Protein AF-A0A939KWR3-F1 (afdb_monomer_lite)

Secondary structure (DSSP, 8-state):
-HHHHHHHHHHHHHHHHTHHHHGGGSEEEEEEEETTTTEEEEEEEEE-HHHHHHHHS--EEBTTS-EE-GGG-B---HHHHHHHGGGSPBB-S----HHHHHHHT-B--TTSHHHHHHHHHHHHH-----HHHHHHHHHHHHHHHHTHHHHTTSTTHHHHHTSS-EEETTTEEE-GGGEEE---HHHHHHHTTTSEEB---TT-GGGGHHHHHHHTPEEHHHH-EEEE-S-GGGEEE-HHHHHHHHHHHHHHHHHHHHHSHHHHHHHHHTTHHHHTTT-EEEEESS-EEEEEETTEEEEEE-SEEEETTEEEEETT--HHHHHHHHHGGGT--TTHHHHHHHHHHH-SHHHHHHHHHHTT--PPPHHHHHHHHHHHHHTSSS--PPPP------------------------------------------------------------------------PPPPP--------------------------------------HHHHHHHHHHHHHHHHHHHHHHHH-TTSEEEEETTEEEEEETTEEEEEEEETTSSS----S-SEEEEETTEEEEEEEEE--TT---S-----HHHHHHHHHHGGGEEEEEEESTTSTT-EEEEEE-HHHHHHTTSS---------

pLDDT: mean 75.14, std 25.2, range [21.55, 96.81]

Structure (mmCIF, N/CA/C/O backbone):
data_AF-A0A939KWR3-F1
#
_entry.id   AF-A0A939KWR3-F1
#
loop_
_atom_site.group_PDB
_atom_site.id
_atom_site.type_symbol
_atom_site.label_atom_id
_atom_site.label_alt_id
_atom_site.label_comp_id
_atom_site.label_asym_id
_atom_site.label_entity_id
_atom_site.label_seq_id
_atom_site.pdbx_PDB_ins_code
_atom_site.Cartn_x
_atom_site.Cartn_y
_atom_site.Cartn_z
_atom_site.occupancy
_atom_site.B_iso_or_equiv
_atom_site.auth_seq_id
_atom_site.auth_comp_id
_atom_site.auth_asym_id
_atom_site.auth_atom_id
_atom_site.pdbx_PDB_model_num
ATOM 1 N N . MET A 1 1 ? 9.422 -8.982 -47.105 1.00 51.09 1 MET A N 1
ATOM 2 C CA . MET A 1 1 ? 9.717 -8.766 -45.666 1.00 51.09 1 MET A CA 1
ATOM 3 C C . MET A 1 1 ? 11.025 -9.426 -45.210 1.00 51.09 1 MET A C 1
ATOM 5 O O . MET A 1 1 ? 11.822 -8.742 -44.585 1.00 51.09 1 MET A O 1
ATOM 9 N N . LEU A 1 2 ? 11.298 -10.701 -45.541 1.00 51.88 2 LEU A N 1
ATOM 10 C CA . LEU A 1 2 ? 12.555 -11.382 -45.161 1.00 51.88 2 LEU A CA 1
ATOM 11 C C . LEU A 1 2 ? 13.831 -10.717 -45.720 1.00 51.88 2 LEU A C 1
ATOM 13 O O . LEU A 1 2 ? 14.792 -10.536 -44.983 1.00 51.88 2 LEU A O 1
ATOM 17 N N . ILE A 1 3 ? 13.824 -10.306 -46.994 1.00 51.91 3 ILE A N 1
ATOM 18 C CA . ILE A 1 3 ? 14.990 -9.684 -47.657 1.00 51.91 3 ILE A CA 1
ATOM 19 C C . ILE A 1 3 ? 15.360 -8.342 -47.002 1.00 51.91 3 ILE A C 1
ATOM 21 O O . ILE A 1 3 ? 16.529 -8.091 -46.724 1.00 51.91 3 ILE A O 1
ATOM 25 N N . ALA A 1 4 ? 14.361 -7.517 -46.669 1.00 62.03 4 ALA A N 1
ATOM 26 C CA . ALA A 1 4 ? 14.572 -6.258 -45.951 1.00 62.03 4 ALA A CA 1
ATOM 27 C C . ALA A 1 4 ? 15.144 -6.489 -44.537 1.00 62.03 4 ALA A C 1
ATOM 29 O O . ALA A 1 4 ? 16.062 -5.785 -44.127 1.00 62.03 4 ALA A O 1
ATOM 30 N N . LYS A 1 5 ? 14.676 -7.525 -43.819 1.00 64.62 5 LYS A N 1
ATOM 31 C CA . LYS A 1 5 ? 15.218 -7.905 -42.500 1.00 64.62 5 LYS A CA 1
ATOM 32 C C . LYS A 1 5 ? 16.685 -8.331 -42.563 1.00 64.62 5 LYS A C 1
ATOM 34 O O . LYS A 1 5 ? 17.480 -7.904 -41.723 1.00 64.62 5 LYS A O 1
ATOM 39 N N . LEU A 1 6 ? 17.044 -9.129 -43.571 1.00 72.25 6 LEU A N 1
ATOM 40 C CA . LEU A 1 6 ? 18.428 -9.542 -43.810 1.00 72.25 6 LEU A CA 1
ATOM 41 C C . LEU A 1 6 ? 19.329 -8.334 -44.109 1.00 72.25 6 LEU A C 1
ATOM 43 O O . LEU A 1 6 ? 20.401 -8.208 -43.521 1.00 72.25 6 LEU A O 1
ATOM 47 N N . GLY A 1 7 ? 18.861 -7.421 -44.969 1.00 82.50 7 GLY A N 1
ATOM 48 C CA . GLY A 1 7 ? 19.585 -6.201 -45.330 1.00 82.50 7 GLY A CA 1
ATOM 49 C C . GLY A 1 7 ? 19.852 -5.291 -44.130 1.00 82.50 7 GLY A C 1
ATOM 50 O O . GLY A 1 7 ? 20.989 -4.881 -43.913 1.00 82.50 7 GLY A O 1
ATOM 51 N N . CYS A 1 8 ? 18.841 -5.037 -43.296 1.00 86.25 8 CYS A N 1
ATOM 52 C CA . CYS A 1 8 ? 18.996 -4.200 -42.104 1.00 86.25 8 CYS A CA 1
ATOM 53 C C . CYS A 1 8 ? 19.915 -4.826 -41.045 1.00 86.25 8 CYS A C 1
ATOM 55 O O . CYS A 1 8 ? 20.719 -4.125 -40.434 1.00 86.25 8 CYS A O 1
ATOM 57 N N . THR A 1 9 ? 19.853 -6.149 -40.858 1.00 88.06 9 THR A N 1
ATOM 58 C CA . THR A 1 9 ? 20.778 -6.861 -39.958 1.00 88.06 9 THR A CA 1
ATOM 59 C C . THR A 1 9 ? 22.220 -6.738 -40.438 1.00 88.06 9 THR A C 1
ATOM 61 O O . THR A 1 9 ? 23.124 -6.494 -39.639 1.00 88.06 9 THR A O 1
ATOM 64 N N . GLN A 1 10 ? 22.444 -6.889 -41.745 1.00 90.44 10 GLN A N 1
ATOM 65 C CA . GLN A 1 10 ? 23.773 -6.753 -42.324 1.00 90.44 10 GLN A CA 1
ATOM 66 C C . GLN A 1 10 ? 24.292 -5.316 -42.199 1.00 90.44 10 GLN A C 1
ATOM 68 O O . GLN A 1 10 ? 25.440 -5.122 -41.807 1.00 90.44 10 GLN A O 1
ATOM 73 N N . LEU A 1 11 ? 23.438 -4.319 -42.455 1.00 91.31 11 LEU A N 1
ATOM 74 C CA . LEU A 1 11 ? 23.765 -2.907 -42.263 1.00 91.31 11 LEU A CA 1
ATOM 75 C C . LEU A 1 11 ? 24.190 -2.620 -40.816 1.00 91.31 11 LEU A C 1
ATOM 77 O O . LEU A 1 11 ? 25.241 -2.021 -40.605 1.00 91.31 11 LEU A O 1
ATOM 81 N N . ALA A 1 12 ? 23.426 -3.099 -39.829 1.00 92.94 12 ALA A N 1
ATOM 82 C CA . ALA A 1 12 ? 23.730 -2.884 -38.414 1.00 92.94 12 ALA A CA 1
ATOM 83 C C . ALA A 1 12 ? 25.101 -3.457 -38.034 1.00 92.94 12 ALA A C 1
ATOM 85 O O . ALA A 1 12 ? 25.895 -2.777 -37.392 1.00 92.94 12 ALA A O 1
ATOM 86 N N . LYS A 1 13 ? 25.414 -4.675 -38.495 1.00 93.44 13 LYS A N 1
ATOM 87 C CA . LYS A 1 13 ? 26.713 -5.321 -38.256 1.00 93.44 13 LYS A CA 1
ATOM 88 C C . LYS A 1 13 ? 27.874 -4.592 -38.936 1.00 93.44 13 LYS A C 1
ATOM 90 O O . LYS A 1 13 ? 28.968 -4.544 -38.380 1.00 93.44 13 LYS A O 1
ATOM 95 N N . ILE A 1 14 ? 27.663 -4.043 -40.135 1.00 94.12 14 ILE A N 1
ATOM 96 C CA . ILE A 1 14 ? 28.687 -3.266 -40.849 1.00 94.12 14 ILE A CA 1
ATOM 97 C C . ILE A 1 14 ? 28.969 -1.956 -40.113 1.00 94.12 14 ILE A C 1
ATOM 99 O O . ILE A 1 14 ? 30.138 -1.620 -39.920 1.00 9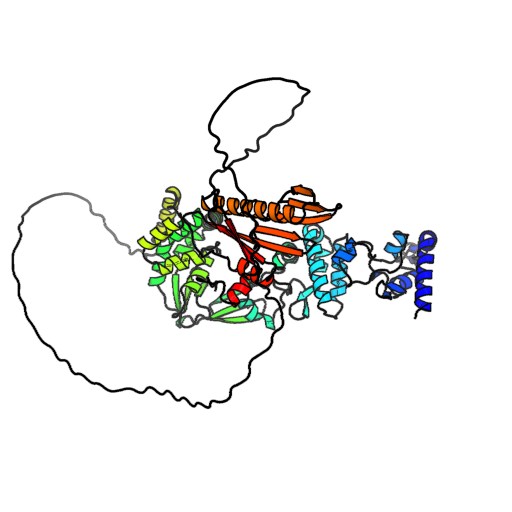4.12 14 ILE A O 1
ATOM 103 N N . LEU A 1 15 ? 27.923 -1.238 -39.699 1.00 94.44 15 LEU A N 1
ATOM 104 C CA . LEU A 1 15 ? 28.062 0.013 -38.955 1.00 94.44 15 LEU A CA 1
ATOM 105 C C . LEU A 1 15 ? 28.739 -0.220 -37.603 1.00 94.44 15 LEU A C 1
ATOM 107 O O . LEU A 1 15 ? 29.708 0.465 -37.305 1.00 94.44 15 LEU A O 1
ATOM 111 N N . ASP A 1 16 ? 28.309 -1.235 -36.852 1.00 95.56 16 ASP A N 1
ATOM 112 C CA . ASP A 1 16 ? 28.906 -1.629 -35.572 1.00 95.56 16 ASP A CA 1
ATOM 113 C C . ASP A 1 16 ? 30.394 -1.963 -35.718 1.00 95.56 16 ASP A C 1
ATOM 115 O O . ASP A 1 16 ? 31.246 -1.363 -35.065 1.00 95.56 16 ASP A O 1
ATOM 119 N N . LYS A 1 17 ? 30.743 -2.847 -36.661 1.00 96.19 17 LYS A N 1
ATOM 120 C CA . LYS A 1 17 ? 32.138 -3.249 -36.896 1.00 96.19 17 LYS A CA 1
ATOM 121 C C . LYS A 1 17 ? 33.051 -2.060 -37.214 1.00 96.19 17 LYS A C 1
ATOM 123 O O . LYS A 1 17 ? 34.221 -2.074 -36.832 1.00 96.19 17 LYS A O 1
ATOM 128 N N . ASN A 1 18 ? 32.532 -1.053 -37.913 1.00 95.56 18 ASN A N 1
ATOM 129 C CA . ASN A 1 18 ? 33.303 0.087 -38.409 1.00 95.56 18 ASN A CA 1
ATOM 130 C C . ASN A 1 18 ? 32.970 1.400 -37.679 1.00 95.56 18 ASN A C 1
ATOM 132 O O . ASN A 1 18 ? 33.317 2.473 -38.177 1.00 95.56 18 ASN A O 1
ATOM 136 N N . TRP A 1 19 ? 32.320 1.345 -36.508 1.00 95.75 19 TRP A N 1
ATOM 137 C CA . TRP A 1 19 ? 31.783 2.546 -35.859 1.00 95.75 19 TRP A CA 1
ATOM 138 C C . TRP A 1 19 ? 32.855 3.590 -35.554 1.00 95.75 19 TRP A C 1
ATOM 140 O O . TRP A 1 19 ? 32.629 4.777 -35.760 1.00 95.75 19 TRP A O 1
ATOM 150 N N . ASN A 1 20 ? 34.065 3.152 -35.195 1.00 94.12 20 ASN A N 1
ATOM 151 C CA . ASN A 1 20 ? 35.203 4.039 -34.955 1.00 94.12 20 ASN A CA 1
ATOM 152 C C . ASN A 1 20 ? 35.497 4.984 -36.133 1.00 94.12 20 ASN A C 1
ATOM 154 O O . ASN A 1 20 ? 35.910 6.117 -35.912 1.00 94.12 20 ASN A O 1
ATOM 158 N N . TYR A 1 21 ? 35.277 4.531 -37.370 1.00 94.56 21 TYR A N 1
ATOM 159 C CA . TYR A 1 21 ? 35.441 5.363 -38.558 1.00 94.56 21 TYR A CA 1
ATOM 160 C C . TYR A 1 21 ? 34.241 6.291 -38.778 1.00 94.56 21 TYR A C 1
ATOM 162 O O . TYR A 1 21 ? 34.431 7.453 -39.125 1.00 94.56 21 TYR A O 1
ATOM 170 N N . TYR A 1 22 ? 33.013 5.808 -38.574 1.00 93.31 22 TYR A N 1
ATOM 171 C CA . TYR A 1 22 ? 31.798 6.574 -38.870 1.00 93.31 22 TYR A CA 1
ATOM 172 C C . TYR A 1 22 ? 31.423 7.597 -37.793 1.00 93.31 22 TYR A C 1
ATOM 174 O O . TYR A 1 22 ? 30.836 8.628 -38.122 1.00 93.31 22 TYR A O 1
ATOM 182 N N . GLN A 1 23 ? 31.778 7.357 -36.527 1.00 93.19 23 GLN A N 1
ATOM 183 C CA . GLN A 1 23 ? 31.342 8.186 -35.401 1.00 93.19 23 GLN A CA 1
ATOM 184 C C . GLN A 1 23 ? 31.793 9.647 -35.505 1.00 93.19 23 GLN A C 1
ATOM 186 O O . GLN A 1 23 ? 31.093 10.540 -35.038 1.00 93.19 23 GLN A O 1
ATOM 191 N N . GLN A 1 24 ? 32.914 9.918 -36.176 1.00 93.75 24 GLN A N 1
ATOM 192 C CA . GLN A 1 24 ? 33.402 11.283 -36.404 1.00 93.75 24 GLN A CA 1
ATOM 193 C C . GLN A 1 24 ? 32.520 12.093 -37.375 1.00 93.75 24 GLN A C 1
ATOM 195 O O . GLN A 1 24 ? 32.592 13.316 -37.389 1.00 93.75 24 GLN A O 1
ATOM 200 N N . TYR A 1 25 ? 31.673 11.428 -38.169 1.00 93.94 25 TYR A N 1
ATOM 201 C CA . TYR A 1 25 ? 30.785 12.048 -39.160 1.00 93.94 25 TYR A CA 1
ATOM 202 C C . TYR A 1 25 ? 29.315 12.073 -38.712 1.00 93.94 25 TYR A C 1
ATOM 204 O O . TYR A 1 25 ? 28.421 12.337 -39.521 1.00 93.94 25 TYR A O 1
ATOM 212 N N . LYS A 1 26 ? 29.035 11.753 -37.439 1.00 93.56 26 LYS A N 1
ATOM 213 C CA . LYS A 1 26 ? 27.663 11.650 -36.910 1.00 93.56 26 LYS A CA 1
ATOM 214 C C . LYS A 1 26 ? 27.002 13.006 -36.648 1.00 93.56 26 LYS A C 1
ATOM 216 O O . LYS A 1 26 ? 25.788 13.068 -36.481 1.00 93.56 26 LYS A O 1
ATOM 221 N N . GLN A 1 27 ? 27.783 14.085 -36.633 1.00 94.69 27 GLN A N 1
ATOM 222 C CA . GLN A 1 27 ? 27.339 15.446 -36.342 1.00 94.69 27 GLN A CA 1
ATOM 223 C C . GLN A 1 27 ? 27.954 16.451 -37.316 1.00 94.69 27 GLN A C 1
ATOM 225 O O . GLN A 1 27 ? 29.024 16.220 -37.875 1.00 94.69 27 GLN A O 1
ATOM 230 N N . TRP A 1 28 ? 27.283 17.585 -37.483 1.00 92.88 28 TRP A N 1
ATOM 231 C CA . TRP A 1 28 ? 27.804 18.755 -38.181 1.00 92.88 28 TRP A CA 1
ATOM 232 C C . TRP A 1 28 ? 27.462 20.026 -37.403 1.00 92.88 28 TRP A C 1
ATOM 234 O O . TRP A 1 28 ? 26.500 20.083 -36.633 1.00 92.88 28 TRP A O 1
ATOM 244 N N . THR A 1 29 ? 28.256 21.064 -37.632 1.00 92.12 29 THR A N 1
ATOM 245 C CA . THR A 1 29 ? 28.059 22.397 -37.063 1.00 92.12 29 THR A CA 1
ATOM 246 C C . THR A 1 29 ? 28.059 23.381 -38.223 1.00 92.12 29 THR A C 1
ATOM 248 O O . THR A 1 29 ? 29.043 23.446 -38.961 1.00 92.12 29 THR A O 1
ATOM 251 N N . TYR A 1 30 ? 26.967 24.127 -38.430 1.00 89.75 30 TYR A N 1
ATOM 252 C CA . TYR A 1 30 ? 27.042 25.255 -39.364 1.00 89.75 30 TYR A CA 1
ATOM 253 C C . TYR A 1 30 ? 27.838 26.383 -38.731 1.00 89.75 30 TYR A C 1
ATOM 255 O O . TYR A 1 30 ? 27.818 26.575 -37.517 1.00 89.75 30 TYR A O 1
ATOM 263 N N . TYR A 1 31 ? 28.462 27.177 -39.586 1.00 92.38 31 TYR A N 1
ATOM 264 C CA . TYR A 1 31 ? 29.080 28.431 -39.205 1.00 92.38 31 TYR A CA 1
ATOM 265 C C . TYR A 1 31 ? 28.216 29.575 -39.714 1.00 92.38 31 TYR A C 1
ATOM 267 O O . TYR A 1 31 ? 27.692 29.526 -40.829 1.00 92.38 31 TYR A O 1
ATOM 275 N N . TYR A 1 32 ? 28.059 30.603 -38.891 1.00 91.81 32 TYR A N 1
ATOM 276 C CA . TYR A 1 32 ? 27.438 31.855 -39.297 1.00 91.81 32 TYR A CA 1
ATOM 277 C C . TYR A 1 32 ? 28.437 32.992 -39.108 1.00 91.81 32 TYR A C 1
ATOM 279 O O . TYR A 1 32 ? 29.303 32.944 -38.237 1.00 91.81 32 TYR A O 1
ATOM 287 N N . PHE A 1 33 ? 28.345 34.010 -39.955 1.00 94.62 33 PHE A N 1
ATOM 288 C CA . PHE A 1 33 ? 29.228 35.163 -39.857 1.00 94.62 33 PHE A CA 1
ATOM 289 C C . PHE A 1 33 ? 28.672 36.156 -38.832 1.00 94.62 33 PHE A C 1
ATOM 291 O O . PHE A 1 33 ? 27.613 36.752 -39.054 1.00 94.62 33 PHE A O 1
ATOM 298 N N . ASP A 1 34 ? 29.372 36.329 -37.709 1.00 92.38 34 ASP A N 1
ATOM 299 C CA . ASP A 1 34 ? 29.015 37.302 -36.680 1.00 92.38 34 ASP A CA 1
ATOM 300 C C . ASP A 1 34 ? 29.607 38.668 -37.044 1.00 92.38 34 ASP A C 1
ATOM 302 O O . ASP A 1 34 ? 30.816 38.904 -36.962 1.00 92.38 34 ASP A O 1
ATOM 306 N N . ARG A 1 35 ? 28.735 39.599 -37.443 1.00 92.75 35 ARG A N 1
ATOM 307 C CA . ARG A 1 35 ? 29.145 40.949 -37.852 1.00 92.75 35 ARG A CA 1
ATOM 308 C C . ARG A 1 35 ? 29.748 41.771 -36.712 1.00 92.75 35 ARG A C 1
ATOM 310 O O . ARG A 1 35 ? 30.517 42.679 -37.002 1.00 92.75 35 ARG A O 1
ATOM 317 N N . ALA A 1 36 ? 29.411 41.486 -35.454 1.00 91.62 36 ALA A N 1
ATOM 318 C CA . ALA A 1 36 ? 29.954 42.221 -34.313 1.00 91.62 36 ALA A CA 1
ATOM 319 C C . ALA A 1 36 ? 31.399 41.805 -34.005 1.00 91.62 36 ALA A C 1
ATOM 321 O O . ALA A 1 36 ? 32.202 42.632 -33.580 1.00 91.62 36 ALA A O 1
ATOM 322 N N . LYS A 1 37 ? 31.735 40.534 -34.249 1.00 91.44 37 LYS A N 1
ATOM 323 C CA . LYS A 1 37 ? 33.078 39.976 -34.030 1.00 91.44 37 LYS A CA 1
ATOM 324 C C . LYS A 1 37 ? 33.947 39.945 -35.291 1.00 91.44 37 LYS A C 1
ATOM 326 O O . LYS A 1 37 ? 35.152 39.741 -35.190 1.00 91.44 37 LYS A O 1
ATOM 331 N N . ASN A 1 38 ? 33.348 40.170 -36.463 1.00 94.19 38 ASN A N 1
ATOM 332 C CA . ASN A 1 38 ? 33.993 40.068 -37.774 1.00 94.19 38 ASN A CA 1
ATOM 333 C C . ASN A 1 38 ? 34.664 38.694 -38.001 1.00 94.19 38 ASN A C 1
ATOM 335 O O . ASN A 1 38 ? 35.738 38.597 -38.596 1.00 94.19 38 ASN A O 1
ATOM 339 N N . SER A 1 39 ? 34.026 37.632 -37.506 1.00 94.31 39 SER A N 1
ATOM 340 C CA . SER A 1 39 ? 34.515 36.252 -37.540 1.00 94.31 39 SER A CA 1
ATOM 341 C C . SER A 1 39 ? 33.382 35.273 -37.852 1.00 94.31 39 SER A C 1
ATOM 343 O O . SER A 1 39 ? 32.198 35.557 -37.653 1.00 94.31 39 SER A O 1
ATOM 345 N N . TRP A 1 40 ? 33.750 34.099 -38.369 1.00 94.06 40 TRP A N 1
ATOM 346 C CA . TRP A 1 40 ? 32.832 32.970 -38.487 1.00 94.06 40 TRP A CA 1
ATOM 347 C C . TRP A 1 40 ? 32.718 32.278 -37.133 1.00 94.06 40 TRP A C 1
ATOM 349 O O . TRP A 1 40 ? 33.692 31.710 -36.643 1.00 94.06 40 TRP A O 1
ATOM 359 N N . GLU A 1 41 ? 31.525 32.303 -36.552 1.00 93.31 41 GLU A N 1
ATOM 360 C CA . GLU A 1 41 ? 31.243 31.667 -35.273 1.00 93.31 41 GLU A CA 1
ATOM 361 C C . GLU A 1 41 ? 30.515 30.335 -35.506 1.00 93.31 41 GLU A C 1
ATOM 363 O O . GLU A 1 41 ? 29.657 30.235 -36.397 1.00 93.31 41 GLU A O 1
ATOM 368 N N . PRO A 1 42 ? 30.837 29.290 -34.728 1.00 92.69 42 PRO A N 1
ATOM 369 C CA . PRO A 1 42 ? 30.103 28.039 -34.788 1.00 92.69 42 PRO A CA 1
ATOM 370 C C . PRO A 1 42 ? 28.684 28.238 -34.241 1.00 92.69 42 PRO A C 1
ATOM 372 O O . PRO A 1 42 ? 28.474 28.804 -33.168 1.00 92.69 42 PRO A O 1
ATOM 375 N N . GLY A 1 43 ? 27.701 27.750 -34.989 1.00 89.75 43 GLY A N 1
ATOM 376 C CA . GLY A 1 43 ? 26.318 27.642 -34.552 1.00 89.75 43 GLY A CA 1
ATOM 377 C C . GLY A 1 43 ? 26.075 26.407 -33.685 1.00 89.75 43 GLY A C 1
ATOM 378 O O . GLY A 1 43 ? 26.975 25.842 -33.063 1.00 89.75 43 GLY A O 1
ATOM 379 N N . ARG A 1 44 ? 24.819 25.955 -33.654 1.00 88.81 44 ARG A N 1
ATOM 380 C CA . ARG A 1 44 ? 24.432 24.746 -32.920 1.00 88.81 44 ARG A CA 1
ATOM 381 C C . ARG A 1 44 ? 24.914 23.491 -33.651 1.00 88.81 44 ARG A C 1
ATOM 383 O O . ARG A 1 44 ? 24.585 23.296 -34.820 1.00 88.81 44 ARG A O 1
ATOM 390 N N . THR A 1 45 ? 25.612 22.607 -32.945 1.00 91.69 45 THR A N 1
ATOM 391 C CA . THR A 1 45 ? 25.907 21.255 -33.437 1.00 91.69 45 THR A CA 1
ATOM 392 C C . THR A 1 45 ? 24.622 20.434 -33.521 1.00 91.69 45 THR A C 1
ATOM 394 O O . THR A 1 45 ? 23.836 20.406 -32.573 1.00 91.69 45 THR A O 1
ATOM 397 N N . SER A 1 46 ? 24.412 19.779 -34.659 1.00 91.94 46 SER A N 1
ATOM 398 C CA . SER A 1 46 ? 23.252 18.928 -34.936 1.00 91.94 46 SER A CA 1
ATOM 399 C C . SER A 1 46 ? 23.710 17.565 -35.447 1.00 91.94 46 SER A C 1
ATOM 401 O O . SER A 1 46 ? 24.827 17.427 -35.947 1.00 91.94 46 SER A O 1
ATOM 403 N N . ASP A 1 47 ? 22.858 16.548 -35.327 1.00 93.31 47 ASP A N 1
ATOM 404 C CA . ASP A 1 47 ? 23.129 15.255 -35.957 1.00 93.31 47 ASP A CA 1
ATOM 405 C C . ASP A 1 47 ? 23.170 15.400 -37.484 1.00 93.31 47 ASP A C 1
ATOM 407 O O . ASP A 1 47 ? 22.404 16.165 -38.074 1.00 93.31 47 ASP A O 1
ATOM 411 N N . ALA A 1 48 ? 24.049 14.637 -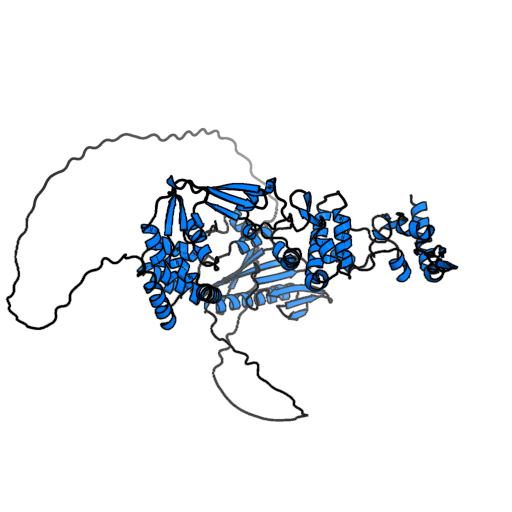38.130 1.00 94.19 48 ALA A N 1
ATOM 412 C CA . ALA A 1 48 ? 24.028 14.471 -39.577 1.00 94.19 48 ALA A CA 1
ATOM 413 C C . ALA A 1 48 ? 22.756 13.737 -40.012 1.00 94.19 48 ALA A C 1
ATOM 415 O O . ALA A 1 48 ? 22.298 12.831 -39.316 1.00 94.19 48 ALA A O 1
ATOM 416 N N . ASP A 1 49 ? 22.213 14.087 -41.181 1.00 92.00 49 ASP A N 1
ATOM 417 C CA . ASP A 1 49 ? 20.921 13.570 -41.658 1.00 92.00 49 ASP A CA 1
ATOM 418 C C . ASP A 1 49 ? 20.863 12.039 -41.661 1.00 92.00 49 ASP A C 1
ATOM 420 O O . ASP A 1 49 ? 19.883 11.443 -41.214 1.00 92.00 49 ASP A O 1
ATOM 424 N N . TRP A 1 50 ? 21.944 11.389 -42.102 1.00 92.56 50 TRP A N 1
ATOM 425 C CA . TRP A 1 50 ? 22.048 9.929 -42.107 1.00 92.56 50 TRP A CA 1
ATOM 426 C C . TRP A 1 50 ? 21.945 9.347 -40.691 1.00 92.56 50 TRP A C 1
ATOM 428 O O . TRP A 1 50 ? 21.274 8.340 -40.477 1.00 92.56 50 TRP A O 1
ATOM 438 N N . PHE A 1 51 ? 22.571 9.995 -39.707 1.00 94.75 51 PHE A N 1
ATOM 439 C CA . PHE A 1 51 ? 22.591 9.532 -38.326 1.00 94.75 51 PHE A CA 1
ATOM 440 C C . PHE A 1 51 ? 21.262 9.821 -37.619 1.00 94.75 51 PHE A C 1
ATOM 442 O O . PHE A 1 51 ? 20.736 8.967 -36.904 1.00 94.75 51 PHE A O 1
ATOM 449 N N . ALA A 1 52 ? 20.652 10.977 -37.891 1.00 92.00 52 ALA A N 1
ATOM 450 C CA . ALA A 1 52 ? 19.299 11.294 -37.448 1.00 92.00 52 ALA A CA 1
ATOM 451 C C . ALA A 1 52 ? 18.278 10.267 -37.975 1.00 92.00 52 ALA A C 1
ATOM 453 O O . ALA A 1 52 ? 17.426 9.797 -37.215 1.00 92.00 52 ALA A O 1
ATOM 454 N N . GLN A 1 53 ? 18.396 9.850 -39.242 1.00 92.88 53 GLN A N 1
ATOM 455 C CA . GLN A 1 53 ? 17.570 8.779 -39.809 1.00 92.88 53 GLN A CA 1
ATOM 456 C C . GLN A 1 53 ? 17.797 7.442 -39.099 1.00 92.88 53 GLN A C 1
ATOM 458 O O . GLN A 1 53 ? 16.822 6.782 -38.735 1.00 92.88 53 GLN A O 1
ATOM 463 N N . LEU A 1 54 ? 19.051 7.059 -38.826 1.00 93.25 54 LEU A N 1
ATOM 464 C CA . LEU A 1 54 ? 19.330 5.825 -38.086 1.00 93.25 54 LEU A CA 1
ATOM 465 C C . LEU A 1 54 ? 18.666 5.811 -36.707 1.00 93.25 54 LEU A C 1
ATOM 467 O O . LEU A 1 54 ? 18.180 4.761 -36.300 1.00 93.25 54 LEU A O 1
ATOM 471 N N . LYS A 1 55 ? 18.596 6.946 -36.005 1.00 90.50 55 LYS A N 1
ATOM 472 C CA . LYS A 1 55 ? 17.972 7.026 -34.672 1.00 90.50 55 LYS A CA 1
ATOM 473 C C . LYS A 1 55 ? 16.441 7.030 -34.692 1.00 90.50 55 LYS A C 1
ATOM 475 O O . LYS A 1 55 ? 15.820 6.650 -33.702 1.00 90.50 55 LYS A O 1
ATOM 480 N N . THR A 1 56 ? 15.823 7.467 -35.787 1.00 87.00 56 THR A N 1
ATOM 481 C CA . THR A 1 56 ? 14.374 7.749 -35.839 1.00 87.00 56 THR A CA 1
ATOM 482 C C . THR A 1 56 ? 13.568 6.747 -36.661 1.00 87.00 56 THR A C 1
ATOM 484 O O . THR A 1 56 ? 12.356 6.627 -36.464 1.00 87.00 56 THR A O 1
ATOM 487 N N . VAL A 1 57 ? 14.211 5.997 -37.555 1.00 90.50 57 VAL A N 1
ATOM 488 C CA . VAL A 1 57 ? 13.557 4.981 -38.388 1.00 90.50 57 VAL A CA 1
ATOM 489 C C . VAL A 1 57 ? 13.530 3.632 -37.664 1.00 90.50 57 VAL A C 1
ATOM 491 O O . VAL A 1 57 ? 14.455 3.277 -36.938 1.00 90.50 57 VAL A O 1
ATOM 494 N N . ALA A 1 58 ? 12.469 2.847 -37.864 1.00 91.81 58 ALA A N 1
ATOM 495 C CA . ALA A 1 58 ? 12.392 1.480 -37.358 1.00 91.81 58 ALA A CA 1
ATOM 496 C C . ALA A 1 58 ? 13.112 0.512 -38.311 1.00 91.81 58 ALA A C 1
ATOM 498 O O . ALA A 1 58 ? 12.539 0.075 -39.310 1.00 91.81 58 ALA A O 1
ATOM 499 N N . TRP A 1 59 ? 14.374 0.189 -38.023 1.00 93.19 59 TRP A N 1
ATOM 500 C CA . TRP A 1 59 ? 15.211 -0.654 -38.893 1.00 93.19 59 TRP A CA 1
ATOM 501 C C . TRP A 1 59 ? 15.939 -1.779 -38.153 1.00 93.19 59 TRP A C 1
ATOM 503 O O . TRP A 1 59 ? 16.467 -2.683 -38.798 1.00 93.19 59 TRP A O 1
ATOM 513 N N . LEU A 1 60 ? 15.961 -1.763 -36.820 1.00 93.12 60 LEU A N 1
ATOM 514 C CA . LEU A 1 60 ? 16.641 -2.791 -36.041 1.00 93.12 60 LEU A CA 1
ATOM 515 C C . LEU A 1 60 ? 15.692 -3.958 -35.733 1.00 93.12 60 LEU A C 1
ATOM 517 O O . LEU A 1 60 ? 14.563 -3.728 -35.290 1.00 93.12 60 LEU A O 1
ATOM 521 N N . PRO A 1 61 ? 16.128 -5.211 -35.959 1.00 91.25 61 PRO A N 1
ATOM 522 C CA . PRO A 1 61 ? 15.299 -6.383 -35.730 1.00 91.25 61 PRO A CA 1
ATOM 523 C C . PRO A 1 61 ? 15.137 -6.664 -34.238 1.00 91.25 61 PRO A C 1
ATOM 525 O O . PRO A 1 61 ? 16.084 -6.571 -33.453 1.00 91.25 61 PRO A O 1
ATOM 528 N N . THR A 1 62 ? 13.933 -7.078 -33.870 1.00 90.75 62 THR A N 1
ATOM 529 C CA . THR A 1 62 ? 13.550 -7.394 -32.494 1.00 90.75 62 THR A CA 1
ATOM 530 C C . THR A 1 62 ? 13.397 -8.902 -32.291 1.00 90.75 62 THR A C 1
ATOM 532 O O . THR A 1 62 ? 13.155 -9.636 -33.254 1.00 90.75 62 THR A O 1
ATOM 535 N N . THR A 1 63 ? 13.524 -9.393 -31.056 1.00 86.81 63 THR A N 1
ATOM 536 C CA . THR A 1 63 ? 13.409 -10.831 -30.731 1.00 86.81 63 THR A CA 1
ATOM 537 C C . THR A 1 63 ? 12.034 -11.418 -31.059 1.00 86.81 63 THR A C 1
ATOM 539 O O . THR A 1 63 ? 11.934 -12.605 -31.355 1.00 86.81 63 THR A O 1
ATOM 542 N N . ASN A 1 64 ? 10.984 -10.590 -31.097 1.00 82.69 64 ASN A N 1
ATOM 543 C CA . ASN A 1 64 ? 9.636 -10.987 -31.523 1.00 82.69 64 ASN A CA 1
ATOM 544 C C . ASN A 1 64 ? 9.431 -10.947 -33.054 1.00 82.69 64 ASN A C 1
ATOM 546 O O . ASN A 1 64 ? 8.335 -11.201 -33.549 1.00 82.69 64 ASN A O 1
ATOM 550 N N . GLY A 1 65 ? 10.481 -10.628 -33.814 1.00 82.12 65 GLY A N 1
ATOM 551 C CA . GLY A 1 65 ? 10.480 -10.642 -35.270 1.00 82.12 65 GLY A CA 1
ATOM 552 C C . GLY A 1 65 ? 10.044 -9.336 -35.938 1.00 82.12 65 GLY A C 1
ATOM 553 O O . GLY A 1 65 ? 10.075 -9.284 -37.167 1.00 82.12 65 GLY A O 1
ATOM 554 N N . ASN A 1 66 ? 9.679 -8.282 -35.205 1.00 86.81 66 ASN A N 1
ATOM 555 C CA . ASN A 1 66 ? 9.367 -6.961 -35.774 1.00 86.81 66 ASN A CA 1
ATOM 556 C C . ASN A 1 66 ? 10.619 -6.085 -35.954 1.00 86.81 66 ASN A C 1
ATOM 558 O O . ASN A 1 66 ? 11.708 -6.474 -35.530 1.00 86.81 66 ASN A O 1
ATOM 562 N N . MET A 1 67 ? 10.463 -4.910 -36.578 1.00 88.75 67 MET A N 1
ATOM 563 C CA . MET A 1 67 ? 11.483 -3.851 -36.597 1.00 88.75 67 MET A CA 1
ATOM 564 C C . MET A 1 67 ? 11.103 -2.748 -35.613 1.00 88.75 67 MET A C 1
ATOM 566 O O . MET A 1 67 ? 9.928 -2.392 -35.536 1.00 88.75 67 MET A O 1
ATOM 570 N N . ALA A 1 68 ? 12.082 -2.188 -34.910 1.00 88.94 68 ALA A N 1
ATOM 571 C CA . ALA A 1 68 ? 11.881 -1.082 -33.978 1.00 88.94 68 ALA A CA 1
ATOM 572 C C . ALA A 1 68 ? 12.920 0.021 -34.188 1.00 88.94 68 ALA A C 1
ATOM 574 O O . ALA A 1 68 ? 13.961 -0.190 -34.829 1.00 88.94 68 ALA A O 1
ATOM 575 N N . LYS A 1 69 ? 12.615 1.216 -33.673 1.00 90.88 69 LYS A N 1
ATOM 576 C CA . LYS A 1 69 ? 13.587 2.312 -33.630 1.00 90.88 69 LYS A CA 1
ATOM 577 C C . LYS A 1 69 ? 14.651 1.996 -32.580 1.00 90.88 69 LYS A C 1
ATOM 579 O O . LYS A 1 69 ? 14.315 1.386 -31.565 1.00 90.88 69 LYS A O 1
ATOM 584 N N . PRO A 1 70 ? 15.906 2.439 -32.750 1.00 90.38 70 PRO A N 1
ATOM 585 C CA . PRO A 1 70 ? 16.937 2.150 -31.759 1.00 90.38 70 PRO A CA 1
ATOM 586 C C . PRO A 1 70 ? 16.606 2.615 -30.335 1.00 90.38 70 PRO A C 1
ATOM 588 O O . PRO A 1 70 ? 16.791 1.842 -29.403 1.00 90.38 70 PRO A O 1
ATOM 591 N N . GLY A 1 71 ? 16.028 3.811 -30.167 1.00 82.44 71 GLY A N 1
ATOM 592 C CA . GLY A 1 71 ? 15.640 4.332 -28.846 1.00 82.44 71 GLY A CA 1
ATOM 593 C C . GLY A 1 71 ? 14.519 3.556 -28.138 1.00 82.44 71 GLY A C 1
ATOM 594 O O . GLY A 1 71 ? 14.344 3.687 -26.930 1.00 82.44 71 GLY A O 1
ATOM 595 N N . GLU A 1 72 ? 13.769 2.728 -28.870 1.00 82.56 72 GLU A N 1
ATOM 596 C CA . GLU A 1 72 ? 12.709 1.874 -28.317 1.00 82.56 72 GLU A CA 1
ATOM 597 C C . GLU A 1 72 ? 13.262 0.514 -27.849 1.00 82.56 72 GLU A C 1
ATOM 599 O O . GLU A 1 72 ? 12.548 -0.241 -27.191 1.00 82.56 72 GLU A O 1
ATOM 604 N N . LEU A 1 73 ? 14.517 0.184 -28.189 1.00 87.44 73 LEU A N 1
ATOM 605 C CA . LEU A 1 73 ? 15.096 -1.145 -28.010 1.00 87.44 73 LEU A CA 1
ATOM 606 C C . LEU A 1 73 ? 15.917 -1.301 -26.741 1.00 87.44 73 LEU A C 1
ATOM 608 O O . LEU A 1 73 ? 16.706 -0.436 -26.364 1.00 87.44 73 LEU A O 1
ATOM 612 N N . PHE A 1 74 ? 15.812 -2.499 -26.173 1.00 86.88 74 PHE A N 1
ATOM 613 C CA . PHE A 1 74 ? 16.630 -2.964 -25.063 1.00 86.88 74 PHE A CA 1
ATOM 614 C C . PHE A 1 74 ? 17.619 -4.031 -25.521 1.00 86.88 74 PHE A C 1
ATOM 616 O O . PHE A 1 74 ? 17.304 -4.875 -26.364 1.00 86.88 74 PHE A O 1
ATOM 623 N N . LEU A 1 75 ? 18.815 -4.053 -24.934 1.00 87.06 75 LEU A N 1
ATOM 624 C CA . LEU A 1 75 ? 19.667 -5.235 -25.048 1.00 87.06 75 LEU A CA 1
ATOM 625 C C . LEU A 1 75 ? 19.035 -6.396 -24.271 1.00 87.06 75 LEU A C 1
ATOM 627 O O . LEU A 1 75 ? 18.536 -6.213 -23.161 1.00 87.06 75 LEU A O 1
ATOM 631 N N . SER A 1 76 ? 19.082 -7.604 -24.838 1.00 83.56 76 SER A N 1
ATOM 632 C CA . SER A 1 76 ? 18.537 -8.829 -24.230 1.00 83.56 76 SER A CA 1
ATOM 633 C C . SER A 1 76 ? 19.426 -9.357 -23.090 1.00 83.56 76 SER A C 1
ATOM 635 O O . SER A 1 76 ? 19.873 -10.505 -23.115 1.00 83.56 76 SER A O 1
ATOM 637 N N . LYS A 1 77 ? 19.730 -8.508 -22.104 1.00 82.31 77 LYS A N 1
ATOM 638 C CA . LYS A 1 77 ? 20.497 -8.884 -20.912 1.00 82.31 77 LYS A CA 1
ATOM 639 C C . LYS A 1 77 ? 19.582 -9.528 -19.861 1.00 82.31 77 LYS A C 1
ATOM 641 O O . LYS A 1 77 ? 18.466 -9.031 -19.681 1.00 82.31 77 LYS A O 1
ATOM 646 N N . PRO A 1 78 ? 20.025 -10.579 -19.142 1.00 78.19 78 PRO A N 1
ATOM 647 C CA . PRO A 1 78 ? 19.193 -11.296 -18.173 1.00 78.19 78 PRO A CA 1
ATOM 648 C C . PRO A 1 78 ? 18.521 -10.394 -17.132 1.00 78.19 78 PRO A C 1
ATOM 650 O O . PRO A 1 78 ? 17.359 -10.611 -16.809 1.00 78.19 78 PRO A O 1
ATOM 653 N N . GLU A 1 79 ? 19.205 -9.350 -16.659 1.00 73.56 79 GLU A N 1
ATOM 654 C CA . GLU A 1 79 ? 18.680 -8.419 -15.653 1.00 73.56 79 GLU A CA 1
ATOM 655 C C . GLU A 1 79 ? 17.567 -7.524 -16.212 1.00 73.56 79 GLU A C 1
ATOM 657 O O . GLU A 1 79 ? 16.617 -7.180 -15.521 1.00 73.56 79 GLU A O 1
ATOM 662 N N . THR A 1 80 ? 17.658 -7.146 -17.489 1.00 76.50 80 THR A N 1
ATOM 663 C CA . THR A 1 80 ? 16.615 -6.340 -18.145 1.00 76.50 80 THR A CA 1
ATOM 664 C C . THR A 1 80 ? 15.422 -7.211 -18.541 1.00 76.50 80 THR A C 1
ATOM 666 O O . THR A 1 80 ? 14.280 -6.757 -18.497 1.00 76.50 80 THR A O 1
ATOM 669 N N . VAL A 1 81 ? 15.666 -8.478 -18.892 1.00 79.00 81 VAL A N 1
ATOM 670 C CA . VAL A 1 81 ? 14.618 -9.464 -19.197 1.00 79.00 81 VAL A CA 1
ATOM 671 C C . VAL A 1 81 ? 13.876 -9.912 -17.936 1.00 79.00 81 VAL A C 1
ATOM 673 O O . VAL A 1 81 ? 12.658 -10.053 -17.980 1.00 79.00 81 VAL A O 1
ATOM 676 N N . SER A 1 82 ? 14.547 -10.076 -16.793 1.00 76.19 82 SER A N 1
ATOM 677 C CA . SER A 1 82 ? 13.876 -10.440 -15.535 1.00 76.19 82 SER A CA 1
ATOM 678 C C . SER A 1 82 ? 12.898 -9.354 -15.062 1.00 76.19 82 SER A C 1
ATOM 680 O O . SER A 1 82 ? 11.795 -9.653 -14.588 1.00 76.19 82 SER A O 1
ATOM 682 N N . ILE A 1 83 ? 13.268 -8.083 -15.251 1.00 71.25 83 ILE A N 1
ATOM 683 C CA . ILE A 1 83 ? 12.432 -6.938 -14.891 1.00 71.25 83 ILE A CA 1
ATOM 684 C C . ILE A 1 83 ? 11.360 -6.711 -15.961 1.00 71.25 83 ILE A C 1
ATOM 686 O O . ILE A 1 83 ? 10.173 -6.778 -15.657 1.00 71.25 83 ILE A O 1
ATOM 690 N N . LEU A 1 84 ? 11.718 -6.497 -17.224 1.00 75.81 84 LEU A N 1
ATOM 691 C CA . LEU A 1 84 ? 10.746 -6.051 -18.229 1.00 75.81 84 LEU A CA 1
ATOM 692 C C . LEU A 1 84 ? 10.018 -7.210 -18.940 1.00 75.81 84 LEU A C 1
ATOM 694 O O . LEU A 1 84 ? 8.891 -7.019 -19.394 1.00 75.81 84 LE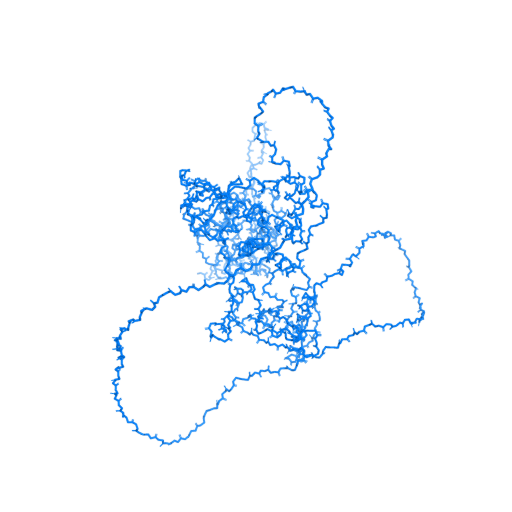U A O 1
ATOM 698 N N . GLY A 1 85 ? 10.568 -8.427 -18.971 1.00 76.81 85 GLY A N 1
ATOM 699 C CA . GLY A 1 85 ? 9.966 -9.584 -19.657 1.00 76.81 85 GLY A CA 1
ATOM 700 C C . GLY A 1 85 ? 9.616 -9.300 -21.125 1.00 76.81 85 GLY A C 1
ATOM 701 O O . GLY A 1 85 ? 10.116 -8.354 -21.714 1.00 76.81 85 GLY A O 1
ATOM 702 N N . ASP A 1 86 ? 8.684 -10.045 -21.724 1.00 74.62 86 ASP A N 1
ATOM 703 C CA . ASP A 1 86 ? 8.322 -9.921 -23.158 1.00 74.62 86 ASP A CA 1
ATOM 704 C C . ASP A 1 86 ? 7.573 -8.627 -23.544 1.00 74.62 86 ASP A C 1
ATOM 706 O O . ASP A 1 86 ? 6.895 -8.557 -24.573 1.00 74.62 86 ASP A O 1
ATOM 710 N N . THR A 1 87 ? 7.601 -7.615 -22.686 1.00 68.00 87 THR A N 1
ATOM 711 C CA . THR A 1 87 ? 6.759 -6.427 -22.809 1.00 68.00 87 THR A CA 1
ATOM 712 C C . THR A 1 87 ? 7.425 -5.254 -23.519 1.00 68.00 87 THR A C 1
ATOM 714 O O . THR A 1 87 ? 6.729 -4.377 -24.029 1.00 68.00 87 THR A O 1
ATOM 717 N N . VAL A 1 88 ? 8.755 -5.256 -23.591 1.00 77.56 88 VAL A N 1
ATOM 718 C CA . VAL A 1 88 ? 9.546 -4.299 -24.364 1.00 77.56 88 VAL A CA 1
ATOM 719 C C . VAL A 1 88 ? 10.248 -5.023 -25.511 1.00 77.56 88 VAL A C 1
ATOM 721 O O . VAL A 1 88 ? 10.538 -6.218 -25.406 1.00 77.56 88 VAL A O 1
ATOM 724 N N . PRO A 1 89 ? 10.520 -4.349 -26.637 1.00 85.06 89 PRO A N 1
ATOM 725 C CA . PRO A 1 89 ? 11.233 -4.986 -27.727 1.00 85.06 89 PRO A CA 1
ATOM 726 C C . PRO A 1 89 ? 12.725 -5.108 -27.384 1.00 85.06 89 PRO A C 1
ATOM 728 O O . PRO A 1 89 ? 13.395 -4.125 -27.059 1.00 85.06 89 PRO A O 1
ATOM 731 N N . TYR A 1 90 ? 13.260 -6.322 -27.502 1.00 89.62 90 TYR A N 1
ATOM 732 C CA . TYR A 1 90 ? 14.691 -6.576 -27.355 1.00 89.62 90 TYR A CA 1
ATOM 733 C C . TYR A 1 90 ? 15.369 -6.681 -28.708 1.00 89.62 90 TYR A C 1
ATOM 735 O O . TYR A 1 90 ? 14.810 -7.255 -29.642 1.00 89.62 90 TYR A O 1
ATOM 743 N N . LEU A 1 91 ? 16.592 -6.171 -28.805 1.00 91.19 91 LEU A N 1
ATOM 744 C CA . LEU A 1 91 ? 17.421 -6.278 -29.997 1.00 91.19 91 LEU A CA 1
ATOM 745 C C . LEU A 1 91 ? 17.752 -7.754 -30.285 1.00 91.19 91 LEU A C 1
ATOM 747 O O . LEU A 1 91 ? 18.316 -8.445 -29.440 1.00 91.19 91 LEU A O 1
ATOM 751 N N . ALA A 1 92 ? 17.428 -8.234 -31.489 1.00 90.62 92 ALA A N 1
ATOM 752 C CA . ALA A 1 92 ? 17.666 -9.627 -31.895 1.00 90.62 92 ALA A CA 1
ATOM 753 C C . ALA A 1 92 ? 19.103 -9.915 -32.353 1.00 90.62 92 ALA A C 1
ATOM 755 O O . ALA A 1 92 ? 19.462 -11.069 -32.587 1.00 90.62 92 ALA A O 1
ATOM 756 N N . ILE A 1 93 ? 19.912 -8.877 -32.552 1.00 90.19 93 ILE A N 1
ATOM 757 C CA . ILE A 1 93 ? 21.268 -8.985 -33.091 1.00 90.19 93 ILE A CA 1
ATOM 758 C C . ILE A 1 93 ? 22.292 -8.583 -32.035 1.00 90.19 93 ILE A C 1
ATOM 760 O O . ILE A 1 93 ? 22.091 -7.632 -31.286 1.00 90.19 93 ILE A O 1
ATOM 764 N N . ALA A 1 94 ? 23.412 -9.300 -31.996 1.00 89.69 94 ALA A N 1
ATOM 765 C CA . ALA A 1 94 ? 24.536 -8.938 -31.145 1.00 89.69 94 ALA A CA 1
ATOM 766 C C . ALA A 1 94 ? 25.348 -7.814 -31.807 1.00 89.69 94 ALA A C 1
ATOM 768 O O . ALA A 1 94 ? 25.869 -8.001 -32.910 1.00 89.69 94 ALA A O 1
ATOM 769 N N . LEU A 1 95 ? 25.450 -6.676 -31.121 1.00 90.81 95 LEU A N 1
ATOM 770 C CA . LEU A 1 95 ? 26.339 -5.560 -31.453 1.00 90.81 95 LEU A CA 1
ATOM 771 C C . LEU A 1 95 ? 27.506 -5.561 -30.460 1.00 90.81 95 LEU A C 1
ATOM 773 O O . LEU A 1 95 ? 27.308 -5.864 -29.284 1.00 90.81 95 LEU A O 1
ATOM 777 N N . GLN A 1 96 ? 28.713 -5.283 -30.941 1.00 89.94 96 GLN A N 1
ATOM 778 C CA . GLN A 1 96 ? 29.951 -5.401 -30.169 1.00 89.94 96 GLN A CA 1
ATOM 779 C C . GLN A 1 96 ? 30.444 -4.051 -29.638 1.00 89.94 96 GLN A C 1
ATOM 781 O O . GLN A 1 96 ? 31.141 -4.016 -28.627 1.00 89.94 96 GLN A O 1
ATOM 786 N N . LYS A 1 97 ? 30.132 -2.934 -30.309 1.00 91.69 97 LYS A N 1
ATOM 787 C CA . LYS A 1 97 ? 30.628 -1.608 -29.920 1.00 91.69 97 LYS A CA 1
ATOM 788 C C . LYS A 1 97 ? 29.657 -0.910 -28.976 1.00 91.69 97 LYS A C 1
ATOM 790 O O . LYS A 1 97 ? 28.589 -0.467 -29.389 1.00 91.69 97 LYS A O 1
ATOM 795 N N . GLU A 1 98 ? 30.074 -0.728 -27.726 1.00 87.44 98 GLU A N 1
ATOM 796 C CA . GLU A 1 98 ? 29.293 0.011 -26.723 1.00 87.44 98 GLU A CA 1
ATOM 797 C C . GLU A 1 98 ? 29.008 1.456 -27.155 1.00 87.44 98 GLU A C 1
ATOM 799 O O . GLU A 1 98 ? 27.872 1.907 -27.043 1.00 87.44 98 GLU A O 1
ATOM 804 N N . GLU A 1 99 ? 29.992 2.140 -27.747 1.00 90.00 99 GLU A N 1
ATOM 805 C CA . GLU A 1 99 ? 29.839 3.497 -28.294 1.00 90.00 99 GLU A CA 1
ATOM 806 C C . GLU A 1 99 ? 28.730 3.572 -29.353 1.00 90.00 99 GLU A C 1
ATOM 808 O O . GLU A 1 99 ? 27.950 4.517 -29.359 1.00 90.00 99 GLU A O 1
ATOM 813 N N . PHE A 1 100 ? 28.613 2.561 -30.224 1.00 92.81 100 PHE A N 1
ATOM 814 C CA . PHE A 1 100 ? 27.578 2.527 -31.262 1.00 92.81 100 PHE A CA 1
ATOM 815 C C . PHE A 1 100 ? 26.185 2.318 -30.670 1.00 92.81 100 PHE A C 1
ATOM 817 O O . PHE A 1 100 ? 25.231 2.995 -31.050 1.00 92.81 100 PHE A O 1
ATOM 824 N N . ILE A 1 101 ? 26.078 1.390 -29.716 1.00 89.94 101 ILE A N 1
ATOM 825 C CA . ILE A 1 101 ? 24.845 1.112 -28.972 1.00 89.94 101 ILE A CA 1
ATOM 826 C C . ILE A 1 101 ? 24.377 2.387 -28.255 1.00 89.94 101 ILE A C 1
ATOM 828 O O . ILE A 1 101 ? 23.206 2.757 -28.365 1.00 89.94 101 ILE A O 1
ATOM 832 N N . GLN A 1 102 ? 25.298 3.078 -27.576 1.00 87.75 102 GLN A N 1
ATOM 833 C CA . GLN A 1 102 ? 25.037 4.326 -26.863 1.00 87.75 102 GLN A CA 1
ATOM 834 C C . GLN A 1 102 ? 24.644 5.461 -27.814 1.00 87.75 102 GLN A C 1
ATOM 836 O O . GLN A 1 102 ? 23.653 6.144 -27.571 1.00 87.75 102 GLN A O 1
ATOM 841 N N . ASP A 1 103 ? 25.378 5.639 -28.913 1.00 90.94 103 ASP A N 1
ATOM 842 C CA . ASP A 1 103 ? 25.129 6.681 -29.911 1.00 90.94 103 ASP A CA 1
ATOM 843 C C . ASP A 1 103 ? 23.751 6.528 -30.572 1.00 90.94 103 ASP A C 1
ATOM 845 O O . ASP A 1 103 ? 23.041 7.513 -30.788 1.00 90.94 103 ASP A O 1
ATOM 849 N N . LEU A 1 104 ? 23.337 5.290 -30.854 1.00 89.94 104 LEU A N 1
ATOM 850 C CA . LEU A 1 104 ? 21.994 5.000 -31.350 1.00 89.94 104 LEU A CA 1
ATOM 851 C C . LEU A 1 104 ? 20.899 5.171 -30.283 1.00 89.94 104 LEU A C 1
ATOM 853 O O . LEU A 1 104 ? 19.725 5.264 -30.637 1.00 89.94 104 LEU A O 1
ATOM 857 N N . GLY A 1 105 ? 21.259 5.219 -28.999 1.00 86.06 105 GLY A N 1
ATOM 858 C CA . GLY A 1 105 ? 20.315 5.297 -27.885 1.00 86.06 105 GLY A CA 1
ATOM 859 C C . GLY A 1 105 ? 19.651 3.961 -27.543 1.00 86.06 105 GLY A C 1
ATOM 860 O O . GLY A 1 105 ? 18.568 3.959 -26.963 1.00 86.06 105 GLY A O 1
ATOM 861 N N . ILE A 1 106 ? 20.267 2.829 -27.902 1.00 88.56 106 ILE A N 1
ATOM 862 C CA . ILE A 1 106 ? 19.769 1.502 -27.515 1.00 88.56 106 ILE A CA 1
ATOM 863 C C . ILE A 1 106 ? 20.000 1.322 -26.011 1.00 88.56 106 ILE A C 1
ATOM 865 O O . ILE A 1 106 ? 21.119 1.465 -25.514 1.00 88.56 106 ILE A O 1
ATOM 869 N N . LYS A 1 107 ? 18.946 0.969 -25.274 1.00 82.62 107 LYS A N 1
ATOM 870 C CA . LYS A 1 107 ? 18.955 0.882 -23.809 1.00 82.62 107 LYS A CA 1
ATOM 871 C C . LYS A 1 107 ? 19.750 -0.360 -23.373 1.00 82.62 107 LYS A C 1
ATOM 873 O O . LYS A 1 107 ? 19.269 -1.495 -23.426 1.00 82.62 107 LYS A O 1
ATOM 878 N N . ALA A 1 108 ? 21.016 -0.153 -22.997 1.00 68.12 108 ALA A N 1
ATOM 879 C CA . ALA A 1 108 ? 21.990 -1.223 -22.766 1.00 68.12 108 ALA A CA 1
ATOM 880 C C . ALA A 1 108 ? 21.873 -1.917 -21.400 1.00 68.12 108 ALA A C 1
ATOM 882 O O . ALA A 1 108 ? 22.293 -3.069 -21.261 1.00 68.12 108 ALA A O 1
ATOM 883 N N . LYS A 1 109 ? 21.358 -1.211 -20.393 1.00 66.00 109 LYS A N 1
ATOM 884 C CA . LYS A 1 109 ? 21.033 -1.705 -19.052 1.00 66.00 109 LYS A CA 1
ATOM 885 C C . LYS A 1 109 ? 20.122 -0.662 -18.411 1.00 66.00 109 LYS A C 1
ATOM 887 O O . LYS A 1 109 ? 20.463 0.511 -18.450 1.00 66.00 109 LYS A O 1
ATOM 892 N N . MET A 1 110 ? 19.011 -1.075 -17.809 1.00 65.69 110 MET A N 1
ATOM 893 C CA . MET A 1 110 ? 18.227 -0.187 -16.944 1.00 65.69 110 MET A CA 1
ATOM 894 C C . MET A 1 110 ? 18.940 -0.046 -15.589 1.00 65.69 110 MET A C 1
ATOM 896 O O . MET A 1 110 ? 18.525 -0.624 -14.589 1.00 65.69 110 MET A O 1
ATOM 900 N N . THR A 1 111 ? 20.105 0.603 -15.572 1.00 62.66 111 THR A N 1
ATOM 901 C CA . THR A 1 111 ? 20.863 0.849 -14.329 1.00 62.66 111 THR A CA 1
ATOM 902 C C . THR A 1 111 ? 20.730 2.260 -13.829 1.00 62.66 111 THR A C 1
ATOM 904 O O . THR A 1 111 ? 20.852 2.463 -12.625 1.00 62.66 111 THR A O 1
ATOM 907 N N . ASP A 1 112 ? 20.523 3.223 -14.726 1.00 76.62 112 ASP A N 1
ATOM 908 C CA . ASP A 1 112 ? 20.221 4.572 -14.296 1.00 76.62 112 ASP A CA 1
ATOM 909 C C . ASP A 1 112 ? 18.728 4.618 -13.940 1.00 76.62 112 ASP A C 1
ATOM 911 O O . ASP A 1 112 ? 17.880 4.307 -14.783 1.00 76.62 112 ASP A O 1
ATOM 915 N N . PRO A 1 113 ? 18.362 5.014 -12.711 1.00 82.25 113 PRO A N 1
ATOM 916 C CA . PRO A 1 113 ? 16.974 5.280 -12.353 1.00 82.25 113 PRO A CA 1
ATOM 917 C C . PRO A 1 113 ? 16.243 6.211 -13.338 1.00 82.25 113 PRO A C 1
ATOM 919 O O . PRO A 1 113 ? 15.020 6.138 -13.478 1.00 82.25 113 PRO A O 1
ATOM 922 N N . LYS A 1 114 ? 16.979 7.079 -14.047 1.00 84.81 114 LYS A N 1
ATOM 923 C CA . LYS A 1 114 ? 16.438 7.935 -15.102 1.00 84.81 114 LYS A CA 1
ATOM 924 C C . LYS A 1 114 ? 15.894 7.137 -16.295 1.00 84.81 114 LYS A C 1
ATOM 926 O O . LYS A 1 114 ? 14.874 7.537 -16.851 1.00 84.81 114 LYS A O 1
ATOM 931 N N . ASP A 1 115 ? 16.496 6.005 -16.652 1.00 81.25 115 ASP A N 1
ATOM 932 C CA . ASP A 1 115 ? 16.033 5.180 -17.775 1.00 81.25 115 ASP A CA 1
ATOM 933 C C . ASP A 1 115 ? 14.623 4.623 -17.511 1.00 81.25 115 ASP A C 1
ATOM 935 O O . ASP A 1 115 ? 13.764 4.602 -18.398 1.00 81.25 115 ASP A O 1
ATOM 939 N N . TYR A 1 116 ? 14.347 4.241 -16.258 1.00 85.88 116 TYR A N 1
ATOM 940 C CA . TYR A 1 116 ? 13.016 3.828 -15.808 1.00 85.88 116 TYR A CA 1
ATOM 941 C C . TYR A 1 116 ? 12.007 4.980 -15.866 1.00 85.88 116 TYR A C 1
ATOM 943 O O . TYR A 1 116 ? 10.865 4.781 -16.282 1.00 85.88 116 TYR A O 1
ATOM 951 N N . ALA A 1 117 ? 12.422 6.187 -15.472 1.00 89.31 117 ALA A N 1
ATOM 952 C CA . ALA A 1 117 ? 11.584 7.381 -15.539 1.00 89.31 117 ALA A CA 1
ATOM 953 C C . ALA A 1 117 ? 11.233 7.754 -16.992 1.00 89.31 117 ALA A C 1
ATOM 955 O O . ALA A 1 117 ? 10.077 8.057 -17.293 1.00 89.31 117 ALA A O 1
ATOM 956 N N . ASP A 1 118 ? 12.204 7.685 -17.902 1.00 85.31 118 ASP A N 1
ATOM 957 C CA . ASP A 1 118 ? 11.993 7.962 -19.323 1.00 85.31 118 ASP A CA 1
ATOM 958 C C . ASP A 1 118 ? 11.080 6.901 -19.963 1.00 85.31 118 ASP A C 1
ATOM 960 O O . ASP A 1 118 ? 10.132 7.259 -20.663 1.00 85.31 118 ASP A O 1
ATOM 964 N N . LEU A 1 119 ? 11.273 5.612 -19.647 1.00 82.44 119 LEU A N 1
ATOM 965 C CA . LEU A 1 119 ? 10.368 4.549 -20.099 1.00 82.44 119 LEU A CA 1
ATOM 966 C C . LEU A 1 119 ? 8.942 4.746 -19.568 1.00 82.44 119 LEU A C 1
ATOM 968 O O . LEU A 1 119 ? 7.983 4.593 -20.321 1.00 82.44 119 LEU A O 1
ATOM 972 N N . LEU A 1 120 ? 8.775 5.101 -18.291 1.00 88.69 120 LEU A N 1
ATOM 973 C CA . LEU A 1 120 ? 7.451 5.381 -17.734 1.00 88.69 120 LEU A CA 1
ATOM 974 C C . LEU A 1 120 ? 6.760 6.525 -18.481 1.00 88.69 120 LEU A C 1
ATOM 976 O O . LEU A 1 120 ? 5.558 6.463 -18.733 1.00 88.69 120 LEU A O 1
ATOM 980 N N . LEU A 1 121 ? 7.518 7.558 -18.843 1.00 88.88 121 LEU A N 1
ATOM 981 C CA . LEU A 1 121 ? 7.002 8.692 -19.593 1.00 88.88 121 LEU A CA 1
ATOM 982 C C . LEU A 1 121 ? 6.605 8.309 -21.028 1.00 88.88 121 LEU A C 1
ATOM 984 O O . LEU A 1 121 ? 5.586 8.785 -21.521 1.00 88.88 121 LEU A O 1
ATOM 988 N N . GLU A 1 122 ? 7.380 7.454 -21.696 1.00 82.25 122 GLU A N 1
ATOM 989 C CA . GLU A 1 122 ? 7.022 6.897 -23.008 1.00 82.25 122 GLU A CA 1
ATOM 990 C C . GLU A 1 122 ? 5.731 6.065 -22.917 1.00 82.25 122 GLU A C 1
ATOM 992 O O . GLU A 1 122 ? 4.798 6.254 -23.704 1.00 82.25 122 GLU A O 1
ATOM 997 N N . LEU A 1 123 ? 5.641 5.182 -21.916 1.00 82.06 123 LEU A N 1
ATOM 998 C CA . LEU A 1 123 ? 4.464 4.346 -21.679 1.00 82.06 123 LEU A CA 1
ATOM 999 C C . LEU A 1 123 ? 3.226 5.181 -21.352 1.00 82.06 123 LEU A C 1
ATOM 1001 O O . LEU A 1 123 ? 2.136 4.842 -21.808 1.00 82.06 123 LEU A O 1
ATOM 1005 N N . SER A 1 124 ? 3.378 6.286 -20.617 1.00 86.25 124 SER A N 1
ATOM 1006 C CA . SER A 1 124 ? 2.242 7.136 -20.256 1.00 86.25 124 SER A CA 1
ATOM 1007 C C . SER A 1 124 ? 1.654 7.920 -21.430 1.00 86.25 124 SER A C 1
ATOM 1009 O O . SER A 1 124 ? 0.490 8.324 -21.397 1.00 86.25 124 SER A O 1
ATOM 1011 N N . GLN A 1 125 ? 2.433 8.096 -22.499 1.00 83.25 125 GLN A N 1
ATOM 1012 C CA . GLN A 1 125 ? 1.994 8.730 -23.741 1.00 83.25 125 GLN A CA 1
ATOM 1013 C C . GLN A 1 125 ? 1.308 7.744 -24.694 1.00 83.25 125 GLN A C 1
ATOM 1015 O O . GLN A 1 125 ? 0.506 8.155 -25.539 1.00 83.25 125 GLN A O 1
ATOM 1020 N N . ASN A 1 126 ? 1.591 6.446 -24.565 1.00 71.88 126 ASN A N 1
ATOM 1021 C CA . ASN A 1 126 ? 0.979 5.424 -25.396 1.00 71.88 126 ASN A CA 1
ATOM 1022 C C . ASN A 1 126 ? -0.423 5.073 -24.866 1.00 71.88 126 ASN A C 1
ATOM 1024 O O . ASN A 1 126 ? -0.586 4.496 -23.795 1.00 71.88 126 ASN A O 1
ATOM 1028 N N . LYS A 1 127 ? -1.465 5.415 -25.631 1.00 58.38 127 LYS A N 1
ATOM 1029 C CA . LYS A 1 127 ? -2.877 5.255 -25.227 1.00 58.38 127 LYS A CA 1
ATOM 1030 C C . LYS A 1 127 ? -3.357 3.796 -25.147 1.00 58.38 127 LYS A C 1
ATOM 1032 O O . LYS A 1 127 ? -4.513 3.562 -24.798 1.00 58.38 127 LYS A O 1
ATOM 1037 N N . GLN A 1 128 ? -2.521 2.813 -25.485 1.00 58.03 128 GLN A N 1
ATOM 1038 C CA . GLN A 1 128 ? -2.877 1.399 -25.373 1.00 58.03 128 GLN A CA 1
ATOM 1039 C C . GLN A 1 128 ? -2.751 0.903 -23.926 1.00 58.03 128 GLN A C 1
ATOM 1041 O O . GLN A 1 128 ? -1.670 0.570 -23.442 1.00 58.03 128 GLN A O 1
ATOM 1046 N N . SER A 1 129 ? -3.893 0.811 -23.243 1.00 60.31 129 SER A N 1
ATOM 1047 C CA . SER A 1 129 ? -3.998 0.128 -21.954 1.00 60.31 129 SER A CA 1
ATOM 1048 C C . SER A 1 129 ? -4.158 -1.379 -22.170 1.00 60.31 129 SER A C 1
ATOM 1050 O O . SER A 1 129 ? -5.083 -1.826 -22.848 1.00 60.31 129 SER A O 1
ATOM 1052 N N . SER A 1 130 ? -3.243 -2.171 -21.610 1.00 64.31 130 SER A N 1
ATOM 1053 C CA . SER A 1 130 ? -3.340 -3.632 -21.557 1.00 64.31 130 SER A CA 1
ATOM 1054 C C . SER A 1 130 ? -2.918 -4.130 -20.173 1.00 64.31 130 SER A C 1
ATOM 1056 O O . SER A 1 130 ? -2.116 -3.480 -19.503 1.00 64.31 130 SER A O 1
ATOM 1058 N N . ALA A 1 131 ? -3.391 -5.309 -19.757 1.00 61.59 131 ALA A N 1
ATOM 1059 C CA . ALA A 1 131 ? -2.984 -5.921 -18.486 1.00 61.59 131 ALA A CA 1
ATOM 1060 C C . ALA A 1 131 ? -1.460 -6.145 -18.390 1.00 61.59 131 ALA A C 1
ATOM 1062 O O . ALA A 1 131 ? -0.884 -6.063 -17.307 1.00 61.59 131 ALA A O 1
ATOM 1063 N N . LYS A 1 132 ? -0.789 -6.375 -19.530 1.00 64.50 132 LYS A N 1
ATOM 1064 C CA . LYS A 1 132 ? 0.677 -6.458 -19.595 1.00 64.50 132 LYS A CA 1
ATOM 1065 C C . LYS A 1 132 ? 1.325 -5.107 -19.295 1.00 64.50 132 LYS A C 1
ATOM 1067 O O . LYS A 1 132 ? 2.304 -5.070 -18.562 1.00 64.50 132 LYS A O 1
ATOM 1072 N N . SER A 1 133 ? 0.751 -4.010 -19.791 1.00 69.50 133 SER A N 1
ATOM 1073 C CA . SER A 1 133 ? 1.228 -2.653 -19.506 1.00 69.50 133 SER A CA 1
ATOM 1074 C C . SER A 1 133 ? 1.178 -2.348 -18.005 1.00 69.50 133 SER A C 1
ATOM 1076 O O . SER A 1 133 ? 2.132 -1.800 -17.468 1.00 69.50 133 SER A O 1
ATOM 1078 N N . GLU A 1 134 ? 0.123 -2.768 -17.297 1.00 78.94 134 GLU A N 1
ATOM 1079 C CA . GLU A 1 134 ? -0.002 -2.538 -15.846 1.00 78.94 134 GLU A CA 1
ATOM 1080 C C . GLU A 1 134 ? 1.104 -3.228 -15.035 1.00 78.94 134 GLU A C 1
ATOM 1082 O O . GLU A 1 134 ? 1.671 -2.622 -14.129 1.00 78.94 134 GLU A O 1
ATOM 1087 N N . GLN A 1 135 ? 1.462 -4.468 -15.387 1.00 78.75 135 GLN A N 1
ATOM 1088 C CA . GLN A 1 135 ? 2.538 -5.206 -14.712 1.00 78.75 135 GLN A CA 1
ATOM 1089 C C . GLN A 1 135 ? 3.895 -4.504 -14.842 1.00 78.75 135 GLN A C 1
ATOM 1091 O O . GLN A 1 135 ? 4.672 -4.482 -13.890 1.00 78.75 135 GLN A O 1
ATOM 1096 N N . ILE A 1 136 ? 4.169 -3.899 -15.998 1.00 80.00 136 ILE A N 1
ATOM 1097 C CA . ILE A 1 136 ? 5.399 -3.133 -16.231 1.00 80.00 136 ILE A CA 1
ATOM 1098 C C . ILE A 1 136 ? 5.413 -1.878 -15.369 1.00 80.00 136 ILE A C 1
ATOM 1100 O O . ILE A 1 136 ? 6.419 -1.594 -14.728 1.00 80.00 136 ILE A O 1
ATOM 1104 N N . LEU A 1 137 ? 4.299 -1.136 -15.338 1.00 87.44 137 LEU A N 1
ATOM 1105 C CA . LEU A 1 137 ? 4.187 0.101 -14.563 1.00 87.44 137 LEU A CA 1
ATOM 1106 C C . LEU A 1 137 ? 4.492 -0.157 -13.089 1.00 87.44 137 LEU A C 1
ATOM 1108 O O . LEU A 1 137 ? 5.250 0.589 -12.479 1.00 87.44 137 LEU A O 1
ATOM 1112 N N . ILE A 1 138 ? 3.969 -1.259 -12.551 1.00 85.94 138 ILE A N 1
ATOM 1113 C CA . ILE A 1 138 ? 4.225 -1.684 -11.176 1.00 85.94 138 ILE A CA 1
ATOM 1114 C C . ILE A 1 138 ? 5.722 -1.916 -10.938 1.00 85.94 138 ILE A C 1
ATOM 1116 O O . ILE A 1 138 ? 6.272 -1.376 -9.979 1.00 85.94 138 ILE A O 1
ATOM 1120 N N . LYS A 1 139 ? 6.394 -2.661 -11.823 1.00 84.81 139 LYS A N 1
ATOM 1121 C CA . LYS A 1 139 ? 7.838 -2.909 -11.704 1.00 84.81 139 LYS A CA 1
ATOM 1122 C C . LYS A 1 139 ? 8.652 -1.622 -11.826 1.00 84.81 139 LYS A C 1
ATOM 1124 O O . LYS A 1 139 ? 9.572 -1.408 -11.048 1.00 84.81 139 LYS A O 1
ATOM 1129 N N . ILE A 1 140 ? 8.281 -0.723 -12.737 1.00 88.31 140 ILE A N 1
ATOM 1130 C CA . ILE A 1 140 ? 8.935 0.584 -12.859 1.00 88.31 140 ILE A CA 1
ATOM 1131 C C . ILE A 1 140 ? 8.753 1.406 -11.574 1.00 88.31 140 ILE A C 1
ATOM 1133 O O . ILE A 1 140 ? 9.718 1.987 -11.084 1.00 88.31 140 ILE A O 1
ATOM 1137 N N . TYR A 1 141 ? 7.554 1.435 -10.984 1.00 92.25 141 TYR A N 1
ATOM 1138 C CA . TYR A 1 141 ? 7.334 2.116 -9.704 1.00 92.25 141 TYR A CA 1
ATOM 1139 C C . TYR A 1 141 ? 8.186 1.527 -8.578 1.00 92.25 141 TYR A C 1
ATOM 1141 O O . TYR A 1 141 ? 8.691 2.286 -7.754 1.00 92.25 141 TYR A O 1
ATOM 1149 N N . GLN A 1 142 ? 8.381 0.207 -8.548 1.00 88.56 142 GLN A N 1
ATOM 1150 C CA . GLN A 1 142 ? 9.266 -0.437 -7.576 1.00 88.56 142 GLN A CA 1
ATOM 1151 C C . GLN A 1 142 ? 10.721 -0.018 -7.760 1.00 88.56 142 GLN A C 1
ATOM 1153 O O . GLN A 1 142 ? 11.353 0.388 -6.789 1.00 88.56 142 GLN A O 1
ATOM 1158 N N . GLU A 1 143 ? 11.237 -0.040 -8.987 1.00 88.00 143 GLU A N 1
ATOM 1159 C CA . GLU A 1 143 ? 12.621 0.368 -9.246 1.00 88.00 143 GLU A CA 1
ATOM 1160 C C . GLU A 1 143 ? 12.848 1.848 -8.911 1.00 88.00 143 GLU A C 1
ATOM 1162 O O . GLU A 1 143 ? 13.808 2.202 -8.226 1.00 88.00 143 GLU A O 1
ATOM 1167 N N . LEU A 1 144 ? 11.909 2.728 -9.275 1.00 92.00 144 LEU A N 1
ATOM 1168 C CA . LEU A 1 144 ? 11.965 4.136 -8.872 1.00 92.00 144 LEU A CA 1
ATOM 1169 C C . LEU A 1 144 ? 11.904 4.302 -7.345 1.00 92.00 144 LEU A C 1
ATOM 1171 O O . LEU A 1 144 ? 12.601 5.150 -6.789 1.00 92.00 144 LEU A O 1
ATOM 1175 N N . ASN A 1 145 ? 11.099 3.491 -6.654 1.00 93.50 145 ASN A N 1
ATOM 1176 C CA . ASN A 1 145 ? 11.020 3.489 -5.195 1.00 93.50 145 ASN A CA 1
ATOM 1177 C C . ASN A 1 145 ? 12.334 3.023 -4.544 1.00 93.50 145 ASN A C 1
ATOM 1179 O O . ASN A 1 145 ? 12.785 3.648 -3.587 1.00 93.50 145 ASN A O 1
ATOM 1183 N N . ASN A 1 146 ? 12.976 1.982 -5.078 1.00 89.56 146 ASN A N 1
ATOM 1184 C CA . ASN A 1 146 ? 14.248 1.453 -4.569 1.00 89.56 146 ASN A CA 1
ATOM 1185 C C . ASN A 1 146 ? 15.378 2.491 -4.640 1.00 89.56 146 ASN A C 1
ATOM 1187 O O . ASN A 1 146 ? 16.266 2.508 -3.790 1.00 89.56 146 ASN A O 1
ATOM 1191 N N . HIS A 1 147 ? 15.317 3.391 -5.623 1.00 90.06 147 HIS A N 1
ATOM 1192 C CA . HIS A 1 147 ? 16.311 4.441 -5.846 1.00 9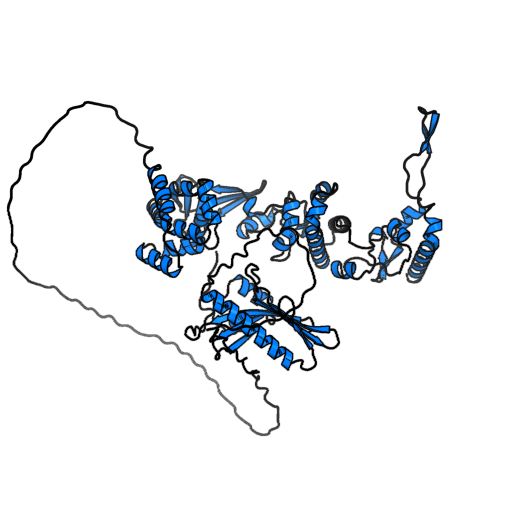0.06 147 HIS A CA 1
ATOM 1193 C C . HIS A 1 147 ? 15.845 5.844 -5.422 1.00 90.06 147 HIS A C 1
ATOM 1195 O O . HIS A 1 147 ? 16.479 6.843 -5.778 1.00 90.06 147 HIS A O 1
ATOM 1201 N N . ILE A 1 148 ? 14.761 5.949 -4.641 1.00 93.69 148 ILE A N 1
ATOM 1202 C CA . ILE A 1 148 ? 14.096 7.225 -4.335 1.00 93.69 148 ILE A CA 1
ATOM 1203 C C . ILE A 1 148 ? 15.000 8.247 -3.636 1.00 93.69 148 ILE A C 1
ATOM 1205 O O . ILE A 1 148 ? 14.901 9.447 -3.901 1.00 93.69 148 ILE A O 1
ATOM 1209 N N . SER A 1 149 ? 15.910 7.785 -2.774 1.00 89.25 149 SER A N 1
ATOM 1210 C CA . SER A 1 149 ? 16.861 8.632 -2.044 1.00 89.25 149 SER A CA 1
ATOM 1211 C C . SER A 1 149 ? 17.800 9.382 -2.991 1.00 89.25 149 SER A C 1
ATOM 1213 O O . SER A 1 149 ? 18.140 10.534 -2.732 1.00 89.25 149 SER A O 1
ATOM 1215 N N . THR A 1 150 ? 18.158 8.762 -4.117 1.00 89.06 150 THR A N 1
ATOM 1216 C CA . THR A 1 150 ? 18.985 9.367 -5.162 1.00 89.06 150 THR A CA 1
ATOM 1217 C C . THR A 1 150 ? 18.141 10.200 -6.123 1.00 89.06 150 THR A C 1
ATOM 1219 O O . THR A 1 150 ? 18.467 11.359 -6.378 1.00 89.06 150 THR A O 1
ATOM 1222 N N . ILE A 1 151 ? 17.034 9.656 -6.645 1.00 91.56 151 ILE A N 1
ATOM 1223 C CA . ILE A 1 151 ? 16.277 10.348 -7.701 1.00 91.56 151 ILE A CA 1
ATOM 1224 C C . ILE A 1 151 ? 15.490 11.552 -7.201 1.00 91.56 151 ILE A C 1
ATOM 1226 O O . ILE A 1 151 ? 15.341 12.505 -7.953 1.00 91.56 151 ILE A O 1
ATOM 1230 N N . SER A 1 152 ? 15.023 11.566 -5.950 1.00 89.50 152 SER A N 1
ATOM 1231 C CA . SER A 1 152 ? 14.247 12.698 -5.415 1.00 89.50 152 SER A CA 1
ATOM 1232 C C . SER A 1 152 ? 15.048 14.005 -5.335 1.00 89.50 152 SER A C 1
ATOM 1234 O O . SER A 1 152 ? 14.458 15.086 -5.301 1.00 89.50 152 SER A O 1
ATOM 1236 N N . GLN A 1 153 ? 16.382 13.912 -5.350 1.00 90.06 153 GLN A N 1
ATOM 1237 C CA . GLN A 1 153 ? 17.308 15.049 -5.389 1.00 90.06 153 GLN A CA 1
ATOM 1238 C C . GLN A 1 153 ? 17.745 15.423 -6.813 1.00 90.06 153 GLN A C 1
ATOM 1240 O O . GLN A 1 153 ? 18.389 16.452 -7.015 1.00 90.06 153 GLN A O 1
ATOM 1245 N N . ALA A 1 154 ? 17.415 14.606 -7.816 1.00 91.69 154 ALA A N 1
ATOM 1246 C CA . ALA A 1 154 ? 17.834 14.848 -9.186 1.00 91.69 154 ALA A CA 1
ATOM 1247 C C . ALA A 1 154 ? 17.117 16.069 -9.785 1.00 91.69 154 ALA A C 1
ATOM 1249 O O . ALA A 1 154 ? 15.919 16.279 -9.581 1.00 91.69 154 ALA A O 1
ATOM 1250 N N . ALA A 1 155 ? 17.829 16.843 -10.611 1.00 92.94 155 ALA A N 1
ATOM 1251 C CA . ALA A 1 155 ? 17.294 18.059 -11.234 1.00 92.94 155 ALA A CA 1
ATOM 1252 C C . ALA A 1 155 ? 16.021 17.810 -12.071 1.00 92.94 155 ALA A C 1
ATOM 1254 O O . ALA A 1 155 ? 15.168 18.690 -12.193 1.00 92.94 155 ALA A O 1
ATOM 1255 N N . TRP A 1 156 ? 15.866 16.603 -12.626 1.00 92.12 156 TRP A N 1
ATOM 1256 C CA . TRP A 1 156 ? 14.717 16.224 -13.449 1.00 92.12 156 TRP A CA 1
ATOM 1257 C C . TRP A 1 156 ? 13.478 15.799 -12.640 1.00 92.12 156 TRP A C 1
ATOM 1259 O O . TRP A 1 156 ? 12.377 15.802 -13.192 1.00 92.12 156 TRP A O 1
ATOM 1269 N N . TRP A 1 157 ? 13.610 15.485 -11.346 1.00 93.62 157 TRP A N 1
ATOM 1270 C CA . TRP A 1 157 ? 12.550 14.880 -10.526 1.00 93.62 157 TRP A CA 1
ATOM 1271 C C . TRP A 1 157 ? 11.256 15.694 -10.492 1.00 93.62 157 TRP A C 1
ATOM 1273 O O . TRP A 1 157 ? 10.182 15.183 -10.804 1.00 93.62 157 TRP A O 1
ATOM 1283 N N . ARG A 1 158 ? 11.353 16.993 -10.176 1.00 91.44 158 ARG A N 1
ATOM 1284 C CA . ARG A 1 158 ? 10.181 17.880 -10.052 1.00 91.44 158 ARG A CA 1
ATOM 1285 C C . ARG A 1 158 ? 9.403 18.009 -11.361 1.00 91.44 158 ARG A C 1
ATOM 1287 O O . ARG A 1 158 ? 8.177 18.036 -11.346 1.00 91.44 158 ARG A O 1
ATOM 1294 N N . SER A 1 159 ? 10.115 18.086 -12.487 1.00 92.56 159 SER A N 1
ATOM 1295 C CA . SER A 1 159 ? 9.500 18.133 -13.820 1.00 92.56 159 SER A CA 1
ATOM 1296 C C . SER A 1 159 ? 8.917 16.782 -14.230 1.00 92.56 159 SER A C 1
ATOM 1298 O O . SER A 1 159 ? 7.985 16.734 -15.025 1.00 92.56 159 SER A O 1
ATOM 1300 N N . PHE A 1 160 ? 9.457 15.685 -13.709 1.00 92.50 160 PHE A N 1
ATOM 1301 C CA . PHE A 1 160 ? 8.972 14.343 -13.984 1.00 92.50 160 PHE A CA 1
ATOM 1302 C C . PHE A 1 160 ? 7.654 14.043 -13.260 1.00 92.50 160 PHE A C 1
ATOM 1304 O O . PHE A 1 160 ? 6.681 13.695 -13.923 1.00 92.50 160 PHE A O 1
ATOM 1311 N N . ILE A 1 161 ? 7.568 14.256 -11.941 1.00 93.12 161 ILE A N 1
ATOM 1312 C CA . ILE A 1 161 ? 6.357 13.929 -11.155 1.00 93.12 161 ILE A CA 1
ATOM 1313 C C . ILE A 1 161 ? 5.141 14.818 -11.458 1.00 93.12 161 ILE A C 1
ATOM 1315 O O . ILE A 1 161 ? 4.010 14.453 -11.131 1.00 93.12 161 ILE A O 1
ATOM 1319 N N . SER A 1 162 ? 5.355 15.979 -12.084 1.00 91.75 162 SER A N 1
ATOM 1320 C CA . SER A 1 162 ? 4.274 16.858 -12.540 1.00 91.75 162 SER A CA 1
ATOM 1321 C C . SER A 1 162 ? 3.619 16.388 -13.843 1.00 91.75 162 SER A C 1
ATOM 1323 O O . SER A 1 162 ? 2.552 16.886 -14.204 1.00 91.75 162 SER A O 1
ATOM 1325 N N . LYS A 1 163 ? 4.221 15.421 -14.547 1.00 93.19 163 LYS A N 1
ATOM 1326 C CA . LYS A 1 163 ? 3.660 14.821 -15.764 1.00 93.19 163 LYS A CA 1
ATOM 1327 C C . LYS A 1 163 ? 2.611 13.757 -15.415 1.00 93.19 163 LYS A C 1
ATOM 1329 O O . LYS A 1 163 ? 2.646 13.193 -14.321 1.00 93.19 163 LYS A O 1
ATOM 1334 N N . PRO A 1 164 ? 1.681 13.436 -16.332 1.00 93.00 164 PRO A N 1
ATOM 1335 C CA . PRO A 1 164 ? 0.730 12.350 -16.133 1.00 93.00 164 PRO A CA 1
ATOM 1336 C C . PRO A 1 164 ? 1.434 10.997 -16.297 1.00 93.00 164 PRO A C 1
ATOM 1338 O O . PRO A 1 164 ? 1.480 10.446 -17.392 1.00 93.00 164 PRO A O 1
ATOM 1341 N N . ILE A 1 165 ? 2.023 10.486 -15.217 1.00 92.44 165 ILE A N 1
ATOM 1342 C CA . ILE A 1 165 ? 2.822 9.245 -15.202 1.00 92.44 165 ILE A CA 1
ATOM 1343 C C . ILE A 1 165 ? 2.301 8.199 -14.208 1.00 92.44 165 ILE A C 1
ATOM 1345 O O . ILE A 1 165 ? 2.752 7.054 -14.217 1.00 92.44 165 ILE A O 1
ATOM 1349 N N . PHE A 1 166 ? 1.333 8.560 -13.363 1.00 93.00 166 PHE A N 1
ATOM 1350 C CA . PHE A 1 166 ? 0.749 7.649 -12.385 1.00 93.00 166 PHE A CA 1
ATOM 1351 C C . PHE A 1 166 ? -0.517 6.998 -12.926 1.00 93.00 166 PHE A C 1
ATOM 1353 O O . PHE A 1 166 ? -1.445 7.690 -13.345 1.00 93.00 166 PHE A O 1
ATOM 1360 N N . TRP A 1 167 ? -0.550 5.669 -12.916 1.00 92.12 167 TRP A N 1
ATOM 1361 C CA . TRP A 1 167 ? -1.665 4.881 -13.422 1.00 92.12 167 TRP A CA 1
ATOM 1362 C C . TRP A 1 167 ? -2.884 4.962 -12.503 1.00 92.12 167 TRP A C 1
ATOM 1364 O O . TRP A 1 167 ? -2.764 4.903 -11.279 1.00 92.12 167 TRP A O 1
ATOM 1374 N N . THR A 1 168 ? -4.070 5.093 -13.092 1.00 90.81 168 THR A N 1
ATOM 1375 C CA . THR A 1 168 ? -5.315 5.323 -12.351 1.00 90.81 168 THR A CA 1
ATOM 1376 C C . THR A 1 168 ? -6.356 4.242 -12.594 1.00 90.81 168 THR A C 1
ATOM 1378 O O . THR A 1 168 ? -6.348 3.553 -13.615 1.00 90.81 168 THR A O 1
ATOM 1381 N N . GLU A 1 169 ? -7.308 4.119 -11.668 1.00 84.69 169 GLU A N 1
ATOM 1382 C CA . GLU A 1 169 ? -8.379 3.116 -11.762 1.00 84.69 169 GLU A CA 1
ATOM 1383 C C . GLU A 1 169 ? -9.322 3.338 -12.947 1.00 84.69 169 GLU A C 1
ATOM 1385 O O . GLU A 1 169 ? -9.890 2.387 -13.479 1.00 84.69 169 GLU A O 1
ATOM 1390 N N . LYS A 1 170 ? -9.425 4.582 -13.428 1.00 80.44 170 LYS A N 1
ATOM 1391 C CA . LYS A 1 170 ? -10.223 4.957 -14.605 1.00 80.44 170 LYS A CA 1
ATOM 1392 C C . LYS A 1 170 ? -9.517 4.666 -15.935 1.00 80.44 170 LYS A C 1
ATOM 1394 O O . LYS A 1 170 ? -9.931 5.190 -16.962 1.00 80.44 170 LYS A O 1
ATOM 1399 N N . SER A 1 171 ? -8.479 3.826 -15.925 1.00 72.94 171 SER A N 1
ATOM 1400 C CA . SER A 1 171 ? -7.698 3.431 -17.106 1.00 72.94 171 SER A CA 1
ATOM 1401 C C . SER A 1 171 ? -7.098 4.632 -17.848 1.00 72.94 171 SER A C 1
ATOM 1403 O O . SER A 1 171 ? -7.407 4.903 -19.006 1.00 72.94 171 SER A O 1
ATOM 1405 N N . GLY A 1 172 ? -6.219 5.358 -17.157 1.00 85.50 172 GLY A N 1
ATOM 1406 C CA . GLY A 1 172 ? -5.477 6.503 -17.686 1.00 85.50 172 GLY A CA 1
ATOM 1407 C C . GLY A 1 172 ? -4.369 6.954 -16.736 1.00 85.50 172 GLY A C 1
ATOM 1408 O O . GLY A 1 172 ? -4.263 6.439 -15.621 1.00 85.50 172 GLY A O 1
ATOM 1409 N N . PHE A 1 173 ? -3.564 7.929 -17.162 1.00 90.44 173 PHE A N 1
ATOM 1410 C CA . PHE A 1 173 ? -2.470 8.479 -16.362 1.00 90.44 173 PHE A CA 1
ATOM 1411 C C . PHE A 1 173 ? -2.807 9.853 -15.780 1.00 90.44 173 PHE A C 1
ATOM 1413 O O . PHE A 1 173 ? -3.435 10.684 -16.435 1.00 90.44 173 PHE A O 1
ATOM 1420 N N . CYS A 1 174 ? -2.349 10.108 -14.557 1.00 90.12 174 CYS A N 1
ATOM 1421 C CA . CYS A 1 174 ? -2.526 11.377 -13.861 1.00 90.12 174 CYS A CA 1
ATOM 1422 C C . CYS A 1 174 ? -1.210 11.860 -13.240 1.00 90.12 174 CYS A C 1
ATOM 1424 O O . CYS A 1 174 ? -0.279 11.081 -13.022 1.00 90.12 174 CYS A O 1
ATOM 1426 N N . ALA A 1 175 ? -1.117 13.167 -13.003 1.00 91.19 175 ALA A N 1
ATOM 1427 C CA . ALA A 1 175 ? -0.013 13.765 -12.260 1.00 91.19 175 ALA A CA 1
ATOM 1428 C C . ALA A 1 175 ? -0.244 13.602 -10.753 1.00 91.19 175 ALA A C 1
ATOM 1430 O O . ALA A 1 175 ? -1.392 13.559 -10.304 1.00 91.19 175 ALA A O 1
ATOM 1431 N N . ALA A 1 176 ? 0.836 13.574 -9.968 1.00 89.81 176 ALA A N 1
ATOM 1432 C CA . ALA A 1 176 ? 0.768 13.301 -8.530 1.00 89.81 176 ALA A CA 1
ATOM 1433 C C . ALA A 1 176 ? -0.197 14.227 -7.763 1.00 89.81 176 ALA A C 1
ATOM 1435 O O . ALA A 1 176 ? -0.933 13.770 -6.895 1.00 89.81 176 ALA A O 1
ATOM 1436 N N . GLY A 1 177 ? -0.243 15.520 -8.111 1.00 85.06 177 GLY A N 1
ATOM 1437 C CA . GLY A 1 177 ? -1.046 16.517 -7.387 1.00 85.06 177 GLY A CA 1
ATOM 1438 C C . GLY A 1 177 ? -2.567 16.332 -7.476 1.00 85.06 177 GLY A C 1
ATOM 1439 O O . GLY A 1 177 ? -3.290 16.852 -6.630 1.00 85.06 177 GLY A O 1
ATOM 1440 N N . ASN A 1 178 ? -3.057 15.579 -8.465 1.00 83.56 178 ASN A N 1
ATOM 1441 C CA . ASN A 1 178 ? -4.487 15.324 -8.683 1.00 83.56 178 ASN A CA 1
ATOM 1442 C C . ASN A 1 178 ? -4.891 13.883 -8.328 1.00 83.56 178 ASN A C 1
ATOM 1444 O O . ASN A 1 178 ? -5.972 13.432 -8.709 1.00 83.56 178 ASN A O 1
ATOM 1448 N N . LEU A 1 179 ? -4.013 13.159 -7.633 1.00 92.38 179 LEU A N 1
ATOM 1449 C CA . LEU A 1 179 ? -4.133 11.733 -7.376 1.00 92.38 179 LEU A CA 1
ATOM 1450 C C . LEU A 1 179 ? -4.126 11.442 -5.875 1.00 92.38 179 LEU A C 1
ATOM 1452 O O . LEU A 1 179 ? -3.417 12.098 -5.111 1.00 92.38 179 LEU A O 1
ATOM 1456 N N . PHE A 1 180 ? -4.875 10.418 -5.471 1.00 93.00 180 PHE A N 1
ATOM 1457 C CA . PHE A 1 180 ? -4.929 9.956 -4.086 1.00 93.00 180 PHE A CA 1
ATOM 1458 C C . PHE A 1 180 ? -4.677 8.453 -3.977 1.00 93.00 180 PHE A C 1
ATOM 1460 O O . PHE A 1 180 ? -4.980 7.687 -4.896 1.00 93.00 180 PHE A O 1
ATOM 1467 N N . VAL A 1 181 ? -4.145 8.032 -2.833 1.00 92.25 181 VAL A N 1
ATOM 1468 C CA . VAL A 1 181 ? -4.102 6.621 -2.428 1.00 92.25 181 VAL A CA 1
ATOM 1469 C C . VAL A 1 181 ? -5.403 6.280 -1.708 1.00 92.25 181 VAL A C 1
ATOM 1471 O O . VAL A 1 181 ? -5.777 6.987 -0.774 1.00 92.25 181 VAL A O 1
ATOM 1474 N N . ASN A 1 182 ? -6.087 5.214 -2.134 1.00 90.88 182 ASN A N 1
ATOM 1475 C CA . ASN A 1 182 ? -7.254 4.701 -1.419 1.00 90.88 182 ASN A CA 1
ATOM 1476 C C . ASN A 1 182 ? -6.796 3.921 -0.175 1.00 90.88 182 ASN A C 1
ATOM 1478 O O . ASN A 1 182 ? -6.318 2.793 -0.281 1.00 90.88 182 ASN A O 1
ATOM 1482 N N . ASP A 1 183 ? -6.942 4.536 0.993 1.00 85.56 183 ASP A N 1
ATOM 1483 C CA . ASP A 1 183 ? -6.754 3.922 2.311 1.00 85.56 183 ASP A CA 1
ATOM 1484 C C . ASP A 1 183 ? -8.044 3.890 3.144 1.00 85.56 183 ASP A C 1
ATOM 1486 O O . ASP A 1 183 ? -8.027 3.472 4.300 1.00 85.56 183 ASP A O 1
ATOM 1490 N N . ASN A 1 184 ? -9.167 4.325 2.567 1.00 85.94 184 ASN A N 1
ATOM 1491 C CA . ASN A 1 184 ? -10.468 4.322 3.217 1.00 85.94 184 ASN A CA 1
ATOM 1492 C C . ASN A 1 184 ? -11.564 4.051 2.180 1.00 85.94 184 ASN A C 1
ATOM 1494 O O . ASN A 1 184 ? -11.961 4.947 1.431 1.00 85.94 184 ASN A O 1
ATOM 1498 N N . GLU A 1 185 ? -12.060 2.814 2.166 1.00 86.44 185 GLU A N 1
ATOM 1499 C CA . GLU A 1 185 ? -12.997 2.339 1.147 1.00 86.44 185 GLU A CA 1
ATOM 1500 C C . GLU A 1 185 ? -14.327 3.102 1.172 1.00 86.44 185 GLU A C 1
ATOM 1502 O O . GLU A 1 185 ? -14.870 3.437 0.123 1.00 86.44 185 GLU A O 1
ATOM 1507 N N . GLU A 1 186 ? -14.834 3.454 2.354 1.00 86.75 186 GLU A N 1
ATOM 1508 C CA . GLU A 1 186 ? -16.094 4.191 2.468 1.00 86.75 186 GLU A CA 1
ATOM 1509 C C . GLU A 1 186 ? -16.002 5.581 1.839 1.00 86.75 186 GLU A C 1
ATOM 1511 O O . GLU A 1 186 ? -16.876 5.984 1.072 1.00 86.75 186 GLU A O 1
ATOM 1516 N N . ILE A 1 187 ? -14.925 6.314 2.137 1.00 89.38 187 ILE A N 1
ATOM 1517 C CA . ILE A 1 187 ? -14.693 7.647 1.573 1.00 89.38 187 ILE A CA 1
ATOM 1518 C C . ILE A 1 187 ? -14.394 7.521 0.078 1.00 89.38 187 ILE A C 1
ATOM 1520 O O . ILE A 1 187 ? -14.849 8.346 -0.716 1.00 89.38 187 ILE A O 1
ATOM 1524 N N . TYR A 1 188 ? -13.682 6.471 -0.333 1.00 90.88 188 TYR A N 1
ATOM 1525 C CA . TYR A 1 188 ? -13.401 6.201 -1.737 1.00 90.88 188 TYR A CA 1
ATOM 1526 C C . TYR A 1 188 ? -14.694 6.052 -2.543 1.00 90.88 188 TYR A C 1
ATOM 1528 O O . TYR A 1 188 ? -14.832 6.694 -3.589 1.00 90.88 188 TYR A O 1
ATOM 1536 N N . GLN A 1 189 ? -15.682 5.304 -2.041 1.00 92.31 189 GLN A N 1
ATOM 1537 C CA . GLN A 1 189 ? -16.964 5.128 -2.731 1.00 92.31 189 GLN A CA 1
ATOM 1538 C C . GLN A 1 189 ? -17.701 6.457 -2.968 1.00 92.31 189 GLN A C 1
ATOM 1540 O O . GLN A 1 189 ? -18.354 6.608 -4.002 1.00 92.31 189 GLN A O 1
ATOM 1545 N N . LEU A 1 190 ? -17.538 7.454 -2.089 1.00 92.44 190 LEU A N 1
ATOM 1546 C CA . LEU A 1 190 ? -18.141 8.784 -2.263 1.00 92.44 190 LEU A CA 1
ATOM 1547 C C . LEU A 1 190 ? -17.535 9.572 -3.435 1.00 92.44 190 LEU A C 1
ATOM 1549 O O . LEU A 1 190 ? -18.228 10.364 -4.074 1.00 92.44 190 LEU A O 1
ATOM 1553 N N . PHE A 1 191 ? -16.248 9.364 -3.733 1.00 92.25 191 PHE A N 1
ATOM 1554 C CA . PHE A 1 191 ? -15.495 10.200 -4.676 1.00 92.25 191 PHE A CA 1
ATOM 1555 C C . PHE A 1 191 ? -14.989 9.470 -5.927 1.00 92.25 191 PHE A C 1
ATOM 1557 O O . PHE A 1 191 ? -14.567 10.138 -6.876 1.00 92.25 191 PHE A O 1
ATOM 1564 N N . ARG A 1 192 ? -15.065 8.133 -5.992 1.00 90.44 192 ARG A N 1
ATOM 1565 C CA . ARG A 1 192 ? -14.551 7.301 -7.103 1.00 90.44 192 ARG A CA 1
ATOM 1566 C C . ARG A 1 192 ? -14.992 7.762 -8.491 1.00 90.44 192 ARG A C 1
ATOM 1568 O O . ARG A 1 192 ? -14.228 7.668 -9.447 1.00 90.44 192 ARG A O 1
ATOM 1575 N N . ALA A 1 193 ? -16.199 8.311 -8.622 1.00 89.19 193 ALA A N 1
ATOM 1576 C CA . ALA A 1 193 ? -16.717 8.797 -9.900 1.00 89.19 193 ALA A CA 1
ATOM 1577 C C . ALA A 1 193 ? -16.033 10.094 -10.369 1.00 89.19 193 ALA A C 1
ATOM 1579 O O . ALA A 1 193 ? -15.832 10.293 -11.565 1.00 89.19 193 ALA A O 1
ATOM 1580 N N . GLN A 1 194 ? -15.591 10.945 -9.444 1.00 89.06 194 GLN A N 1
ATOM 1581 C CA . GLN A 1 194 ? -15.176 12.325 -9.725 1.00 89.06 194 GLN A CA 1
ATOM 1582 C C . GLN A 1 194 ? -13.664 12.529 -9.583 1.00 89.06 194 GLN A C 1
ATOM 1584 O O . GLN A 1 194 ? -13.080 13.346 -10.286 1.00 89.06 194 GLN A O 1
ATOM 1589 N N . ILE A 1 195 ? -13.012 11.740 -8.728 1.00 90.25 195 ILE A N 1
ATOM 1590 C CA . ILE A 1 195 ? -11.594 11.879 -8.379 1.00 90.25 195 ILE A CA 1
ATOM 1591 C C . ILE A 1 195 ? -10.793 10.689 -8.919 1.00 90.25 195 ILE A C 1
ATOM 1593 O O . ILE A 1 195 ? -11.347 9.615 -9.169 1.00 90.25 195 ILE A O 1
ATOM 1597 N N . ALA A 1 196 ? -9.508 10.912 -9.203 1.00 91.50 196 ALA A N 1
ATOM 1598 C CA . ALA A 1 196 ? -8.584 9.879 -9.650 1.00 91.50 196 ALA A CA 1
ATOM 1599 C C . ALA A 1 196 ? -7.868 9.242 -8.452 1.00 91.50 196 ALA A C 1
ATOM 1601 O O . ALA A 1 196 ? -7.378 9.939 -7.563 1.00 91.50 196 ALA A O 1
ATOM 1602 N N . PHE A 1 197 ? -7.760 7.915 -8.480 1.00 92.38 197 PHE A N 1
ATOM 1603 C CA . PHE A 1 197 ? -7.071 7.121 -7.467 1.00 92.38 197 PHE A CA 1
ATOM 1604 C C . PHE A 1 197 ? -5.945 6.319 -8.108 1.00 92.38 197 PHE A C 1
ATOM 1606 O O . PHE A 1 197 ? -6.095 5.834 -9.235 1.00 92.38 197 PHE A O 1
ATOM 1613 N N . LEU A 1 198 ? -4.814 6.226 -7.405 1.00 92.44 198 LEU A N 1
ATOM 1614 C CA . LEU A 1 198 ? -3.642 5.477 -7.847 1.00 92.44 198 LEU A CA 1
ATOM 1615 C C . LEU A 1 198 ? -4.004 3.992 -7.908 1.00 92.44 198 LEU A C 1
ATOM 1617 O O . LEU A 1 198 ? -4.274 3.388 -6.869 1.00 92.44 198 LEU A O 1
ATOM 1621 N N . LYS A 1 199 ? -3.991 3.402 -9.106 1.00 90.06 199 LYS A N 1
ATOM 1622 C CA . LYS A 1 199 ? -4.298 1.982 -9.294 1.00 90.06 199 LYS A CA 1
ATOM 1623 C C . LYS A 1 199 ? -3.052 1.149 -9.059 1.00 90.06 199 LYS A C 1
ATOM 1625 O O . LYS A 1 199 ? -2.085 1.250 -9.810 1.00 90.06 199 LYS A O 1
ATOM 1630 N N . LEU A 1 200 ? -3.118 0.278 -8.061 1.00 84.19 200 LEU A N 1
ATOM 1631 C CA . LEU A 1 200 ? -2.111 -0.735 -7.774 1.00 84.19 200 LEU A CA 1
ATOM 1632 C C . LEU A 1 200 ? -2.799 -2.053 -7.404 1.00 84.19 200 LEU A C 1
ATOM 1634 O O . LEU A 1 200 ? -3.974 -2.045 -7.035 1.00 84.19 200 LEU A O 1
ATOM 1638 N N . PRO A 1 201 ? -2.085 -3.188 -7.460 1.00 80.12 201 PRO A N 1
ATOM 1639 C CA . PRO A 1 201 ? -2.560 -4.416 -6.842 1.00 80.12 201 PRO A CA 1
ATOM 1640 C C . PRO A 1 201 ? -2.837 -4.217 -5.346 1.00 80.12 201 PRO A C 1
ATOM 1642 O O . PRO A 1 201 ? -2.259 -3.346 -4.689 1.00 80.12 201 PRO A O 1
ATOM 1645 N N . ASN A 1 202 ? -3.682 -5.073 -4.777 1.00 70.69 202 ASN A N 1
ATOM 1646 C CA . ASN A 1 202 ? -3.925 -5.069 -3.336 1.00 70.69 202 ASN A CA 1
ATOM 1647 C C . ASN A 1 202 ? -2.601 -5.221 -2.564 1.00 70.69 202 ASN A C 1
ATOM 1649 O O . ASN A 1 202 ? -1.749 -6.024 -2.941 1.00 70.69 202 ASN A O 1
ATOM 1653 N N . ASN A 1 203 ? -2.447 -4.463 -1.474 1.00 68.50 203 ASN A N 1
ATOM 1654 C CA . ASN A 1 203 ? -1.256 -4.445 -0.610 1.00 68.50 203 ASN A CA 1
ATOM 1655 C C . ASN A 1 203 ? 0.050 -3.976 -1.283 1.00 68.50 203 ASN A C 1
ATOM 1657 O O . ASN A 1 203 ? 1.131 -4.217 -0.745 1.00 68.50 203 ASN A O 1
ATOM 1661 N N . TYR A 1 204 ? -0.015 -3.289 -2.428 1.00 74.81 204 TYR A N 1
ATOM 1662 C CA . TYR A 1 204 ? 1.187 -2.751 -3.077 1.00 74.81 204 TYR A CA 1
ATOM 1663 C C . TYR A 1 204 ? 1.584 -1.349 -2.610 1.00 74.81 204 TYR A C 1
ATOM 1665 O O . TYR A 1 204 ? 2.749 -0.981 -2.741 1.00 74.81 204 TYR A O 1
ATOM 1673 N N . TYR A 1 205 ? 0.657 -0.571 -2.035 1.00 77.75 205 TYR A N 1
ATOM 1674 C CA . TYR A 1 205 ? 0.969 0.769 -1.520 1.00 77.75 205 TYR A CA 1
ATOM 1675 C C . TYR A 1 205 ? 2.160 0.782 -0.537 1.00 77.75 205 TYR A C 1
ATOM 1677 O O . TYR A 1 205 ? 3.029 1.636 -0.711 1.00 77.75 205 TYR A O 1
ATOM 1685 N N . PRO A 1 206 ? 2.298 -0.170 0.418 1.00 78.38 206 PRO A N 1
ATOM 1686 C CA . PRO A 1 206 ? 3.471 -0.235 1.296 1.00 78.38 206 PRO A CA 1
ATOM 1687 C C . PRO A 1 206 ? 4.792 -0.470 0.549 1.00 78.38 206 PRO A C 1
ATOM 1689 O O . PRO A 1 206 ? 5.822 0.076 0.931 1.00 78.38 206 PRO A O 1
ATOM 1692 N N . GLN A 1 207 ? 4.772 -1.238 -0.545 1.00 83.44 207 GLN A N 1
ATOM 1693 C CA . GLN A 1 207 ? 5.983 -1.579 -1.303 1.00 83.44 207 GLN A CA 1
ATOM 1694 C C . GLN A 1 207 ? 6.562 -0.379 -2.056 1.00 83.44 207 GLN A C 1
ATOM 1696 O O . GLN A 1 207 ? 7.765 -0.327 -2.291 1.00 83.44 207 GLN A O 1
ATOM 1701 N N . ILE A 1 208 ? 5.716 0.593 -2.411 1.00 89.38 208 ILE A N 1
ATOM 1702 C CA . ILE A 1 208 ? 6.127 1.828 -3.089 1.00 89.38 208 ILE A CA 1
ATOM 1703 C C . ILE A 1 208 ? 5.893 3.082 -2.229 1.00 89.38 208 ILE A C 1
ATOM 1705 O O . ILE A 1 208 ? 5.756 4.194 -2.744 1.00 89.38 208 ILE A O 1
ATOM 1709 N N . GLN A 1 209 ? 5.826 2.919 -0.903 1.00 89.50 209 GLN A N 1
ATOM 1710 C CA . GLN A 1 209 ? 5.471 3.993 0.027 1.00 89.50 209 GLN A CA 1
ATOM 1711 C C . GLN A 1 209 ? 6.428 5.188 -0.061 1.00 89.50 209 GLN A C 1
ATOM 1713 O O . GLN A 1 209 ? 5.997 6.337 0.067 1.00 89.50 209 GLN A O 1
ATOM 1718 N N . GLN A 1 210 ? 7.721 4.939 -0.288 1.00 92.62 210 GLN A N 1
ATOM 1719 C CA . GLN A 1 210 ? 8.704 6.015 -0.371 1.00 92.62 210 GLN A CA 1
ATOM 1720 C C . GLN A 1 210 ? 8.503 6.844 -1.644 1.00 92.62 210 GLN A C 1
ATOM 1722 O O . GLN A 1 210 ? 8.559 8.071 -1.580 1.00 92.62 210 GLN A O 1
ATOM 1727 N N . LEU A 1 211 ? 8.179 6.195 -2.767 1.00 94.44 211 LEU A N 1
ATOM 1728 C CA . LEU A 1 211 ? 7.804 6.860 -4.013 1.00 94.44 211 LEU A CA 1
ATOM 1729 C C . LEU A 1 211 ? 6.530 7.698 -3.841 1.00 94.44 211 LEU A C 1
ATOM 1731 O O . LEU A 1 211 ? 6.529 8.868 -4.218 1.00 94.44 211 LEU A O 1
ATOM 1735 N N . ILE A 1 212 ? 5.476 7.138 -3.234 1.00 93.12 212 ILE A N 1
ATOM 1736 C CA . ILE A 1 212 ? 4.214 7.848 -2.943 1.00 93.12 212 ILE A CA 1
ATOM 1737 C C . ILE A 1 212 ? 4.495 9.122 -2.136 1.00 93.12 212 ILE A C 1
ATOM 1739 O O . ILE A 1 212 ? 4.062 10.213 -2.515 1.00 93.12 212 ILE A O 1
ATOM 1743 N N . LYS A 1 213 ? 5.283 8.991 -1.060 1.00 92.31 213 LYS A N 1
ATOM 1744 C CA . LYS A 1 213 ? 5.660 10.103 -0.182 1.00 92.31 213 LYS A CA 1
ATOM 1745 C C . LYS A 1 213 ? 6.485 11.160 -0.920 1.00 92.31 213 LYS A C 1
ATOM 1747 O O . LYS A 1 213 ? 6.173 12.343 -0.829 1.00 92.31 213 LYS A O 1
ATOM 1752 N N . ALA A 1 214 ? 7.515 10.752 -1.658 1.00 93.38 214 ALA A N 1
ATOM 1753 C CA . ALA A 1 214 ? 8.407 11.664 -2.376 1.00 93.38 214 ALA A CA 1
ATOM 1754 C C . ALA A 1 214 ? 7.726 12.372 -3.559 1.00 93.38 214 ALA A C 1
ATOM 1756 O O . ALA A 1 214 ? 8.084 13.503 -3.888 1.00 93.38 214 ALA A O 1
ATOM 1757 N N . ALA A 1 215 ? 6.743 11.725 -4.192 1.00 93.88 215 ALA A N 1
ATOM 1758 C CA . ALA A 1 215 ? 5.924 12.321 -5.244 1.00 93.88 215 ALA A CA 1
ATOM 1759 C C . ALA A 1 215 ? 4.845 13.275 -4.697 1.00 93.88 215 ALA A C 1
ATOM 1761 O O . ALA A 1 215 ? 4.239 14.012 -5.471 1.00 93.88 215 ALA A O 1
ATOM 1762 N N . GLY A 1 216 ? 4.601 13.277 -3.380 1.00 92.88 216 GLY A N 1
ATOM 1763 C CA . GLY A 1 216 ? 3.581 14.113 -2.744 1.00 92.88 216 GLY A CA 1
ATOM 1764 C C . GLY A 1 216 ? 2.148 13.622 -2.962 1.00 92.88 216 GLY A C 1
ATOM 1765 O O . GLY A 1 216 ? 1.211 14.415 -2.869 1.00 92.88 216 GLY A O 1
ATOM 1766 N N . ILE A 1 217 ? 1.960 12.332 -3.260 1.00 93.69 217 ILE A N 1
ATOM 1767 C CA . ILE A 1 217 ? 0.628 11.734 -3.405 1.00 93.69 217 ILE A CA 1
ATOM 1768 C C . ILE A 1 217 ? 0.050 11.528 -2.003 1.00 93.69 217 ILE A C 1
ATOM 1770 O O . ILE A 1 217 ? 0.654 10.859 -1.163 1.00 93.69 217 ILE A O 1
ATOM 1774 N N . ARG A 1 218 ? -1.119 12.117 -1.739 1.00 92.25 218 ARG A N 1
ATOM 1775 C CA . ARG A 1 218 ? -1.757 12.073 -0.415 1.00 92.25 218 ARG A CA 1
ATOM 1776 C C . ARG A 1 218 ? -2.638 10.836 -0.257 1.00 92.25 218 ARG A C 1
ATOM 1778 O O . ARG A 1 218 ? -3.281 10.393 -1.210 1.00 92.25 218 ARG A O 1
ATOM 1785 N N . TYR A 1 219 ? -2.705 10.326 0.967 1.00 91.25 219 TYR A N 1
ATOM 1786 C CA . TYR A 1 219 ? -3.703 9.336 1.364 1.00 91.25 219 TYR A CA 1
ATOM 1787 C C . TYR A 1 219 ? -5.085 9.987 1.461 1.00 91.25 219 TYR A C 1
ATOM 1789 O O . TYR A 1 219 ? -5.201 11.157 1.840 1.00 91.25 219 TYR A O 1
ATOM 1797 N N . LEU A 1 220 ? -6.128 9.246 1.093 1.00 91.44 220 LEU A N 1
ATOM 1798 C CA . LEU A 1 220 ? -7.498 9.744 1.055 1.00 91.44 220 LEU A CA 1
ATOM 1799 C C . LEU A 1 220 ? -7.970 10.198 2.441 1.00 91.44 220 LEU A C 1
ATOM 1801 O O . LEU A 1 220 ? -8.494 11.306 2.568 1.00 91.44 220 LEU A O 1
ATOM 1805 N N . SER A 1 221 ? -7.716 9.392 3.474 1.00 86.69 221 SER A N 1
ATOM 1806 C CA . SER A 1 221 ? -8.073 9.708 4.864 1.00 86.69 221 SER A CA 1
ATOM 1807 C C . SER A 1 221 ? -7.431 11.004 5.380 1.00 86.69 221 SER A C 1
ATOM 1809 O O . SER A 1 221 ? -8.021 11.700 6.200 1.00 86.69 221 SER A O 1
ATOM 1811 N N . GLN A 1 222 ? -6.247 11.357 4.870 1.00 87.00 222 GLN A N 1
ATOM 1812 C CA . GLN A 1 222 ? -5.483 12.539 5.281 1.00 87.00 222 GLN A CA 1
ATOM 1813 C C . GLN A 1 222 ? -5.866 13.801 4.503 1.00 87.00 222 GLN A C 1
ATOM 1815 O O . GLN A 1 222 ? -5.616 14.916 4.955 1.00 87.00 222 GLN A O 1
ATOM 1820 N N . ALA A 1 223 ? -6.405 13.643 3.293 1.00 91.44 223 ALA A N 1
ATOM 1821 C CA . ALA A 1 223 ? -6.700 14.762 2.406 1.00 91.44 223 ALA A CA 1
ATOM 1822 C C . ALA A 1 223 ? -8.142 15.265 2.512 1.00 91.44 223 ALA A C 1
ATOM 1824 O O . ALA A 1 223 ? -8.426 16.391 2.096 1.00 91.44 223 ALA A O 1
ATOM 1825 N N . VAL A 1 224 ? -9.050 14.428 3.009 1.00 93.06 224 VAL A N 1
ATOM 1826 C CA . VAL A 1 224 ? -10.469 14.750 3.106 1.00 93.06 224 VAL A CA 1
ATOM 1827 C C . VAL A 1 224 ? -10.753 15.614 4.331 1.00 93.06 224 VAL A C 1
ATOM 1829 O O . VAL A 1 224 ? -10.311 15.328 5.441 1.00 93.06 224 VAL A O 1
ATOM 1832 N N . LYS A 1 225 ? -11.523 16.681 4.131 1.00 93.06 225 LYS A N 1
ATOM 1833 C CA . LYS A 1 225 ? -12.062 17.498 5.217 1.00 93.06 225 LYS A CA 1
ATOM 1834 C C . LYS A 1 225 ? -13.450 16.981 5.579 1.00 93.06 225 LYS A C 1
ATOM 1836 O O . LYS A 1 225 ? -14.276 16.788 4.688 1.00 93.06 225 LYS A O 1
ATOM 1841 N N . MET A 1 226 ? -13.703 16.781 6.865 1.00 92.38 226 MET A N 1
ATOM 1842 C CA . MET A 1 226 ? -15.003 16.357 7.385 1.00 92.38 226 MET A CA 1
ATOM 1843 C C . MET A 1 226 ? -15.638 17.502 8.167 1.00 92.38 226 MET A C 1
ATOM 1845 O O . MET A 1 226 ? -14.956 18.173 8.936 1.00 92.38 226 MET A O 1
ATOM 1849 N N . GLU A 1 227 ? -16.928 17.732 7.953 1.00 92.69 227 GLU A N 1
ATOM 1850 C CA . GLU A 1 227 ? -17.707 18.765 8.636 1.00 92.69 227 GLU A CA 1
ATOM 1851 C C . GLU A 1 227 ? -19.068 18.189 9.035 1.00 92.69 227 GLU A C 1
ATOM 1853 O O . GLU A 1 227 ? -19.709 17.488 8.242 1.00 92.69 227 GLU A O 1
ATOM 1858 N N . LEU A 1 228 ? -19.531 18.508 10.246 1.00 92.38 228 LEU A N 1
ATOM 1859 C CA . LEU A 1 228 ? -20.894 18.192 10.657 1.00 92.38 228 LEU A CA 1
ATOM 1860 C C . LEU A 1 228 ? -21.872 18.956 9.754 1.00 92.38 228 LEU A C 1
ATOM 1862 O O . LEU A 1 228 ? -21.831 20.181 9.672 1.00 92.38 228 LEU A O 1
ATOM 1866 N N . ALA A 1 229 ? -22.751 18.226 9.071 1.00 92.25 229 ALA A N 1
ATOM 1867 C CA . ALA A 1 229 ? -23.777 18.793 8.196 1.00 92.25 229 ALA A CA 1
ATOM 1868 C C . ALA A 1 229 ? -25.195 18.621 8.760 1.00 92.25 229 ALA A C 1
ATOM 1870 O O . ALA A 1 229 ? -26.167 18.925 8.071 1.00 92.25 229 ALA A O 1
ATOM 1871 N N . THR A 1 230 ? -25.297 18.115 9.991 1.00 87.19 230 THR A N 1
ATOM 1872 C CA . THR A 1 230 ? -26.553 17.929 10.723 1.00 87.19 230 THR A CA 1
ATOM 1873 C C . THR A 1 230 ? -27.052 19.275 11.240 1.00 87.19 230 THR A C 1
ATOM 1875 O O . THR A 1 230 ? -26.265 20.086 11.730 1.00 87.19 230 THR A O 1
ATOM 1878 N N . GLU A 1 231 ? -28.354 19.525 11.128 1.00 79.44 231 GLU A N 1
ATOM 1879 C CA . GLU A 1 231 ? -28.965 20.765 11.604 1.00 79.44 231 GLU A CA 1
ATOM 1880 C C . GLU A 1 231 ? -28.886 20.869 13.131 1.00 79.44 231 GLU A C 1
ATOM 1882 O O . GLU A 1 231 ? -29.186 19.913 13.844 1.00 79.44 231 GLU A O 1
ATOM 1887 N N . SER A 1 232 ? -28.523 22.045 13.651 1.00 75.56 232 SER A N 1
ATOM 1888 C CA . SER A 1 232 ? -28.289 22.241 15.089 1.00 75.56 232 SER A CA 1
ATOM 1889 C C . SER A 1 232 ? -29.513 21.959 15.966 1.00 75.56 232 SER A C 1
ATOM 1891 O O . SER A 1 232 ? -29.349 21.552 17.109 1.00 75.56 232 SER A O 1
ATOM 1893 N N . ALA A 1 233 ? -30.730 22.129 15.439 1.00 72.19 233 ALA A N 1
ATOM 1894 C CA . ALA A 1 233 ? -31.969 21.836 16.161 1.00 72.19 233 ALA A CA 1
ATOM 1895 C C . ALA A 1 233 ? -32.198 20.330 16.407 1.00 72.19 233 ALA A C 1
ATOM 1897 O O . ALA A 1 233 ? -32.997 19.975 17.267 1.00 72.19 233 ALA A O 1
ATOM 1898 N N . ALA A 1 234 ? -31.497 19.453 15.682 1.00 77.50 234 ALA A N 1
ATOM 1899 C CA . ALA A 1 234 ? -31.583 18.000 15.837 1.00 77.50 234 ALA A CA 1
ATOM 1900 C C . ALA A 1 234 ? -30.549 17.433 16.829 1.00 77.50 234 ALA A C 1
ATOM 1902 O O . ALA A 1 234 ? -30.441 16.216 16.967 1.00 77.50 234 ALA A O 1
ATOM 1903 N N . ILE A 1 235 ? -29.759 18.297 17.476 1.00 88.25 235 ILE A N 1
ATOM 1904 C CA . ILE A 1 235 ? -28.659 17.919 18.365 1.00 88.25 235 ILE A CA 1
ATOM 1905 C C . ILE A 1 235 ? -29.106 18.086 19.816 1.00 88.25 235 ILE A C 1
ATOM 1907 O O . ILE A 1 235 ? -29.307 19.203 20.289 1.00 88.25 235 ILE A O 1
ATOM 1911 N N . MET A 1 236 ? -29.219 16.974 20.536 1.00 90.75 236 MET A N 1
ATOM 1912 C CA . MET A 1 236 ? -29.526 16.951 21.966 1.00 90.75 236 MET A CA 1
ATOM 1913 C C . MET A 1 236 ? -28.264 16.609 22.757 1.00 90.75 236 MET A C 1
ATOM 1915 O O . MET A 1 236 ? -27.491 15.752 22.345 1.00 90.75 236 MET A O 1
ATOM 1919 N N . ALA A 1 237 ? -28.015 17.281 23.880 1.00 92.31 237 ALA A N 1
ATOM 1920 C CA . ALA A 1 237 ? -26.895 16.921 24.751 1.00 92.31 237 ALA A CA 1
ATOM 1921 C C . ALA A 1 237 ? -27.136 15.543 25.385 1.00 92.31 237 ALA A C 1
ATOM 1923 O O . ALA A 1 237 ? -28.259 15.264 25.796 1.00 92.31 237 ALA A O 1
ATOM 1924 N N . GLU A 1 238 ? -26.079 14.735 25.531 1.00 93.12 238 GLU A N 1
ATOM 1925 C CA . GLU A 1 238 ? -26.137 13.404 26.151 1.00 93.12 238 GLU A CA 1
ATOM 1926 C C . GLU A 1 238 ? -25.176 13.297 27.363 1.00 93.12 238 GLU A C 1
ATOM 1928 O O . GLU A 1 238 ? -24.051 12.777 27.269 1.00 93.12 238 GLU A O 1
ATOM 1933 N N . PRO A 1 239 ? -25.576 13.830 28.540 1.00 93.38 239 PRO A N 1
ATOM 1934 C CA . PRO A 1 239 ? -24.718 13.909 29.728 1.00 93.38 239 PRO A CA 1
ATOM 1935 C C . PRO A 1 239 ? -24.445 12.551 30.382 1.00 93.38 239 PRO A C 1
ATOM 1937 O O . PRO A 1 239 ? -23.381 12.346 30.971 1.00 93.38 239 PRO A O 1
ATOM 1940 N N . SER A 1 240 ? -25.398 11.623 30.276 1.00 91.75 240 SER A N 1
ATOM 1941 C CA . SER A 1 240 ? -25.307 10.225 30.723 1.00 91.75 240 SER A CA 1
ATOM 1942 C C . SER A 1 240 ? -24.088 9.543 30.099 1.00 91.75 240 SER A C 1
ATOM 1944 O O . SER A 1 240 ? -23.205 9.060 30.813 1.00 91.75 240 SER A O 1
ATOM 1946 N N . LEU A 1 241 ? -23.998 9.585 28.770 1.00 92.00 241 LEU A N 1
ATOM 1947 C CA . LEU A 1 241 ? -22.907 8.999 28.011 1.00 92.00 241 LEU A CA 1
ATOM 1948 C C . LEU A 1 241 ? -21.593 9.744 28.227 1.00 92.00 241 LEU A C 1
ATOM 1950 O O . LEU A 1 241 ? -20.551 9.116 28.400 1.00 92.00 241 LEU A O 1
ATOM 1954 N N . THR A 1 242 ? -21.646 11.077 28.293 1.00 93.88 242 THR A N 1
ATOM 1955 C CA . THR A 1 242 ? -20.474 11.896 28.635 1.00 93.88 242 THR A CA 1
ATOM 1956 C C . THR A 1 242 ? -19.871 11.440 29.965 1.00 93.88 242 THR A C 1
ATOM 1958 O O . THR A 1 242 ? -18.674 11.171 30.064 1.00 93.88 242 THR A O 1
ATOM 1961 N N . SER A 1 243 ? -20.716 11.272 30.983 1.00 91.88 243 SER A N 1
ATOM 1962 C CA . SER A 1 243 ? -20.308 10.795 32.307 1.00 91.88 243 SER A CA 1
ATOM 1963 C C . SER A 1 243 ? -19.792 9.358 32.263 1.00 91.88 243 SER A C 1
ATOM 1965 O O . SER A 1 243 ? -18.819 9.030 32.940 1.00 91.88 243 SER A O 1
ATOM 1967 N N . GLN A 1 244 ? -20.415 8.491 31.462 1.00 92.06 244 GLN A N 1
ATOM 1968 C CA . GLN A 1 244 ? -19.979 7.109 31.282 1.00 92.06 244 GLN A CA 1
ATOM 1969 C C . GLN A 1 244 ? -18.571 7.035 30.677 1.00 92.06 244 GLN A C 1
ATOM 1971 O O . GLN A 1 244 ? -17.713 6.348 31.228 1.00 92.06 244 GLN A O 1
ATOM 1976 N N . ILE A 1 245 ? -18.301 7.789 29.609 1.00 92.31 245 ILE A N 1
ATOM 1977 C CA . ILE A 1 245 ? -16.979 7.851 28.974 1.00 92.31 245 ILE A CA 1
ATOM 1978 C C . ILE A 1 245 ? -15.937 8.430 29.939 1.00 92.31 245 ILE A C 1
ATOM 1980 O O . ILE A 1 245 ? -14.846 7.876 30.068 1.00 92.31 245 ILE A O 1
ATOM 1984 N N . LYS A 1 246 ? -16.284 9.471 30.707 1.00 89.94 246 LYS A N 1
ATOM 1985 C CA . LYS A 1 246 ? -15.400 10.027 31.747 1.00 89.94 246 LYS A CA 1
ATOM 1986 C C . LYS A 1 246 ? -15.071 9.025 32.862 1.00 89.94 246 LYS A C 1
ATOM 1988 O O . LYS A 1 246 ? -13.971 9.059 33.410 1.00 89.94 246 LYS A O 1
ATOM 1993 N N . ARG A 1 247 ? -15.956 8.073 33.177 1.00 91.31 247 ARG A N 1
ATOM 1994 C CA . ARG A 1 247 ? -15.637 6.973 34.115 1.00 91.31 247 ARG A CA 1
ATOM 1995 C C . ARG A 1 247 ? -14.657 5.957 33.527 1.00 91.31 247 ARG A C 1
ATOM 1997 O O . ARG A 1 247 ? -14.024 5.227 34.286 1.00 91.31 247 ARG A O 1
ATOM 2004 N N . PHE A 1 248 ? -14.514 5.897 32.204 1.00 91.81 248 PHE A N 1
ATOM 2005 C CA . PHE A 1 248 ? -13.580 4.988 31.542 1.00 91.81 248 PHE A CA 1
ATOM 2006 C C . PHE A 1 248 ? -12.137 5.491 31.510 1.00 91.81 248 PHE A C 1
ATOM 2008 O O . PHE A 1 248 ? -11.217 4.679 31.408 1.00 91.81 248 PHE A O 1
ATOM 2015 N N . THR A 1 249 ? -11.930 6.795 31.681 1.00 88.88 249 THR A N 1
ATOM 2016 C CA . THR A 1 249 ? -10.624 7.473 31.679 1.00 88.88 249 THR A CA 1
ATOM 2017 C C . THR A 1 249 ? -9.499 6.737 32.409 1.00 88.88 249 THR A C 1
ATOM 2019 O O . THR A 1 249 ? -8.488 6.454 31.765 1.00 88.88 249 THR A O 1
ATOM 2022 N N . PRO A 1 250 ? -9.630 6.337 33.695 1.00 89.62 250 PRO A N 1
ATOM 2023 C CA . PRO A 1 250 ? -8.532 5.671 34.399 1.00 89.62 250 PRO A CA 1
ATOM 2024 C C . PRO A 1 250 ? -8.123 4.346 33.741 1.00 89.62 250 PRO A C 1
ATOM 2026 O O . PRO A 1 250 ? -6.956 3.958 33.784 1.00 89.62 250 PRO A O 1
ATOM 2029 N N . TYR A 1 251 ? -9.061 3.645 33.102 1.00 93.31 251 TYR A N 1
ATOM 2030 C CA . TYR A 1 251 ? -8.783 2.393 32.403 1.00 93.31 251 TYR A CA 1
ATOM 2031 C C . TYR A 1 251 ? -8.140 2.633 31.038 1.00 93.31 251 TYR A C 1
ATOM 2033 O O . TYR A 1 251 ? -7.215 1.908 30.674 1.00 93.31 251 TYR A O 1
ATOM 2041 N N . ILE A 1 252 ? -8.589 3.664 30.313 1.00 91.94 252 ILE A N 1
ATOM 2042 C CA . ILE A 1 252 ? -7.988 4.097 29.044 1.00 91.94 252 ILE A CA 1
ATOM 2043 C C . ILE A 1 252 ? -6.536 4.527 29.287 1.00 91.94 252 ILE A C 1
ATOM 2045 O O . ILE A 1 252 ? -5.646 4.100 28.560 1.00 91.94 252 ILE A O 1
ATOM 2049 N N . TRP A 1 253 ? -6.255 5.279 30.354 1.00 90.00 253 TRP A N 1
ATOM 2050 C CA . TRP A 1 253 ? -4.890 5.707 30.681 1.00 90.00 253 TRP A CA 1
ATOM 2051 C C . TRP A 1 253 ? -3.983 4.543 31.042 1.00 90.00 253 TRP A C 1
ATOM 2053 O O . TRP A 1 253 ? -2.871 4.460 30.534 1.00 90.00 253 TRP A O 1
ATOM 2063 N N . ARG A 1 254 ? -4.464 3.596 31.853 1.00 93.06 254 ARG A N 1
ATOM 2064 C CA . ARG A 1 254 ? -3.720 2.362 32.146 1.00 93.06 254 ARG A CA 1
ATOM 2065 C C . ARG A 1 254 ? -3.411 1.566 30.876 1.00 93.06 254 ARG A C 1
ATOM 2067 O O . ARG A 1 254 ? -2.308 1.039 30.755 1.00 93.06 254 ARG A O 1
ATOM 2074 N N . TYR A 1 255 ? -4.365 1.492 29.944 1.00 94.12 255 TYR A N 1
ATOM 2075 C CA . TYR A 1 255 ? -4.169 0.849 28.645 1.00 94.12 255 TYR A CA 1
ATOM 2076 C C . TYR A 1 255 ? -3.071 1.550 27.842 1.00 94.12 255 TYR A C 1
ATOM 2078 O O . TYR A 1 255 ? -2.096 0.903 27.467 1.00 94.12 255 TYR A O 1
ATOM 2086 N N . LEU A 1 256 ? -3.197 2.864 27.626 1.00 91.69 256 LEU A N 1
ATOM 2087 C CA . LEU A 1 256 ? -2.228 3.641 26.851 1.00 91.69 256 LEU A CA 1
ATOM 2088 C C . LEU A 1 256 ? -0.837 3.577 27.482 1.00 91.69 256 LEU A C 1
ATOM 2090 O O . LEU A 1 256 ? 0.122 3.251 26.801 1.00 91.69 256 LEU A O 1
ATOM 2094 N N . TYR A 1 257 ? -0.728 3.787 28.792 1.00 92.56 257 TYR A N 1
ATOM 2095 C CA . TYR A 1 257 ? 0.552 3.764 29.495 1.00 92.56 257 TYR A CA 1
ATOM 2096 C C . TYR A 1 257 ? 1.291 2.426 29.350 1.00 92.56 257 TYR A C 1
ATOM 2098 O O . TYR A 1 257 ? 2.507 2.401 29.213 1.00 92.56 257 TYR A O 1
ATOM 2106 N N . GLN A 1 258 ? 0.588 1.292 29.396 1.00 92.00 258 GLN A N 1
ATOM 2107 C CA . GLN A 1 258 ? 1.257 -0.015 29.426 1.00 92.00 258 GLN A CA 1
ATOM 2108 C C . GLN A 1 258 ? 1.412 -0.665 28.060 1.00 92.00 258 GLN A C 1
ATOM 2110 O O . GLN A 1 258 ? 2.378 -1.395 27.849 1.00 92.00 258 GLN A O 1
ATOM 2115 N N . LEU A 1 259 ? 0.460 -0.439 27.156 1.00 90.69 259 LEU A N 1
ATOM 2116 C CA . LEU A 1 259 ? 0.431 -1.104 25.855 1.00 90.69 259 LEU A CA 1
ATOM 2117 C C . LEU A 1 259 ? 0.850 -0.176 24.710 1.00 90.69 259 LEU A C 1
ATOM 2119 O O . LEU A 1 259 ? 1.344 -0.671 23.706 1.00 90.69 259 LEU A O 1
ATOM 2123 N N . GLU A 1 260 ? 0.713 1.143 24.869 1.00 91.25 260 GLU A N 1
ATOM 2124 C CA . GLU A 1 260 ? 0.973 2.153 23.831 1.00 91.25 260 GLU A CA 1
ATOM 2125 C C . GLU A 1 260 ? 1.719 3.372 24.430 1.00 91.25 260 GLU A C 1
ATOM 2127 O O . GLU A 1 260 ? 1.315 4.525 24.259 1.00 91.25 260 GLU A O 1
ATOM 2132 N N . TYR A 1 261 ? 2.795 3.114 25.193 1.00 91.00 261 TYR A N 1
ATOM 2133 C CA . TYR A 1 261 ? 3.484 4.123 26.022 1.00 91.00 261 TYR A CA 1
ATOM 2134 C C . TYR A 1 261 ? 3.970 5.346 25.229 1.00 91.00 261 TYR A C 1
ATOM 2136 O O . TYR A 1 261 ? 3.841 6.476 25.692 1.00 91.00 261 TYR A O 1
ATOM 2144 N N . ASP A 1 262 ? 4.486 5.143 24.015 1.00 89.50 262 ASP A N 1
ATOM 2145 C CA . ASP A 1 262 ? 4.944 6.251 23.168 1.00 89.50 262 ASP A CA 1
ATOM 2146 C C . ASP A 1 262 ? 3.786 7.190 22.801 1.00 89.50 262 ASP A C 1
ATOM 2148 O O . ASP A 1 262 ? 3.939 8.412 22.812 1.00 89.50 262 ASP A O 1
ATOM 2152 N N . THR A 1 263 ? 2.604 6.632 22.523 1.00 89.69 263 THR A N 1
ATOM 2153 C CA . THR A 1 263 ? 1.392 7.418 22.280 1.00 89.69 263 THR A CA 1
ATOM 2154 C C . THR A 1 263 ? 0.929 8.120 23.550 1.00 89.69 263 THR A C 1
ATOM 2156 O O . THR A 1 263 ? 0.560 9.289 23.489 1.00 89.69 263 THR A O 1
ATOM 2159 N N . TYR A 1 264 ? 0.994 7.454 24.706 1.00 90.81 264 TYR A N 1
ATOM 2160 C CA . TYR A 1 264 ? 0.695 8.084 25.994 1.00 90.81 264 TYR A CA 1
ATOM 2161 C C . TYR A 1 264 ? 1.562 9.330 26.236 1.00 90.81 264 TYR A C 1
ATOM 2163 O O . TYR A 1 264 ? 1.025 10.403 26.503 1.00 90.81 264 TYR A O 1
ATOM 2171 N N . GLU A 1 265 ? 2.883 9.219 26.079 1.00 90.75 265 GLU A N 1
ATOM 2172 C CA . GLU A 1 265 ? 3.814 10.338 26.277 1.00 90.75 265 GLU A CA 1
ATOM 2173 C C . GLU A 1 265 ? 3.582 11.476 25.274 1.00 90.75 265 GLU A C 1
ATOM 2175 O O . GLU A 1 265 ? 3.634 12.649 25.646 1.00 90.75 265 GLU A O 1
ATOM 2180 N N . GLN A 1 266 ? 3.271 11.156 24.012 1.00 89.75 266 GLN A N 1
ATOM 2181 C CA . GLN A 1 266 ? 2.923 12.165 23.005 1.00 89.75 266 GLN A CA 1
ATOM 2182 C C . GLN A 1 266 ? 1.655 12.935 23.381 1.00 89.75 266 GLN A C 1
ATOM 2184 O O . GLN A 1 266 ? 1.671 14.166 23.378 1.00 89.75 266 GLN A O 1
ATOM 2189 N N . LEU A 1 267 ? 0.588 12.220 23.751 1.00 87.50 267 LEU A N 1
ATOM 2190 C CA . LEU A 1 267 ? -0.693 12.813 24.151 1.00 87.50 267 LEU A CA 1
ATOM 2191 C C . LEU A 1 267 ? -0.577 13.617 25.457 1.00 87.50 267 LEU A C 1
ATOM 2193 O O . LEU A 1 267 ? -1.327 14.570 25.694 1.00 87.50 267 LEU A O 1
ATOM 2197 N N . LYS A 1 268 ? 0.341 13.209 26.338 1.00 87.38 268 LYS A N 1
ATOM 2198 C CA . LYS A 1 268 ? 0.683 13.929 27.564 1.00 87.38 268 LYS A CA 1
ATOM 2199 C C . LYS A 1 268 ? 1.422 15.228 27.249 1.00 87.38 268 LYS A C 1
ATOM 2201 O O . LYS A 1 268 ? 1.082 16.269 27.804 1.00 87.38 268 LYS A O 1
ATOM 2206 N N . GLY A 1 269 ? 2.399 15.177 26.345 1.00 85.62 269 GLY A N 1
ATOM 2207 C CA . GLY A 1 269 ? 3.226 16.322 25.966 1.00 85.62 269 GLY A CA 1
ATOM 2208 C C . GLY A 1 269 ? 2.503 17.388 25.135 1.00 85.62 269 GLY A C 1
ATOM 2209 O O . GLY A 1 269 ? 2.816 18.568 25.270 1.00 85.62 269 GLY A O 1
ATOM 2210 N N . ASP A 1 270 ? 1.536 17.006 24.296 1.00 83.81 270 ASP A N 1
ATOM 2211 C CA . ASP A 1 270 ? 0.789 17.931 23.426 1.00 83.81 270 ASP A CA 1
ATOM 2212 C C . ASP A 1 270 ? -0.518 18.472 24.053 1.00 83.81 270 ASP A C 1
ATOM 2214 O O . ASP A 1 270 ? -1.255 19.239 23.420 1.00 83.81 270 ASP A O 1
ATOM 2218 N N . GLY A 1 271 ? -0.814 18.068 25.295 1.00 79.69 271 GLY A N 1
ATOM 2219 C CA . GLY A 1 271 ? -2.016 18.450 26.036 1.00 79.69 271 GLY A CA 1
ATOM 2220 C C . GLY A 1 271 ? -3.308 17.793 25.536 1.00 79.69 271 GLY A C 1
ATOM 2221 O O . GLY A 1 271 ? -4.396 18.167 25.977 1.00 79.69 271 GLY A O 1
ATOM 2222 N N . SER A 1 272 ? -3.243 16.815 24.629 1.00 79.50 272 SER A N 1
ATOM 2223 C CA . SER A 1 272 ? -4.426 16.131 24.100 1.00 79.50 272 SER A CA 1
ATOM 2224 C C . SER A 1 272 ? -5.123 15.259 25.149 1.00 79.50 272 SER A C 1
ATOM 2226 O O . SER A 1 272 ? -6.350 15.157 25.112 1.00 79.50 272 SER A O 1
ATOM 2228 N N . LEU A 1 273 ? -4.399 14.736 26.151 1.00 74.94 273 LEU A N 1
ATOM 2229 C CA . LEU A 1 273 ? -5.028 14.082 27.313 1.00 74.94 273 LEU A CA 1
ATOM 2230 C C . LEU A 1 273 ? -5.942 15.040 28.100 1.00 74.94 273 LEU A C 1
ATOM 2232 O O . LEU A 1 273 ? -6.957 14.607 28.637 1.00 74.94 273 LEU A O 1
ATOM 2236 N N . VAL A 1 274 ? -5.643 16.344 28.120 1.00 74.56 274 VAL A N 1
ATOM 2237 C CA . VAL A 1 274 ? -6.482 17.363 28.781 1.00 74.56 274 VAL A CA 1
ATOM 2238 C C . VAL A 1 274 ? -7.743 17.651 27.965 1.00 74.56 274 VAL A C 1
ATOM 2240 O O . VAL A 1 274 ? -8.827 17.811 28.521 1.00 74.56 274 VAL A O 1
ATOM 2243 N N . LYS A 1 275 ? -7.650 17.639 26.626 1.00 73.31 275 LYS A N 1
ATOM 2244 C CA . LYS A 1 275 ? -8.808 17.841 25.729 1.00 73.31 275 LYS A CA 1
ATOM 2245 C C . LYS A 1 275 ? -9.896 16.782 25.912 1.00 73.31 275 LYS A C 1
ATOM 2247 O O . LYS A 1 275 ? -11.054 17.049 25.585 1.00 73.31 275 LYS A O 1
ATOM 2252 N N . PHE A 1 276 ? -9.537 15.610 26.438 1.00 80.62 276 PHE A N 1
ATOM 2253 C CA . PHE A 1 276 ? -10.485 14.561 26.797 1.00 80.62 276 PHE A CA 1
ATOM 2254 C C . PHE A 1 276 ? -11.406 14.970 27.961 1.00 80.62 276 PHE A C 1
ATOM 2256 O O . PHE A 1 276 ? -12.585 14.622 27.948 1.00 80.62 276 PHE A O 1
ATOM 2263 N N . ASN A 1 277 ? -10.939 15.777 28.922 1.00 78.00 277 ASN A N 1
ATOM 2264 C CA . ASN A 1 277 ? -11.796 16.269 30.013 1.00 78.00 277 ASN A CA 1
ATOM 2265 C C . ASN A 1 277 ? -12.930 17.170 29.501 1.00 78.00 277 ASN A C 1
ATOM 2267 O O . ASN A 1 277 ? -14.028 17.175 30.066 1.00 78.00 277 ASN A O 1
ATOM 2271 N N . ASN A 1 278 ? -12.692 17.847 28.376 1.00 84.75 278 ASN A N 1
ATOM 2272 C CA . ASN A 1 278 ? -13.664 18.704 27.699 1.00 84.75 278 ASN A CA 1
ATOM 2273 C C . ASN A 1 278 ? -14.594 17.928 26.753 1.00 84.75 278 ASN A C 1
ATOM 2275 O O . ASN A 1 278 ? -15.402 18.541 26.054 1.00 84.75 278 ASN A O 1
ATOM 2279 N N . LEU A 1 279 ? -14.481 16.593 26.696 1.00 90.81 279 LEU A N 1
ATOM 2280 C CA . LEU A 1 279 ? -15.344 15.771 25.859 1.00 90.81 279 LEU A CA 1
ATOM 2281 C C . LEU A 1 279 ? -16.807 15.934 26.286 1.00 90.81 279 LEU A C 1
ATOM 2283 O O . LEU A 1 279 ? -17.156 15.715 27.447 1.00 90.81 279 LEU A O 1
ATOM 2287 N N . THR A 1 280 ? -17.659 16.274 25.323 1.00 93.75 280 THR A N 1
ATOM 2288 C CA . THR A 1 280 ? -19.114 16.354 25.487 1.00 93.75 280 THR A CA 1
ATOM 2289 C C . THR A 1 280 ? -19.797 15.518 24.416 1.00 93.75 280 THR A C 1
ATOM 2291 O O . THR A 1 280 ? -19.422 15.570 23.245 1.00 93.75 280 THR A O 1
ATOM 2294 N N . CYS A 1 281 ? -20.781 14.717 24.818 1.00 94.50 281 CYS A N 1
ATOM 2295 C CA . CYS A 1 281 ? -21.528 13.856 23.908 1.00 94.50 281 CYS A CA 1
ATOM 2296 C C . CYS A 1 281 ? -22.872 14.483 23.549 1.00 94.50 281 CYS A C 1
ATOM 2298 O O . CYS A 1 281 ? -23.514 15.122 24.385 1.00 94.50 281 CYS A O 1
ATOM 2300 N N . TYR A 1 282 ? -23.301 14.256 22.313 1.00 94.12 282 TYR A N 1
ATOM 2301 C CA . TYR A 1 282 ? -24.576 14.702 21.781 1.00 94.12 282 TYR A CA 1
ATOM 2302 C C . TYR A 1 282 ? -25.246 13.561 21.022 1.00 94.12 282 TYR A C 1
ATOM 2304 O O . TYR A 1 282 ? -24.596 12.843 20.262 1.00 94.12 282 TYR A O 1
ATOM 2312 N N . GLN A 1 283 ? -26.551 13.428 21.198 1.00 93.19 283 GLN A N 1
ATOM 2313 C CA . GLN A 1 283 ? -27.392 12.501 20.464 1.00 93.19 283 GLN A CA 1
ATOM 2314 C C . GLN A 1 283 ? -28.091 13.231 19.312 1.00 93.19 283 GLN A C 1
ATOM 2316 O O . GLN A 1 283 ? -28.539 14.370 19.461 1.00 93.19 283 GLN A O 1
ATOM 2321 N N . VAL A 1 284 ? -28.174 12.578 18.155 1.00 92.44 284 VAL A N 1
ATOM 2322 C CA . VAL A 1 284 ? -28.850 13.085 16.953 1.00 92.44 284 VAL A CA 1
ATOM 2323 C C . VAL A 1 284 ? -29.666 11.980 16.293 1.00 92.44 284 VAL A C 1
ATOM 2325 O O . VAL A 1 284 ? -29.221 10.842 16.226 1.00 92.44 284 VAL A O 1
ATOM 2328 N N . ASP A 1 285 ? -30.826 12.293 15.721 1.00 88.00 285 ASP A N 1
ATOM 2329 C CA . ASP A 1 285 ? -31.606 11.273 14.997 1.00 88.00 285 ASP A CA 1
ATOM 2330 C C . ASP A 1 285 ? -30.962 10.883 13.666 1.00 88.00 285 ASP A C 1
ATOM 2332 O O . ASP A 1 285 ? -30.959 9.723 13.255 1.00 88.00 285 ASP A O 1
ATOM 2336 N N . ARG A 1 286 ? -30.371 11.864 12.982 1.00 89.12 286 ARG A N 1
ATOM 2337 C CA . ARG A 1 286 ? -29.718 11.670 11.690 1.00 89.12 286 ARG A CA 1
ATOM 2338 C C . ARG A 1 286 ? -28.388 12.403 11.654 1.00 89.12 286 ARG A C 1
ATOM 2340 O O . ARG A 1 286 ? -28.343 13.601 11.396 1.00 89.12 286 ARG A O 1
ATOM 2347 N N . LEU A 1 287 ? -27.306 11.656 11.853 1.00 91.56 287 LEU A N 1
ATOM 2348 C CA . LEU A 1 287 ? -25.947 12.183 11.793 1.00 91.56 287 LEU A CA 1
ATOM 2349 C C . LEU A 1 287 ? -25.439 12.227 10.348 1.00 91.56 287 LEU A C 1
ATOM 2351 O O . LEU A 1 287 ? -24.946 11.231 9.820 1.00 91.56 287 LEU A O 1
ATOM 2355 N N . GLU A 1 288 ? -25.572 13.381 9.700 1.00 93.50 288 GLU A N 1
ATOM 2356 C CA . GLU A 1 288 ? -25.071 13.633 8.347 1.00 93.50 288 GLU A CA 1
ATOM 2357 C C . GLU A 1 288 ? -23.734 14.383 8.389 1.00 93.50 288 GLU A C 1
ATOM 2359 O O . GLU A 1 288 ? -23.626 15.458 8.988 1.00 93.50 288 GLU A O 1
ATOM 2364 N N . ILE A 1 289 ? -22.722 13.821 7.723 1.00 94.06 289 ILE A N 1
ATOM 2365 C CA . ILE A 1 289 ? -21.366 14.367 7.630 1.00 94.06 289 ILE A CA 1
ATOM 2366 C C . ILE A 1 289 ? -21.077 14.751 6.185 1.00 94.06 289 ILE A C 1
ATOM 2368 O O . ILE A 1 289 ? -21.285 13.961 5.259 1.00 94.06 289 ILE A O 1
ATOM 2372 N N . LYS A 1 290 ? -20.568 15.968 5.991 1.00 95.06 290 LYS A N 1
ATOM 2373 C CA . LYS A 1 290 ? -20.075 16.444 4.703 1.00 95.06 290 LYS A CA 1
ATOM 2374 C C . LYS A 1 290 ? -18.582 16.165 4.596 1.00 95.06 290 LYS A C 1
ATOM 2376 O O . LYS A 1 290 ? -17.776 16.685 5.361 1.00 95.06 290 LYS A O 1
ATOM 2381 N N . TYR A 1 291 ? -18.225 15.391 3.585 1.00 94.25 291 TYR A N 1
ATOM 2382 C CA . TYR A 1 291 ? -16.861 15.144 3.153 1.00 94.25 291 TYR A CA 1
ATOM 2383 C C . TYR A 1 291 ? -16.527 16.118 2.030 1.00 94.25 291 TYR A C 1
ATOM 2385 O O . TYR A 1 291 ? -17.281 16.234 1.065 1.00 94.25 291 TYR A O 1
ATOM 2393 N N . THR A 1 292 ? -15.396 16.806 2.133 1.00 94.38 292 THR A N 1
ATOM 2394 C CA . THR A 1 292 ? -14.888 17.712 1.099 1.00 94.38 292 THR A CA 1
ATOM 2395 C C . THR A 1 292 ? -13.492 17.269 0.693 1.00 94.38 292 THR A C 1
ATOM 2397 O O . THR A 1 292 ? -12.599 17.161 1.533 1.00 94.38 292 THR A O 1
ATOM 2400 N N . LEU A 1 293 ? -13.297 17.016 -0.599 1.00 92.88 293 LEU A N 1
ATOM 2401 C CA . LEU A 1 293 ? -12.015 16.629 -1.172 1.00 92.88 293 LEU A CA 1
ATOM 2402 C C . LEU A 1 293 ? -11.768 17.443 -2.444 1.00 92.88 293 LEU A C 1
ATOM 2404 O O . LEU A 1 293 ? -12.517 17.355 -3.419 1.00 92.88 293 LEU A O 1
ATOM 2408 N N . ASN A 1 294 ? -10.709 18.254 -2.430 1.00 88.44 294 ASN A N 1
ATOM 2409 C CA . ASN A 1 294 ? -10.468 19.297 -3.430 1.00 88.44 294 ASN A CA 1
ATOM 2410 C C . ASN A 1 294 ? -11.694 20.226 -3.571 1.00 88.44 294 ASN A C 1
ATOM 2412 O O . ASN A 1 294 ? -12.077 20.877 -2.606 1.00 88.44 294 ASN A O 1
ATOM 2416 N N . GLN A 1 295 ? -12.296 20.298 -4.762 1.00 88.38 295 GLN A N 1
ATOM 2417 C CA . GLN A 1 295 ? -13.498 21.098 -5.038 1.00 88.38 295 GLN A CA 1
ATOM 2418 C C . GLN A 1 295 ? -14.792 20.273 -4.964 1.00 88.38 295 GLN A C 1
ATOM 2420 O O . GLN A 1 295 ? -15.873 20.814 -5.170 1.00 88.38 295 GLN A O 1
ATOM 2425 N N . GLN A 1 296 ? -14.690 18.967 -4.699 1.00 91.81 296 GLN A N 1
ATOM 2426 C CA . GLN A 1 296 ? -15.844 18.080 -4.627 1.00 91.81 296 GLN A CA 1
ATOM 2427 C C . GLN A 1 296 ? -16.304 17.924 -3.186 1.00 91.81 296 GLN A C 1
ATOM 2429 O O . GLN A 1 296 ? -15.497 17.914 -2.253 1.00 91.81 296 GLN A O 1
ATOM 2434 N N . SER A 1 297 ? -17.611 17.756 -3.007 1.00 93.88 297 SER A N 1
ATOM 2435 C CA . SER A 1 297 ? -18.173 17.409 -1.710 1.00 93.88 297 SER A CA 1
ATOM 2436 C C . SER A 1 297 ? -19.255 16.354 -1.846 1.00 93.88 297 SER A C 1
ATOM 2438 O O . SER A 1 297 ? -19.999 16.338 -2.825 1.00 93.88 297 SER A O 1
ATOM 2440 N N . ALA A 1 298 ? -19.328 15.481 -0.855 1.00 94.00 298 ALA A N 1
ATOM 2441 C CA . ALA A 1 298 ? -20.335 14.444 -0.738 1.00 94.00 298 ALA A CA 1
ATOM 2442 C C . ALA A 1 298 ? -20.826 14.411 0.706 1.00 94.00 298 ALA A C 1
ATOM 2444 O O . ALA A 1 298 ? -20.077 14.727 1.630 1.00 94.00 298 ALA A O 1
ATOM 2445 N N . LYS A 1 299 ? -22.083 14.031 0.909 1.00 93.62 299 LYS A N 1
ATOM 2446 C CA . LYS A 1 299 ? -22.633 13.822 2.245 1.00 93.62 299 LYS A CA 1
ATOM 2447 C C . LYS A 1 299 ? -22.968 12.354 2.439 1.00 93.62 299 LYS A C 1
ATOM 2449 O O . LYS A 1 299 ? -23.439 11.708 1.508 1.00 93.62 299 LYS A O 1
ATOM 2454 N N . THR A 1 300 ? -22.739 11.846 3.640 1.00 92.19 300 THR A N 1
ATOM 2455 C CA . THR A 1 300 ? -23.162 10.499 4.031 1.00 92.19 300 THR A CA 1
ATOM 2456 C C . THR A 1 300 ? -23.535 10.466 5.508 1.00 92.19 300 THR A C 1
ATOM 2458 O O . THR A 1 300 ? -23.221 11.393 6.257 1.00 92.19 300 THR A O 1
ATOM 2461 N N . GLN A 1 301 ? -24.229 9.409 5.915 1.00 90.50 301 GLN A N 1
ATOM 2462 C CA . GLN A 1 301 ? -24.589 9.183 7.308 1.00 90.50 301 GLN A CA 1
ATOM 2463 C C . GLN A 1 301 ? -23.508 8.394 8.047 1.00 90.50 301 GLN A C 1
ATOM 2465 O O . GLN A 1 301 ? -22.810 7.569 7.451 1.00 90.50 301 GLN A O 1
ATOM 2470 N N . ARG A 1 302 ? -23.396 8.633 9.355 1.00 89.00 302 ARG A N 1
ATOM 2471 C CA . ARG A 1 302 ? -22.499 7.908 10.268 1.00 89.00 302 ARG A CA 1
ATOM 2472 C C . ARG A 1 302 ? -23.228 7.486 11.541 1.00 89.00 302 ARG A C 1
ATOM 2474 O O . ARG A 1 302 ? -24.260 8.059 11.874 1.00 89.00 302 ARG A O 1
ATOM 2481 N N . GLY A 1 303 ? -22.689 6.486 12.237 1.00 89.62 303 GLY A N 1
ATOM 2482 C CA . GLY A 1 303 ? -23.154 6.098 13.574 1.00 89.62 303 GLY A CA 1
ATOM 2483 C C . GLY A 1 303 ? -22.635 7.039 14.664 1.00 89.62 303 GLY A C 1
ATOM 2484 O O . GLY A 1 303 ? -23.381 7.408 15.567 1.00 89.62 303 GLY A O 1
ATOM 2485 N N . ALA A 1 304 ? -21.386 7.491 14.534 1.00 92.69 304 ALA A N 1
ATOM 2486 C CA . ALA A 1 304 ? -20.765 8.476 15.412 1.00 92.69 304 ALA A CA 1
ATOM 2487 C C . ALA A 1 304 ? -19.834 9.416 14.624 1.00 92.69 304 ALA A C 1
ATOM 2489 O O . ALA A 1 304 ? -19.382 9.081 13.527 1.00 92.69 304 ALA A O 1
ATOM 2490 N N . PHE A 1 305 ? -19.573 10.605 15.166 1.00 92.94 305 PHE A N 1
ATOM 2491 C CA . PHE A 1 305 ? -18.642 11.582 14.606 1.00 92.94 305 PHE A CA 1
ATOM 2492 C C . PHE A 1 305 ? -18.039 12.452 15.705 1.00 92.94 305 PHE A C 1
ATOM 2494 O O . PHE A 1 305 ? -18.766 13.029 16.513 1.00 92.94 305 PHE A O 1
ATOM 2501 N N . LEU A 1 306 ? -16.717 12.574 15.712 1.00 90.81 306 LEU A N 1
ATOM 2502 C CA . LEU A 1 306 ? -15.991 13.417 16.649 1.00 90.81 306 LEU A CA 1
ATOM 2503 C C . LEU A 1 306 ? -15.504 14.698 15.962 1.00 90.81 306 LEU A C 1
ATOM 2505 O O . LEU A 1 306 ? -14.757 14.646 14.987 1.00 90.81 306 LEU A O 1
ATOM 2509 N N . ASP A 1 307 ? -15.858 15.848 16.531 1.00 89.44 307 ASP A N 1
ATOM 2510 C CA . ASP A 1 307 ? -15.403 17.167 16.090 1.00 89.44 307 ASP A CA 1
ATOM 2511 C C . ASP A 1 307 ? -15.034 18.032 17.300 1.00 89.44 307 ASP A C 1
ATOM 2513 O O . ASP A 1 307 ? -15.897 18.401 18.093 1.00 89.44 307 ASP A O 1
ATOM 2517 N N . ASN A 1 308 ? -13.744 18.348 17.461 1.00 83.12 308 ASN A N 1
ATOM 2518 C CA . ASN A 1 308 ? -13.232 19.266 18.489 1.00 83.12 308 ASN A CA 1
ATOM 2519 C C . ASN A 1 308 ? -13.787 19.001 19.911 1.00 83.12 308 ASN A C 1
ATOM 2521 O O . ASN A 1 308 ? -14.408 19.871 20.521 1.00 83.12 308 ASN A O 1
ATOM 2525 N N . SER A 1 309 ? -13.582 17.783 20.431 1.00 86.75 309 SER A N 1
ATOM 2526 C CA . SER A 1 309 ? -14.101 17.311 21.734 1.00 86.75 309 SER A CA 1
ATOM 2527 C C . SER A 1 309 ? -15.634 17.256 21.850 1.00 86.75 309 SER A C 1
ATOM 2529 O O . SER A 1 309 ? -16.167 17.076 22.943 1.00 86.75 309 SER A O 1
ATOM 2531 N N . LYS A 1 310 ? -16.367 17.352 20.739 1.00 91.88 310 LYS A N 1
ATOM 2532 C CA . LYS A 1 310 ? -17.803 17.061 20.677 1.00 91.88 310 LYS A CA 1
ATOM 2533 C C . LYS A 1 310 ? -18.014 15.748 19.944 1.00 91.88 310 LYS A C 1
ATOM 2535 O O . LYS A 1 310 ? -17.592 15.604 18.799 1.00 91.88 310 LYS A O 1
ATOM 2540 N N . LEU A 1 311 ? -18.646 14.794 20.611 1.00 94.00 311 LEU A N 1
ATOM 2541 C CA . LEU A 1 311 ? -18.924 13.471 20.072 1.00 94.00 311 LEU A CA 1
ATOM 2542 C C . LEU A 1 311 ? -20.414 13.359 19.763 1.00 94.00 311 LEU A C 1
ATOM 2544 O O . LEU A 1 311 ? -21.236 13.319 20.673 1.00 94.00 311 LEU A O 1
ATOM 2548 N N . TYR A 1 312 ? -20.757 13.340 18.482 1.00 94.19 312 TYR A N 1
ATOM 2549 C CA . TYR A 1 312 ? -22.128 13.210 17.998 1.00 94.19 312 TYR A CA 1
ATOM 2550 C C . TYR A 1 312 ? -22.425 11.752 17.691 1.00 94.19 312 TYR A C 1
ATOM 2552 O O . TYR A 1 312 ? -21.616 11.088 17.046 1.00 94.19 312 TYR A O 1
ATOM 2560 N N . ILE A 1 313 ? -23.569 11.251 18.144 1.00 93.38 313 ILE A N 1
ATOM 2561 C CA . ILE A 1 313 ? -23.929 9.836 18.045 1.00 93.38 313 ILE A CA 1
ATOM 2562 C C . ILE A 1 313 ? -25.376 9.728 17.598 1.00 93.38 313 ILE A C 1
ATOM 2564 O O . ILE A 1 313 ? -26.237 10.481 18.055 1.00 93.38 313 ILE A O 1
ATOM 2568 N N . ARG A 1 314 ? -25.642 8.798 16.685 1.00 92.25 314 ARG A N 1
ATOM 2569 C CA . ARG A 1 314 ? -26.995 8.555 16.196 1.00 92.25 314 ARG A CA 1
ATOM 2570 C C . ARG A 1 314 ? -27.864 7.942 17.299 1.00 92.25 314 ARG A C 1
ATOM 2572 O O . ARG A 1 314 ? -27.361 7.165 18.106 1.00 92.25 314 ARG A O 1
ATOM 2579 N N . SER A 1 315 ? -29.153 8.270 17.358 1.00 85.06 315 SER A N 1
ATOM 2580 C CA . SER A 1 315 ? -30.028 7.818 18.449 1.00 85.06 315 SER A CA 1
ATOM 2581 C C . SER A 1 315 ? -30.217 6.296 18.507 1.00 85.06 315 SER A C 1
ATOM 2583 O O . SER A 1 315 ? -30.409 5.748 19.589 1.00 85.06 315 SER A O 1
ATOM 2585 N N . ASP A 1 316 ? -30.065 5.614 17.375 1.00 81.94 316 ASP A N 1
ATOM 2586 C CA . ASP A 1 316 ? -30.008 4.156 17.197 1.00 81.94 316 ASP A CA 1
ATOM 2587 C C . ASP A 1 316 ? -28.567 3.632 16.986 1.00 81.94 316 ASP A C 1
ATOM 2589 O O . ASP A 1 316 ? -28.374 2.531 16.469 1.00 81.94 316 ASP A O 1
ATOM 2593 N N . GLY A 1 317 ? -27.552 4.444 17.297 1.00 73.19 317 GLY A N 1
ATOM 2594 C CA . GLY A 1 317 ? -26.149 4.151 17.024 1.00 73.19 317 GLY A CA 1
ATOM 2595 C C . GLY A 1 317 ? -25.616 2.971 17.836 1.00 73.19 317 GLY A C 1
ATOM 2596 O O . GLY A 1 317 ? -25.975 2.779 18.998 1.00 73.19 317 GLY A O 1
ATOM 2597 N N . ASP A 1 318 ? -24.728 2.186 17.225 1.00 83.00 318 ASP A N 1
ATOM 2598 C CA . ASP A 1 318 ? -24.048 1.086 17.901 1.00 83.00 318 ASP A CA 1
ATOM 2599 C C . ASP A 1 318 ? -22.806 1.547 18.687 1.00 83.00 318 ASP A C 1
ATOM 2601 O O . ASP A 1 318 ? -22.167 2.570 18.413 1.00 83.00 318 ASP A O 1
ATOM 2605 N N . THR A 1 319 ? -22.466 0.754 19.701 1.00 86.25 319 THR A N 1
ATOM 2606 C CA . THR A 1 319 ? -21.285 0.945 20.549 1.00 86.25 319 THR A CA 1
ATOM 2607 C C . THR A 1 319 ? -19.976 0.837 19.764 1.00 86.25 319 THR A C 1
ATOM 2609 O O . THR A 1 319 ? -18.965 1.408 20.171 1.00 86.25 319 THR A O 1
ATOM 2612 N N . ASP A 1 320 ? -19.981 0.116 18.647 1.00 87.19 320 ASP A N 1
ATOM 2613 C CA . ASP A 1 320 ? -18.788 -0.178 17.860 1.00 87.19 320 ASP A CA 1
ATOM 2614 C C . ASP A 1 320 ? -18.325 1.090 17.129 1.00 87.19 320 ASP A C 1
ATOM 2616 O O . ASP A 1 320 ? -17.184 1.526 17.283 1.00 87.19 320 ASP A O 1
ATOM 2620 N N . SER A 1 321 ? -19.251 1.766 16.447 1.00 86.25 321 SER A N 1
ATOM 2621 C CA . SER A 1 321 ? -19.070 3.077 15.821 1.00 86.25 321 SER A CA 1
ATOM 2622 C C . SER A 1 321 ? -18.613 4.110 16.844 1.00 86.25 321 SER A C 1
ATOM 2624 O O . SER A 1 321 ? -17.701 4.893 16.580 1.00 86.25 321 SER A O 1
ATOM 2626 N N . LEU A 1 322 ? -19.221 4.093 18.033 1.00 91.00 322 LEU A N 1
ATOM 2627 C CA . LEU A 1 322 ? -18.841 4.967 19.135 1.00 91.00 322 LEU A CA 1
ATOM 2628 C C . LEU A 1 322 ? -17.398 4.718 19.591 1.00 91.00 322 LEU A C 1
ATOM 2630 O O . LEU A 1 322 ? -16.634 5.666 19.754 1.00 91.00 322 LEU A O 1
ATOM 2634 N N . ALA A 1 323 ? -17.016 3.459 19.796 1.00 92.06 323 ALA A N 1
ATOM 2635 C CA . ALA A 1 323 ? -15.684 3.082 20.248 1.00 92.06 323 ALA A CA 1
ATOM 2636 C C . ALA A 1 323 ? -14.604 3.416 19.209 1.00 92.06 323 ALA A C 1
ATOM 2638 O O . ALA A 1 323 ? -13.566 3.979 19.570 1.00 92.06 323 ALA A O 1
ATOM 2639 N N . VAL A 1 324 ? -14.861 3.132 17.928 1.00 88.12 324 VAL A N 1
ATOM 2640 C CA . VAL A 1 324 ? -13.969 3.491 16.817 1.00 88.12 324 VAL A CA 1
ATOM 2641 C C . VAL A 1 324 ? -13.796 5.006 16.747 1.00 88.12 324 VAL A C 1
ATOM 2643 O O . VAL A 1 324 ? -12.666 5.494 16.712 1.00 88.12 324 VAL A O 1
ATOM 2646 N N . GLU A 1 325 ? -14.889 5.770 16.792 1.00 91.31 325 GLU A N 1
ATOM 2647 C CA . GLU A 1 325 ? -14.826 7.229 16.712 1.00 91.31 325 GLU A CA 1
ATOM 2648 C C . GLU A 1 325 ? -14.133 7.846 17.932 1.00 91.31 325 GLU A C 1
ATOM 2650 O O . GLU A 1 325 ? -13.302 8.741 17.791 1.00 91.31 325 GLU A O 1
ATOM 2655 N N . LEU A 1 326 ? -14.410 7.330 19.131 1.00 91.25 326 LEU A N 1
ATOM 2656 C CA . LEU A 1 326 ? -13.779 7.782 20.367 1.00 91.25 326 LEU A CA 1
ATOM 2657 C C . LEU A 1 326 ? -12.271 7.493 20.376 1.00 91.25 326 LEU A C 1
ATOM 2659 O O . LEU A 1 326 ? -11.496 8.312 20.869 1.00 91.25 326 LEU A O 1
ATOM 2663 N N . SER A 1 327 ? -11.834 6.375 19.786 1.00 91.38 327 SER A N 1
ATOM 2664 C CA . SER A 1 327 ? -10.409 6.030 19.690 1.00 91.38 327 SER A CA 1
ATOM 2665 C C . SER A 1 327 ? -9.586 7.070 18.908 1.00 91.38 327 SER A C 1
ATOM 2667 O O . SER A 1 327 ? -8.390 7.240 19.175 1.00 91.38 327 SER A O 1
ATOM 2669 N N . LYS A 1 328 ? -10.230 7.853 18.026 1.00 88.19 328 LYS A N 1
ATOM 2670 C CA . LYS A 1 328 ? -9.591 8.933 17.256 1.00 88.19 328 LYS A CA 1
ATOM 2671 C C . LYS A 1 328 ? -9.075 10.072 18.128 1.00 88.19 328 LYS A C 1
ATOM 2673 O O . LYS A 1 328 ? -8.085 10.689 17.742 1.00 88.19 328 LYS A O 1
ATOM 2678 N N . LEU A 1 329 ? -9.663 10.315 19.309 1.00 87.25 329 LEU A N 1
ATOM 2679 C CA . LEU A 1 329 ? -9.136 11.297 20.277 1.00 87.25 329 LEU A CA 1
ATOM 2680 C C . LEU A 1 329 ? -7.693 10.996 20.689 1.00 87.25 329 LEU A C 1
ATOM 2682 O O . LEU A 1 329 ? -6.961 11.903 21.074 1.00 87.25 329 LEU A O 1
ATOM 2686 N N . PHE A 1 330 ? -7.295 9.729 20.600 1.00 86.94 330 PHE A N 1
ATOM 2687 C CA . PHE A 1 330 ? -5.997 9.239 21.045 1.00 86.94 330 PHE A CA 1
ATOM 2688 C C . PHE A 1 330 ? -5.064 8.904 19.878 1.00 86.94 330 PHE A C 1
ATOM 2690 O O . PHE A 1 330 ? -4.026 8.287 20.085 1.00 86.94 330 PHE A O 1
ATOM 2697 N N . GLY A 1 331 ? -5.432 9.269 18.644 1.00 83.81 331 GLY A N 1
ATOM 2698 C CA . GLY A 1 331 ? -4.644 8.958 17.449 1.00 83.81 331 GLY A CA 1
ATOM 2699 C C . GLY A 1 331 ? -4.811 7.525 16.928 1.00 83.81 331 GLY A C 1
ATOM 2700 O O . GLY A 1 331 ? -3.940 7.046 16.208 1.00 83.81 331 GLY A O 1
ATOM 2701 N N . ASN A 1 332 ? -5.919 6.850 17.260 1.00 85.56 332 ASN A N 1
ATOM 2702 C CA . ASN A 1 332 ? -6.200 5.444 16.926 1.00 85.56 332 ASN A CA 1
ATOM 2703 C C . ASN A 1 332 ? -5.079 4.453 17.322 1.00 85.56 332 ASN A C 1
ATOM 2705 O O . ASN A 1 332 ? -4.579 3.720 16.460 1.00 85.56 332 ASN A O 1
ATOM 2709 N N . PRO A 1 333 ? -4.674 4.389 18.606 1.00 87.00 333 PRO A N 1
ATOM 2710 C CA . PRO A 1 333 ? -3.693 3.414 19.075 1.00 87.00 333 PRO A CA 1
ATOM 2711 C C . PRO A 1 333 ? -4.187 1.989 18.829 1.00 87.00 333 PRO A C 1
ATOM 2713 O O . PRO A 1 333 ? -5.393 1.713 18.846 1.00 87.00 333 PRO A O 1
ATOM 2716 N N . LYS A 1 334 ? -3.260 1.058 18.607 1.00 84.75 334 LYS A N 1
ATOM 2717 C CA . LYS A 1 334 ? -3.603 -0.296 18.170 1.00 84.75 334 LYS A CA 1
ATOM 2718 C C . LYS A 1 334 ? -4.505 -0.995 19.197 1.00 84.75 334 LYS A C 1
ATOM 2720 O O . LYS A 1 334 ? -4.132 -1.185 20.352 1.00 84.75 334 LYS A O 1
ATOM 2725 N N . GLY A 1 335 ? -5.693 -1.416 18.757 1.00 88.31 335 GLY A N 1
ATOM 2726 C CA . GLY A 1 335 ? -6.651 -2.177 19.569 1.00 88.31 335 GLY A CA 1
ATOM 2727 C C . GLY A 1 335 ? -7.374 -1.374 20.656 1.00 88.31 335 GLY A C 1
ATOM 2728 O O . GLY A 1 335 ? -8.072 -1.973 21.478 1.00 88.31 335 GLY A O 1
ATOM 2729 N N . LEU A 1 336 ? -7.214 -0.044 20.692 1.00 92.19 336 LEU A N 1
ATOM 2730 C CA . LEU A 1 336 ? -7.913 0.795 21.665 1.00 92.19 336 LEU A CA 1
ATOM 2731 C C . LEU A 1 336 ? -9.428 0.810 21.427 1.00 92.19 336 LEU A C 1
ATOM 2733 O O . LEU A 1 336 ? -10.191 0.763 22.383 1.00 92.19 336 LEU A O 1
ATOM 2737 N N . ASP A 1 337 ? -9.862 0.831 20.173 1.00 90.81 337 ASP A N 1
ATOM 2738 C CA . ASP A 1 337 ? -11.252 0.634 19.754 1.00 90.81 337 ASP A CA 1
ATOM 2739 C C . ASP A 1 337 ? -11.848 -0.658 20.346 1.00 90.81 337 ASP A C 1
ATOM 2741 O O . ASP A 1 337 ? -12.880 -0.625 21.017 1.00 90.81 337 ASP A O 1
ATOM 2745 N N . GLU A 1 338 ? -11.146 -1.788 20.208 1.00 91.69 338 GLU A N 1
ATOM 2746 C CA . GLU A 1 338 ? -11.549 -3.080 20.782 1.00 91.69 338 GLU A CA 1
ATOM 2747 C C . GLU A 1 338 ? -11.626 -3.035 22.312 1.00 91.69 338 GLU A C 1
ATOM 2749 O O . GLU A 1 338 ? -12.515 -3.633 22.928 1.00 91.69 338 GLU A O 1
ATOM 2754 N N . PHE A 1 339 ? -10.705 -2.314 22.948 1.00 93.88 339 PHE A N 1
ATOM 2755 C CA . PHE A 1 339 ? -10.736 -2.111 24.388 1.00 93.88 339 PHE A CA 1
ATOM 2756 C C . PHE A 1 339 ? -11.924 -1.244 24.823 1.00 93.88 339 PHE A C 1
ATOM 2758 O O . PHE A 1 339 ? -12.627 -1.622 25.760 1.00 93.88 339 PHE A O 1
ATOM 2765 N N . LEU A 1 340 ? -12.201 -0.143 24.123 1.00 93.81 340 LEU A N 1
ATOM 2766 C CA . LEU A 1 340 ? -13.334 0.744 24.386 1.00 93.81 340 LEU A CA 1
ATOM 2767 C C . LEU A 1 340 ? -14.670 0.003 24.244 1.00 93.81 340 LEU A C 1
ATOM 2769 O O . LEU A 1 340 ? -15.509 0.113 25.139 1.00 93.81 340 LEU A O 1
ATOM 2773 N N . MET A 1 341 ? -14.837 -0.832 23.211 1.00 92.38 341 MET A N 1
ATOM 2774 C CA . MET A 1 341 ? -16.015 -1.701 23.061 1.00 92.38 341 MET A CA 1
ATOM 2775 C C . MET A 1 341 ? -16.238 -2.582 24.304 1.00 92.38 341 MET A C 1
ATOM 2777 O O . MET A 1 341 ? -17.357 -2.699 24.808 1.00 92.38 341 MET A O 1
ATOM 2781 N N . LEU A 1 342 ? -15.168 -3.159 24.866 1.00 93.62 342 LEU A N 1
ATOM 2782 C CA . LEU A 1 342 ? -15.252 -3.968 26.088 1.00 93.62 342 LEU A CA 1
ATOM 2783 C C . LEU A 1 342 ? -15.610 -3.144 27.331 1.00 93.62 342 LEU A C 1
ATOM 2785 O O . LEU A 1 342 ? -16.292 -3.666 28.218 1.00 93.62 342 LEU A O 1
ATOM 2789 N N . LEU A 1 343 ? -15.162 -1.887 27.417 1.00 93.94 343 LEU A N 1
ATOM 2790 C CA . LEU A 1 343 ? -15.535 -0.988 28.511 1.00 93.94 343 LEU A CA 1
ATOM 2791 C C . LEU A 1 343 ? -17.028 -0.654 28.458 1.00 93.94 343 LEU A C 1
ATOM 2793 O O . LEU A 1 343 ? -17.720 -0.810 29.467 1.00 93.94 343 LEU A O 1
ATOM 2797 N N . PHE A 1 344 ? -17.541 -0.293 27.280 1.00 91.25 344 PHE A N 1
ATOM 2798 C CA . PHE A 1 344 ? -18.966 -0.033 27.074 1.00 91.25 344 PHE A CA 1
ATOM 2799 C C . PHE A 1 344 ? -19.848 -1.266 27.289 1.00 91.25 344 PHE A C 1
ATOM 2801 O O . PHE A 1 344 ? -20.976 -1.121 27.753 1.00 91.25 344 PHE A O 1
ATOM 2808 N N . TYR A 1 345 ? -19.351 -2.471 26.994 1.00 90.38 345 TYR A N 1
ATOM 2809 C CA . TYR A 1 345 ? -20.079 -3.711 27.272 1.00 90.38 345 TYR A CA 1
ATOM 2810 C C . TYR A 1 345 ? -20.153 -4.020 28.773 1.00 90.38 345 TYR A C 1
ATOM 2812 O O . TYR A 1 345 ? -21.198 -4.422 29.274 1.00 90.38 345 TYR A O 1
ATOM 2820 N N . LYS A 1 346 ? -19.044 -3.844 29.505 1.00 90.12 346 LYS A N 1
ATOM 2821 C CA . LYS A 1 346 ? -18.974 -4.197 30.932 1.00 90.12 346 LYS A CA 1
ATOM 2822 C C . LYS A 1 346 ? -19.637 -3.161 31.823 1.00 90.12 346 LYS A C 1
ATOM 2824 O O . LYS A 1 346 ? -20.354 -3.547 32.735 1.00 90.12 346 LYS A O 1
ATOM 2829 N N . GLN A 1 347 ? -19.395 -1.871 31.566 1.00 85.31 347 GLN A N 1
ATOM 2830 C CA . GLN A 1 347 ? -19.910 -0.679 32.273 1.00 85.31 347 GLN A CA 1
ATOM 2831 C C . GLN A 1 347 ? -19.585 -0.578 33.779 1.00 85.31 347 GLN A C 1
ATOM 2833 O O . GLN A 1 347 ? -19.336 0.511 34.291 1.00 85.31 347 GLN A O 1
ATOM 2838 N N . ASN A 1 348 ? -19.566 -1.702 34.490 1.00 88.56 348 ASN A N 1
ATOM 2839 C CA . ASN A 1 348 ? -19.315 -1.874 35.907 1.00 88.56 348 ASN A CA 1
ATOM 2840 C C . ASN A 1 348 ? -17.803 -1.844 36.218 1.00 88.56 348 ASN A C 1
ATOM 2842 O O . ASN A 1 348 ? -17.065 -2.698 35.713 1.00 88.56 348 ASN A O 1
ATOM 2846 N N . PRO A 1 349 ? -17.346 -0.969 37.135 1.00 90.19 349 PRO A N 1
ATOM 2847 C CA . PRO A 1 349 ? -15.953 -0.908 37.582 1.00 90.19 349 PRO A CA 1
ATOM 2848 C C . PRO A 1 349 ? -15.358 -2.251 38.032 1.00 90.19 349 PRO A C 1
ATOM 2850 O O . PRO A 1 349 ? -14.212 -2.549 37.712 1.00 90.19 349 PRO A O 1
ATOM 2853 N N . ALA A 1 350 ? -16.116 -3.103 38.731 1.00 90.44 350 ALA A N 1
ATOM 2854 C CA . ALA A 1 350 ? -15.617 -4.393 39.213 1.00 90.44 350 ALA A CA 1
ATOM 2855 C C . ALA A 1 350 ? -15.362 -5.390 38.069 1.00 90.44 350 ALA A C 1
ATOM 2857 O O . ALA A 1 350 ? -14.407 -6.170 38.110 1.00 90.44 350 ALA A O 1
ATOM 2858 N N . GLU A 1 351 ? -16.201 -5.372 37.033 1.00 91.88 351 GLU A N 1
ATOM 2859 C CA . GLU A 1 351 ? -16.003 -6.192 35.836 1.00 91.88 351 GLU A CA 1
ATOM 2860 C C . GLU A 1 351 ? -14.893 -5.651 34.946 1.00 91.88 351 GLU A C 1
ATOM 2862 O O . GLU A 1 351 ? -14.129 -6.440 34.382 1.00 91.88 351 GLU A O 1
ATOM 2867 N N . ILE A 1 352 ? -14.781 -4.325 34.847 1.00 92.44 352 ILE A N 1
ATOM 2868 C CA . ILE A 1 352 ? -13.677 -3.673 34.150 1.00 92.44 352 ILE A CA 1
ATOM 2869 C C . ILE A 1 352 ? -12.361 -3.999 34.865 1.00 92.44 352 ILE A C 1
ATOM 2871 O O . ILE A 1 352 ? -11.423 -4.430 34.213 1.00 92.44 352 ILE A O 1
ATOM 2875 N N . GLU A 1 353 ? -12.282 -3.949 36.195 1.00 92.25 353 GLU A N 1
ATOM 2876 C CA . GLU A 1 353 ? -11.066 -4.350 36.919 1.00 92.25 353 GLU A CA 1
ATOM 2877 C C . GLU A 1 353 ? -10.713 -5.831 36.735 1.00 92.25 353 GLU A C 1
ATOM 2879 O O . GLU A 1 353 ? -9.539 -6.185 36.602 1.00 92.25 353 GLU A O 1
ATOM 2884 N N . ARG A 1 354 ? -11.711 -6.723 36.668 1.00 90.31 354 ARG A N 1
ATOM 2885 C CA . ARG A 1 354 ? -11.470 -8.125 36.285 1.00 90.31 354 ARG A CA 1
ATOM 2886 C C . ARG A 1 354 ? -10.885 -8.213 34.875 1.00 90.31 354 ARG A C 1
ATOM 2888 O O . ARG A 1 354 ? -9.922 -8.949 34.683 1.00 90.31 354 ARG A O 1
ATOM 2895 N N . LEU A 1 355 ? -11.412 -7.439 33.922 1.00 90.94 355 LEU A N 1
ATOM 2896 C CA . LEU A 1 355 ? -10.863 -7.339 32.567 1.00 90.94 355 LEU A CA 1
ATOM 2897 C C . LEU A 1 355 ? -9.417 -6.831 32.574 1.00 90.94 355 LEU A C 1
ATOM 2899 O O . LEU A 1 355 ? -8.580 -7.436 31.906 1.00 90.94 355 LEU A O 1
ATOM 2903 N N . MET A 1 356 ? -9.118 -5.773 33.335 1.00 91.06 356 MET A N 1
ATOM 2904 C CA . MET A 1 356 ? -7.764 -5.224 33.460 1.00 91.06 356 MET A CA 1
ATOM 2905 C C . MET A 1 356 ? -6.797 -6.295 33.964 1.00 91.06 356 MET A C 1
ATOM 2907 O O . MET A 1 356 ? -5.763 -6.526 33.345 1.00 91.06 356 MET A O 1
ATOM 2911 N N . LYS A 1 357 ? -7.176 -7.036 35.016 1.00 89.88 357 LYS A N 1
ATOM 2912 C CA . LYS A 1 357 ? -6.387 -8.163 35.540 1.00 89.88 357 LYS A CA 1
ATOM 2913 C C . LYS A 1 357 ? -6.191 -9.269 34.503 1.00 89.88 357 LYS A C 1
ATOM 2915 O O . LYS A 1 357 ? -5.076 -9.753 34.343 1.00 89.88 357 LYS A O 1
ATOM 2920 N N . THR A 1 358 ? -7.242 -9.656 33.777 1.00 90.38 358 THR A N 1
ATOM 2921 C CA . THR A 1 358 ? -7.153 -10.681 32.721 1.00 90.38 358 THR A CA 1
ATOM 2922 C C . THR A 1 358 ? -6.233 -10.255 31.578 1.00 90.38 358 THR A C 1
ATOM 2924 O O . THR A 1 358 ? -5.475 -11.078 31.076 1.00 90.38 358 THR A O 1
ATOM 2927 N N . LYS A 1 359 ? -6.268 -8.977 31.186 1.00 85.81 359 LYS A N 1
ATOM 2928 C CA . LYS A 1 359 ? -5.367 -8.396 30.179 1.00 85.81 359 LYS A CA 1
ATOM 2929 C C . LYS A 1 359 ? -3.980 -8.037 30.736 1.00 85.81 359 LYS A C 1
ATOM 2931 O O . LYS A 1 359 ? -3.178 -7.487 29.995 1.00 85.81 359 LYS A O 1
ATOM 2936 N N . GLN A 1 360 ? -3.702 -8.349 32.007 1.00 89.75 360 GLN A N 1
ATOM 2937 C CA . GLN A 1 360 ? -2.455 -8.034 32.718 1.00 89.75 360 GLN A CA 1
ATOM 2938 C C . GLN A 1 360 ? -2.120 -6.533 32.770 1.00 89.75 360 GLN A C 1
ATOM 2940 O O . GLN A 1 360 ? -0.963 -6.160 32.931 1.00 89.75 360 GLN A O 1
ATOM 2945 N N . ILE A 1 361 ? -3.137 -5.668 32.693 1.00 91.25 361 ILE A N 1
ATOM 2946 C CA . ILE A 1 361 ? -2.968 -4.219 32.775 1.00 91.25 361 ILE A CA 1
ATOM 2947 C C . ILE A 1 361 ? -2.985 -3.793 34.250 1.00 91.25 361 ILE A C 1
ATOM 2949 O O . ILE A 1 361 ? -4.024 -3.827 34.918 1.00 91.25 361 ILE A O 1
ATOM 2953 N N . GLN A 1 362 ? -1.837 -3.379 34.777 1.00 89.50 362 GLN A N 1
ATOM 2954 C CA . GLN A 1 362 ? -1.664 -2.948 36.170 1.00 89.50 362 GLN A CA 1
ATOM 2955 C C . GLN A 1 362 ? -2.171 -1.516 36.406 1.00 89.50 362 GLN A C 1
ATOM 2957 O O . GLN A 1 362 ? -2.580 -0.834 35.466 1.00 89.50 362 GLN A O 1
ATOM 2962 N N . SER A 1 363 ? -2.177 -1.049 37.654 1.00 87.31 363 SER A N 1
ATOM 2963 C CA . SER A 1 363 ? -2.414 0.365 37.975 1.00 87.31 363 SER A CA 1
ATOM 2964 C C . SER A 1 363 ? -1.290 1.255 37.435 1.00 87.31 363 SER A C 1
ATOM 2966 O O . SER A 1 363 ? -0.169 0.791 37.226 1.00 87.31 363 SER A O 1
ATOM 2968 N N . LEU A 1 364 ? -1.585 2.538 37.223 1.00 88.69 364 LEU A N 1
ATOM 2969 C CA . LEU A 1 364 ? -0.553 3.529 36.912 1.00 88.69 364 LEU A CA 1
ATOM 2970 C C . LEU A 1 364 ? 0.415 3.693 38.102 1.00 8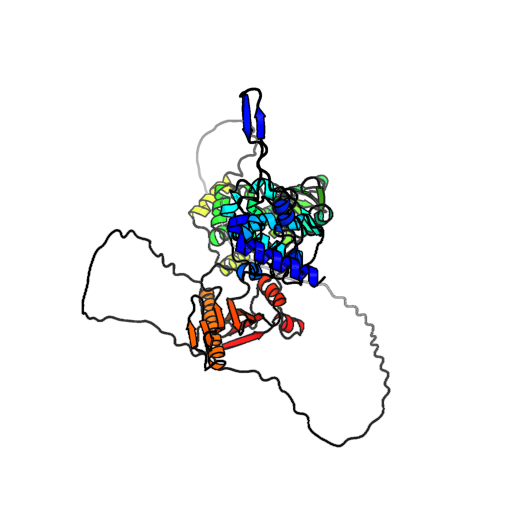8.69 364 LEU A C 1
ATOM 2972 O O . LEU A 1 364 ? 0.012 3.466 39.248 1.00 88.69 364 LEU A O 1
ATOM 2976 N N . PRO A 1 365 ? 1.675 4.095 37.866 1.00 89.25 365 PRO A N 1
ATOM 2977 C CA . PRO A 1 365 ? 2.580 4.494 38.941 1.00 89.25 365 PRO A CA 1
ATOM 2978 C C . PRO A 1 365 ? 2.029 5.685 39.734 1.00 89.25 365 PRO A C 1
ATOM 2980 O O . PRO A 1 365 ? 1.363 6.550 39.170 1.00 89.25 365 PRO A O 1
ATOM 2983 N N . THR A 1 366 ? 2.375 5.789 41.020 1.00 85.62 366 THR A N 1
ATOM 2984 C CA . THR A 1 366 ? 1.884 6.858 41.912 1.00 85.62 366 THR A CA 1
ATOM 2985 C C . THR A 1 366 ? 2.122 8.261 41.352 1.00 85.62 366 THR A C 1
ATOM 2987 O O . THR A 1 366 ? 1.235 9.100 41.424 1.00 85.62 366 THR A O 1
ATOM 2990 N N . ALA A 1 367 ? 3.283 8.501 40.735 1.00 84.75 367 ALA A N 1
ATOM 2991 C CA . ALA A 1 367 ? 3.604 9.794 40.130 1.00 84.75 367 ALA A CA 1
ATOM 2992 C C . ALA A 1 367 ? 2.653 10.174 38.977 1.00 84.75 367 ALA A C 1
ATOM 2994 O O . ALA A 1 367 ? 2.286 11.338 38.845 1.00 84.75 367 ALA A O 1
ATOM 2995 N N . GLU A 1 368 ? 2.224 9.198 38.172 1.00 86.25 368 GLU A N 1
ATOM 2996 C CA . GLU A 1 368 ? 1.277 9.419 37.070 1.00 86.25 368 GLU A CA 1
ATOM 2997 C C . GLU A 1 368 ? -0.150 9.628 37.583 1.00 86.25 368 GLU A C 1
ATOM 2999 O O . GLU A 1 368 ? -0.880 10.457 37.045 1.00 86.25 368 GLU A O 1
ATOM 3004 N N . ILE A 1 369 ? -0.534 8.925 38.655 1.00 83.19 369 ILE A N 1
ATOM 3005 C CA . ILE A 1 369 ? -1.823 9.134 39.330 1.00 83.19 369 ILE A CA 1
ATOM 3006 C C . ILE A 1 369 ? -1.904 10.567 39.865 1.00 83.19 369 ILE A C 1
ATOM 3008 O O . ILE A 1 369 ? -2.858 11.273 39.556 1.00 83.19 369 ILE A O 1
ATOM 3012 N N . SER A 1 370 ? -0.879 11.023 40.592 1.00 82.44 370 SER A N 1
ATOM 3013 C CA . SER A 1 370 ? -0.850 12.381 41.149 1.00 82.44 370 SER A CA 1
ATOM 3014 C C . SER A 1 370 ? -0.859 13.461 40.067 1.00 82.44 370 SER A C 1
ATOM 3016 O O . SER A 1 370 ? -1.571 14.451 40.200 1.00 82.44 370 SER A O 1
ATOM 3018 N N . TRP A 1 371 ? -0.112 13.269 38.974 1.00 83.69 371 TRP A N 1
ATOM 3019 C CA . TRP A 1 371 ? -0.138 14.188 37.832 1.00 83.69 371 TRP A CA 1
ATOM 3020 C C . TRP A 1 371 ? -1.547 14.317 37.234 1.00 83.69 371 TRP A C 1
ATOM 3022 O O . TRP A 1 371 ? -2.011 15.422 36.959 1.00 83.69 371 TRP A O 1
ATOM 3032 N N . TRP A 1 372 ? -2.250 13.194 37.077 1.00 76.31 372 TRP A N 1
ATOM 3033 C CA . TRP A 1 372 ? -3.607 13.179 36.539 1.00 76.31 372 TRP A CA 1
ATOM 3034 C C . TRP A 1 372 ? -4.638 13.819 37.479 1.00 76.31 372 TRP A C 1
ATOM 3036 O O . TRP A 1 372 ? -5.518 14.557 37.028 1.00 76.31 372 TRP A O 1
ATOM 3046 N N . GLU A 1 373 ? -4.533 13.551 38.781 1.00 78.75 373 GLU A N 1
ATOM 3047 C CA . GLU A 1 373 ? -5.408 14.139 39.799 1.00 78.75 373 GLU A CA 1
ATOM 3048 C C . GLU A 1 373 ? -5.294 15.669 39.812 1.00 78.75 373 GLU A C 1
ATOM 3050 O O . GLU A 1 373 ? -6.323 16.339 39.818 1.00 78.75 373 GLU A O 1
ATOM 3055 N N . MET A 1 374 ? -4.079 16.223 39.692 1.00 78.88 374 MET A N 1
ATOM 3056 C CA . MET A 1 374 ? -3.865 17.678 39.614 1.00 78.88 374 MET A CA 1
ATOM 3057 C C . MET A 1 374 ? -4.554 18.318 38.398 1.00 78.88 374 MET A C 1
ATOM 3059 O O . MET A 1 374 ? -5.209 19.352 38.519 1.00 78.88 374 MET A O 1
ATOM 3063 N N . ILE A 1 375 ? -4.460 17.688 37.226 1.00 74.31 375 ILE A N 1
ATOM 3064 C CA . ILE A 1 375 ? -5.044 18.220 35.982 1.00 74.31 375 ILE A CA 1
ATOM 3065 C C . ILE A 1 375 ? -6.568 18.099 35.968 1.00 74.31 375 ILE A C 1
ATOM 3067 O O . ILE A 1 375 ? -7.255 18.926 35.373 1.00 74.31 375 ILE A O 1
ATOM 3071 N N . SER A 1 376 ? -7.110 17.076 36.626 1.00 67.31 376 SER A N 1
ATOM 3072 C CA . SER A 1 376 ? -8.558 16.892 36.736 1.00 67.31 376 SER A CA 1
ATOM 3073 C C . SER A 1 376 ? -9.204 17.933 37.658 1.00 67.31 376 SER A C 1
ATOM 3075 O O . SER A 1 376 ? -10.373 18.256 37.469 1.00 67.31 376 SER A O 1
ATOM 3077 N N . THR A 1 377 ? -8.455 18.473 38.628 1.00 60.62 377 THR A N 1
ATOM 3078 C CA . THR A 1 377 ? -8.938 19.506 39.561 1.00 60.62 377 THR A CA 1
ATOM 3079 C C . THR A 1 377 ? -8.834 20.934 39.023 1.00 60.62 377 THR A C 1
ATOM 3081 O O . THR A 1 377 ? -9.667 21.762 39.366 1.00 60.62 377 THR A O 1
ATOM 3084 N N . GLU A 1 378 ? -7.868 21.242 38.150 1.00 54.00 378 GLU A N 1
ATOM 3085 C CA . GLU A 1 378 ? -7.708 22.600 37.590 1.00 54.00 378 GLU A CA 1
ATOM 3086 C C . GLU A 1 378 ? -8.816 22.992 36.592 1.00 54.00 378 GLU A C 1
ATOM 3088 O O . GLU A 1 378 ? -9.001 24.173 36.310 1.00 54.00 378 GLU A O 1
ATOM 3093 N N . THR A 1 379 ? -9.574 22.027 36.058 1.00 48.22 379 THR A N 1
ATOM 3094 C CA . THR A 1 379 ? -10.626 22.281 35.056 1.00 48.22 379 THR A CA 1
ATOM 3095 C C . THR A 1 379 ? -12.020 22.559 35.630 1.00 48.22 379 THR A C 1
ATOM 3097 O O . THR A 1 379 ? -12.908 22.897 34.852 1.00 48.22 379 THR A O 1
ATOM 3100 N N . ASP A 1 380 ? -12.231 22.414 36.944 1.00 40.66 380 ASP A N 1
ATOM 3101 C CA . ASP A 1 380 ? -13.565 22.523 37.575 1.00 40.66 380 ASP A CA 1
ATOM 3102 C C . ASP A 1 380 ? -13.854 23.914 38.195 1.00 40.66 380 ASP A C 1
ATOM 3104 O O . ASP A 1 380 ? -14.996 24.203 38.539 1.00 40.66 380 ASP A O 1
ATOM 3108 N N . ASP A 1 381 ? -12.854 24.805 38.293 1.00 34.81 381 ASP A N 1
ATOM 3109 C CA . ASP A 1 381 ? -12.935 26.052 39.088 1.00 34.81 381 ASP A CA 1
ATOM 3110 C C . ASP A 1 381 ? -13.067 27.366 38.284 1.00 34.81 381 ASP A C 1
ATOM 3112 O O . ASP A 1 381 ? -12.975 28.461 38.844 1.00 34.81 381 ASP A O 1
ATOM 3116 N N . THR A 1 382 ? -13.331 27.317 36.976 1.00 37.72 382 THR A N 1
ATOM 3117 C CA . THR A 1 382 ? -13.572 28.537 36.179 1.00 37.72 382 THR A CA 1
ATOM 3118 C C . THR A 1 382 ? -14.973 28.572 35.581 1.00 37.72 382 THR A C 1
ATOM 3120 O O . THR A 1 382 ? -15.116 28.451 34.372 1.00 37.72 382 THR A O 1
ATOM 3123 N N . ASP A 1 383 ? -15.997 28.730 36.425 1.00 35.28 383 ASP A N 1
ATOM 3124 C CA . ASP A 1 383 ? -17.214 29.491 36.089 1.00 35.28 383 ASP A CA 1
ATOM 3125 C C . ASP A 1 383 ? -18.125 29.661 37.321 1.0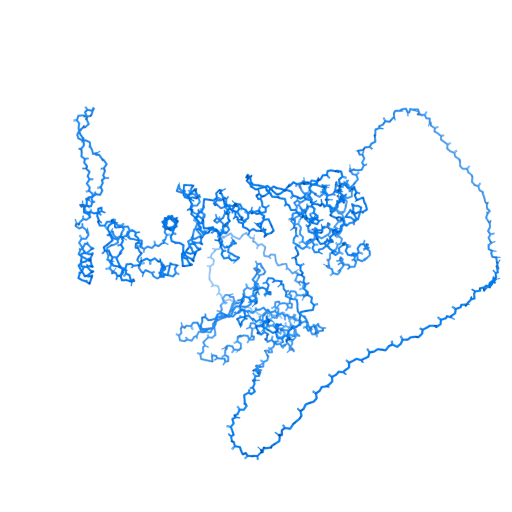0 35.28 383 ASP A C 1
ATOM 3127 O O . ASP A 1 383 ? -19.133 28.979 37.499 1.00 35.28 383 ASP A O 1
ATOM 3131 N N . VAL A 1 384 ? -17.797 30.638 38.176 1.00 29.44 384 VAL A N 1
ATOM 3132 C CA . VAL A 1 384 ? -18.787 31.291 39.049 1.00 29.44 384 VAL A CA 1
ATOM 3133 C C . VAL A 1 384 ? -18.554 32.806 39.006 1.00 29.44 384 VAL A C 1
ATOM 3135 O O . VAL A 1 384 ? -17.510 33.276 39.466 1.00 29.44 384 VAL A O 1
ATOM 3138 N N . PRO A 1 385 ? -19.496 33.615 38.484 1.00 33.25 385 PRO A N 1
ATOM 3139 C CA . PRO A 1 385 ? -19.418 35.065 38.588 1.00 33.25 385 PRO A CA 1
ATOM 3140 C C . PRO A 1 385 ? -19.656 35.480 40.043 1.00 33.25 385 PRO A C 1
ATOM 3142 O O . PRO A 1 385 ? -20.723 35.236 40.607 1.00 33.25 385 PRO A O 1
ATOM 3145 N N . GLY A 1 386 ? -18.649 36.106 40.650 1.00 27.48 386 GLY A N 1
ATOM 3146 C CA . GLY A 1 386 ? -18.714 36.608 42.017 1.00 27.48 386 GLY A CA 1
ATOM 3147 C C . GLY A 1 386 ? -19.785 37.687 42.200 1.00 27.48 386 GLY A C 1
ATOM 3148 O O . GLY A 1 386 ? -19.780 38.707 41.512 1.00 27.48 386 GLY A O 1
ATOM 3149 N N . SER A 1 387 ? -20.658 37.476 43.185 1.00 27.22 387 SER A N 1
ATOM 3150 C CA . SER A 1 387 ? -21.365 38.551 43.881 1.00 27.22 387 SER A CA 1
ATOM 3151 C C . SER A 1 387 ? -20.533 38.970 45.090 1.00 27.22 387 SER A C 1
ATOM 3153 O O . SER A 1 387 ? -20.091 38.133 45.875 1.00 27.22 387 SER A O 1
ATOM 3155 N N . LEU A 1 388 ? -20.316 40.276 45.196 1.00 31.22 388 LEU A N 1
ATOM 3156 C CA . LEU A 1 388 ? -19.628 40.971 46.280 1.00 31.22 388 LEU A CA 1
ATOM 3157 C C . LEU A 1 388 ? -20.482 41.042 47.561 1.00 31.22 388 LEU A C 1
ATOM 3159 O O . LEU A 1 388 ? -21.685 40.805 47.513 1.00 31.22 388 LEU A O 1
ATOM 3163 N N . GLU A 1 389 ? -19.813 41.490 48.635 1.00 29.52 389 GLU A N 1
ATOM 3164 C CA . GLU A 1 389 ? -20.249 41.745 50.028 1.00 29.52 389 GLU A CA 1
ATOM 3165 C C . GLU A 1 389 ? -20.022 40.549 50.972 1.00 29.52 389 GLU A C 1
ATOM 3167 O O . GLU A 1 389 ? -20.437 39.437 50.697 1.00 29.52 389 GLU A O 1
ATOM 3172 N N . GLY A 1 390 ? -19.348 40.644 52.120 1.00 25.48 390 GLY A N 1
ATOM 3173 C CA . GLY A 1 390 ? -18.884 41.771 52.925 1.00 25.48 390 GLY A CA 1
ATOM 3174 C C . GLY A 1 390 ? -19.045 41.399 54.412 1.00 25.48 390 GLY A C 1
ATOM 3175 O O . GLY A 1 390 ? -20.076 40.865 54.793 1.00 25.48 390 GLY A O 1
ATOM 3176 N N . SER A 1 391 ? -18.045 41.722 55.242 1.00 27.28 391 SER A N 1
ATOM 3177 C CA . SER A 1 391 ? -18.063 41.732 56.728 1.00 27.28 391 SER A CA 1
ATOM 3178 C C . SER A 1 391 ? -17.774 40.442 57.529 1.00 27.28 391 SER A C 1
ATOM 3180 O O . SER A 1 391 ? -18.652 39.690 57.928 1.00 27.28 391 SER A O 1
ATOM 3182 N N . ARG A 1 392 ? -16.487 40.293 57.878 1.00 26.14 392 ARG A N 1
ATOM 3183 C CA . ARG A 1 392 ? -15.906 40.226 59.245 1.00 26.14 392 ARG A CA 1
ATOM 3184 C C . ARG A 1 392 ? -16.886 40.096 60.432 1.00 26.14 392 ARG A C 1
ATOM 3186 O O . ARG A 1 392 ? -17.537 41.092 60.705 1.00 26.14 392 ARG A O 1
ATOM 3193 N N . VAL A 1 393 ? -16.802 39.013 61.230 1.00 26.64 393 VAL A N 1
ATOM 3194 C CA . VAL A 1 393 ? -16.674 39.012 62.719 1.00 26.64 393 VAL A CA 1
ATOM 3195 C C . VAL A 1 393 ? -16.037 37.688 63.198 1.00 26.64 393 VAL A C 1
ATOM 3197 O O . VAL A 1 393 ? -16.204 36.635 62.594 1.00 26.64 393 VAL A O 1
ATOM 3200 N N . THR A 1 394 ? -15.256 37.815 64.262 1.00 22.95 394 THR A N 1
ATOM 3201 C CA . THR A 1 394 ? -14.433 36.877 65.028 1.00 22.95 394 THR A CA 1
ATOM 3202 C C . THR A 1 394 ? -15.195 36.018 66.057 1.00 22.95 394 THR A C 1
ATOM 3204 O O . THR A 1 394 ? -16.237 36.424 66.553 1.00 22.95 394 THR A O 1
ATOM 3207 N N . GLU A 1 395 ? -14.520 34.939 66.477 1.00 25.44 395 GLU A N 1
ATOM 3208 C CA . GLU A 1 395 ? -14.385 34.446 67.868 1.00 25.44 395 GLU A CA 1
ATOM 3209 C C . GLU A 1 395 ? -15.402 33.461 68.517 1.00 25.44 395 GLU A C 1
ATOM 3211 O O . GLU A 1 395 ? -16.586 33.731 68.670 1.00 25.44 395 GLU A O 1
ATOM 3216 N N . THR A 1 396 ? -14.801 32.340 68.966 1.00 22.92 396 THR A N 1
ATOM 3217 C CA . THR A 1 396 ? -14.935 31.599 70.249 1.00 22.92 396 THR A CA 1
ATOM 3218 C C . THR A 1 396 ? -16.148 30.717 70.625 1.00 22.92 396 THR A C 1
ATOM 3220 O O . THR A 1 396 ? -17.222 31.183 70.966 1.00 22.92 396 THR A O 1
ATOM 3223 N N . GLU A 1 397 ? -15.821 29.416 70.755 1.00 25.70 397 GLU A N 1
ATOM 3224 C CA . GLU A 1 397 ? -15.928 28.534 71.948 1.00 25.70 397 GLU A CA 1
ATOM 3225 C C . GLU A 1 397 ? -17.267 28.025 72.556 1.00 25.70 397 GLU A C 1
ATOM 3227 O O . GLU A 1 397 ? -18.225 28.760 72.757 1.00 25.70 397 GLU A O 1
ATOM 3232 N N . ARG A 1 398 ? -17.154 26.767 73.053 1.00 25.17 398 ARG A N 1
ATOM 3233 C CA . ARG A 1 398 ? -17.975 25.952 74.002 1.00 25.17 398 ARG A CA 1
ATOM 3234 C C . ARG A 1 398 ? -19.117 25.115 73.403 1.00 25.17 398 ARG A C 1
ATOM 3236 O O . ARG A 1 398 ? -20.005 25.645 72.758 1.00 25.17 398 ARG A O 1
ATOM 3243 N N . VAL A 1 399 ? -19.066 23.771 73.431 1.00 25.48 399 VAL A N 1
ATOM 3244 C CA . VAL A 1 399 ? -19.067 22.781 74.551 1.00 25.48 399 VAL A CA 1
ATOM 3245 C C . VAL A 1 399 ? -20.391 22.751 75.322 1.00 25.48 399 VAL A C 1
ATOM 3247 O O . VAL A 1 399 ? -20.661 23.693 76.053 1.00 25.48 399 VAL A O 1
ATOM 3250 N N . THR A 1 400 ? -21.154 21.658 75.147 1.00 25.22 400 THR A N 1
ATOM 3251 C CA . THR A 1 400 ? -21.722 20.694 76.137 1.00 25.22 400 THR A CA 1
ATOM 3252 C C . THR A 1 400 ? -22.847 19.906 75.431 1.00 25.22 400 THR A C 1
ATOM 3254 O O . THR A 1 400 ? -23.681 20.530 74.787 1.00 25.22 400 THR A O 1
ATOM 3257 N N . GLU A 1 401 ? -22.801 18.578 75.272 1.00 25.52 401 GLU A N 1
ATOM 3258 C CA . GLU A 1 401 ? -23.022 17.476 76.241 1.00 25.52 401 GLU A CA 1
ATOM 3259 C C . GLU A 1 401 ? -24.500 17.140 76.526 1.00 25.52 401 GLU A C 1
ATOM 3261 O O . GLU A 1 401 ? -25.338 18.033 76.599 1.00 25.52 401 GLU A O 1
ATOM 3266 N N . THR A 1 402 ? -24.736 15.838 76.773 1.00 25.61 402 THR A N 1
ATOM 3267 C CA . THR A 1 402 ? -25.946 15.122 77.259 1.00 25.61 402 THR A CA 1
ATOM 3268 C C . THR A 1 402 ? -27.000 14.708 76.218 1.00 25.61 402 THR A C 1
ATOM 3270 O O . THR A 1 402 ? -27.340 15.483 75.334 1.00 25.61 402 THR A O 1
ATOM 3273 N N . GLU A 1 403 ? -27.635 13.529 76.245 1.00 26.03 403 GLU A N 1
ATOM 3274 C CA . GLU A 1 403 ? -27.431 12.182 76.830 1.00 26.03 403 GLU A CA 1
ATOM 3275 C C . GLU A 1 403 ? -28.681 11.336 76.454 1.00 26.03 403 GLU A C 1
ATOM 3277 O O . GLU A 1 403 ? -29.719 11.906 76.121 1.00 26.03 403 GLU A O 1
ATOM 3282 N N . GLY A 1 404 ? -28.606 10.001 76.581 1.00 26.33 404 GLY A N 1
ATOM 3283 C CA . GLY A 1 404 ? -29.765 9.088 76.724 1.00 26.33 404 GLY A CA 1
ATOM 3284 C C . GLY A 1 404 ? -30.124 8.273 75.471 1.00 26.33 404 GLY A C 1
ATOM 3285 O O . GLY A 1 404 ? -30.706 8.801 74.534 1.00 26.33 404 GLY A O 1
ATOM 3286 N N . GLU A 1 405 ? -29.630 7.036 75.303 1.00 26.30 405 GLU A N 1
ATOM 3287 C CA . GLU A 1 405 ? -30.190 5.749 75.798 1.00 26.30 405 GLU A CA 1
ATOM 3288 C C . GLU A 1 405 ? -31.528 5.332 75.146 1.00 26.30 405 GLU A C 1
ATOM 3290 O O . GLU A 1 405 ? -32.386 6.167 74.920 1.00 26.30 405 GLU A O 1
ATOM 3295 N N . ARG A 1 406 ? -31.913 4.064 74.944 1.00 24.19 406 ARG A N 1
ATOM 3296 C CA . ARG A 1 406 ? -31.343 2.741 74.601 1.00 24.19 406 ARG A CA 1
ATOM 3297 C C . ARG A 1 406 ? -32.580 1.794 74.548 1.00 24.19 406 ARG A C 1
ATOM 3299 O O . ARG A 1 406 ? -33.538 2.030 75.270 1.00 24.19 406 ARG A O 1
ATOM 3306 N N . VAL A 1 407 ? -32.492 0.681 73.803 1.00 26.97 407 VAL A N 1
ATOM 3307 C CA . VAL A 1 407 ? -33.237 -0.605 73.982 1.00 26.97 407 VAL A CA 1
ATOM 3308 C C . VAL A 1 407 ? -34.576 -0.835 73.227 1.00 26.97 407 VAL A C 1
ATOM 3310 O O . VAL A 1 407 ? -35.653 -0.449 73.656 1.00 26.97 407 VAL A O 1
ATOM 3313 N N . THR A 1 408 ? -34.432 -1.524 72.084 1.00 23.38 408 THR A N 1
ATOM 3314 C CA . THR A 1 408 ? -35.027 -2.802 71.591 1.00 23.38 408 THR A CA 1
ATOM 3315 C C . THR A 1 408 ? -36.465 -3.297 71.886 1.00 23.38 408 THR A C 1
ATOM 3317 O O . THR A 1 408 ? -36.874 -3.430 73.031 1.00 23.38 408 THR A O 1
ATOM 3320 N N . GLU A 1 409 ? -37.040 -3.840 70.791 1.00 26.89 409 GLU A N 1
ATOM 3321 C CA . GLU A 1 409 ? -37.812 -5.102 70.617 1.00 26.89 409 GLU A CA 1
ATOM 3322 C C . GLU A 1 409 ? -39.280 -5.230 71.087 1.00 26.89 409 GLU A C 1
ATOM 3324 O O . GLU A 1 409 ? -39.576 -5.246 72.274 1.00 26.89 409 GLU A O 1
ATOM 3329 N N . THR A 1 410 ? -40.207 -5.516 70.151 1.00 23.89 410 THR A N 1
ATOM 3330 C CA . THR A 1 410 ? -40.797 -6.862 69.878 1.00 23.89 410 THR A CA 1
ATOM 3331 C C . THR A 1 410 ? -42.103 -6.801 69.050 1.00 23.89 410 THR A C 1
ATOM 3333 O O . THR A 1 410 ? -42.874 -5.860 69.183 1.00 23.89 410 THR A O 1
ATOM 3336 N N . SER A 1 411 ? -42.355 -7.887 68.288 1.00 25.50 411 SER A N 1
ATOM 3337 C CA . SER A 1 411 ? -43.661 -8.422 67.810 1.00 25.50 411 SER A CA 1
ATOM 3338 C C . SER A 1 411 ? -44.479 -7.571 66.805 1.00 25.50 411 SER A C 1
ATOM 3340 O O . SER A 1 411 ? -44.452 -6.357 66.842 1.00 25.50 411 SER A O 1
ATOM 3342 N N . GLU A 1 412 ? -45.257 -8.079 65.841 1.00 26.58 412 GLU A N 1
ATOM 3343 C CA . GLU A 1 412 ? -45.874 -9.390 65.652 1.00 26.58 412 GLU A CA 1
ATOM 3344 C C . GLU A 1 412 ? -46.405 -9.544 64.199 1.00 26.58 412 GLU A C 1
ATOM 3346 O O . GLU A 1 412 ? -46.285 -8.672 63.344 1.00 26.58 412 GLU A O 1
ATOM 3351 N N . ARG A 1 413 ? -46.984 -10.713 63.936 1.00 24.36 413 ARG A N 1
ATOM 3352 C CA . ARG A 1 413 ? -47.283 -11.414 62.677 1.00 24.36 413 ARG A CA 1
ATOM 3353 C C . ARG A 1 413 ? -48.750 -11.226 62.234 1.00 24.36 413 ARG A C 1
ATOM 3355 O O . ARG A 1 413 ? -49.581 -10.997 63.105 1.00 24.36 413 ARG A O 1
ATOM 3362 N N . SER A 1 414 ? -49.064 -11.505 60.948 1.00 26.34 414 SER A N 1
ATOM 3363 C CA . SER A 1 414 ? -50.317 -12.119 60.372 1.00 26.34 414 SER A CA 1
ATOM 3364 C C . SER A 1 414 ? -50.832 -11.394 59.101 1.00 26.34 414 SER A C 1
ATOM 3366 O O . SER A 1 414 ? -51.047 -10.195 59.153 1.00 26.34 414 SER A O 1
ATOM 3368 N N . ARG A 1 415 ? -50.863 -12.025 57.900 1.00 25.12 415 ARG A N 1
ATOM 3369 C CA . ARG A 1 415 ? -51.976 -12.811 57.259 1.00 25.12 415 ARG A CA 1
ATOM 3370 C C . ARG A 1 415 ? -53.183 -11.914 56.850 1.00 25.12 415 ARG A C 1
ATOM 3372 O O . ARG A 1 415 ? -53.620 -11.149 57.685 1.00 25.12 415 ARG A O 1
ATOM 3379 N N . VAL A 1 416 ? -53.816 -11.950 55.657 1.00 24.98 416 VAL A N 1
ATOM 3380 C CA . VAL A 1 416 ? -54.267 -13.093 54.823 1.00 24.98 416 VAL A CA 1
ATOM 3381 C C . VAL A 1 416 ? -54.977 -12.625 53.499 1.00 24.98 416 VAL A C 1
ATOM 3383 O O . VAL A 1 416 ? -55.622 -11.587 53.505 1.00 24.98 416 VAL A O 1
ATOM 3386 N N . LEU A 1 417 ? -54.851 -13.443 52.428 1.00 25.11 417 LEU A N 1
ATOM 3387 C CA . LEU A 1 417 ? -55.726 -13.809 51.260 1.00 25.11 417 LEU A CA 1
ATOM 3388 C C . LEU A 1 417 ? -56.485 -12.791 50.362 1.00 25.11 417 LEU A C 1
ATOM 3390 O O . LEU A 1 417 ? -57.315 -12.026 50.830 1.00 25.11 417 LEU A O 1
ATOM 3394 N N . SER A 1 418 ? -56.382 -12.975 49.029 1.00 25.42 418 SER A N 1
ATOM 3395 C CA . SER A 1 418 ? -57.416 -13.600 48.149 1.00 25.42 418 SER A CA 1
ATOM 3396 C C . SER A 1 418 ? -56.885 -13.740 46.700 1.00 25.42 418 SER A C 1
ATOM 3398 O O . SER A 1 418 ? -55.840 -13.186 46.380 1.00 25.42 418 SER A O 1
ATOM 3400 N N . GLU A 1 419 ? -57.566 -14.337 45.722 1.00 26.53 419 GLU A N 1
ATOM 3401 C CA . GLU A 1 419 ? -57.981 -15.725 45.502 1.00 26.53 419 GLU A CA 1
ATOM 3402 C C . GLU A 1 419 ? -58.242 -15.870 43.979 1.00 26.53 419 GLU A C 1
ATOM 3404 O O . GLU A 1 419 ? -58.916 -15.053 43.365 1.00 26.53 419 GLU A O 1
ATOM 3409 N N . ARG A 1 420 ? -57.592 -16.866 43.366 1.00 23.66 420 ARG A N 1
ATOM 3410 C CA . ARG A 1 420 ? -57.935 -17.683 42.180 1.00 23.66 420 ARG A CA 1
ATOM 3411 C C . ARG A 1 420 ? -58.998 -17.200 41.167 1.00 23.66 420 ARG A C 1
ATOM 3413 O O . ARG A 1 420 ? -60.167 -17.063 41.497 1.00 23.66 420 ARG A O 1
ATOM 3420 N N . SER A 1 421 ? -58.649 -17.272 39.875 1.00 25.58 421 SER A N 1
ATOM 3421 C CA . SER A 1 421 ? -59.515 -17.867 38.835 1.00 25.58 421 SER A CA 1
ATOM 3422 C C . SER A 1 421 ? -58.708 -18.358 37.632 1.00 25.58 421 SER A C 1
ATOM 3424 O O . SER A 1 421 ? -57.736 -17.746 37.203 1.00 25.58 421 SER A O 1
ATOM 3426 N N . ARG A 1 422 ? -59.106 -19.533 37.147 1.00 23.80 422 ARG A N 1
ATOM 3427 C CA . ARG A 1 422 ? -58.500 -20.365 36.108 1.00 23.80 422 ARG A CA 1
ATOM 3428 C C . ARG A 1 422 ? -59.611 -20.576 35.084 1.00 23.80 422 ARG A C 1
ATOM 3430 O O . ARG A 1 422 ? -60.651 -21.094 35.474 1.00 23.80 422 ARG A O 1
ATOM 3437 N N . VAL A 1 423 ? -59.402 -20.205 33.824 1.00 25.14 423 VAL A N 1
ATOM 3438 C CA . VAL A 1 423 ? -60.252 -20.646 32.709 1.00 25.14 423 VAL A CA 1
ATOM 3439 C C . VAL A 1 423 ? -59.351 -21.123 31.578 1.00 25.14 423 VAL A C 1
ATOM 3441 O O . VAL A 1 423 ? -58.394 -20.467 31.181 1.00 25.14 423 VAL A O 1
ATOM 3444 N N . THR A 1 424 ? -59.645 -22.347 31.175 1.00 22.28 424 THR A N 1
ATOM 3445 C CA . THR A 1 424 ? -59.153 -23.128 30.048 1.00 22.28 424 THR A CA 1
ATOM 3446 C C . THR A 1 424 ? -59.777 -22.655 28.743 1.00 22.28 424 THR A C 1
ATOM 3448 O O . THR A 1 424 ? -60.982 -22.431 28.722 1.00 22.28 424 THR A O 1
ATOM 3451 N N . GLU A 1 425 ? -59.019 -22.678 27.649 1.00 23.95 425 GLU A N 1
ATOM 3452 C CA . GLU A 1 425 ? -59.582 -22.971 26.329 1.00 23.95 425 GLU A CA 1
ATOM 3453 C C . GLU A 1 425 ? -58.559 -23.703 25.447 1.00 23.95 425 GLU A C 1
ATOM 3455 O O . GLU A 1 425 ? -57.367 -23.400 25.417 1.00 23.95 425 GLU A O 1
ATOM 3460 N N . THR A 1 426 ? -59.066 -24.750 24.810 1.00 22.16 426 THR A N 1
ATOM 3461 C CA . THR A 1 426 ? -58.438 -25.742 23.935 1.00 22.16 426 THR A CA 1
ATOM 3462 C C . THR A 1 426 ? -58.911 -25.515 22.502 1.00 22.16 426 THR A C 1
ATOM 3464 O O . THR A 1 426 ? -60.108 -25.318 22.335 1.00 22.16 426 THR A O 1
ATOM 3467 N N . SER A 1 427 ? -58.039 -25.654 21.492 1.00 25.42 427 SER A N 1
ATOM 3468 C CA . SER A 1 427 ? -58.367 -26.204 20.151 1.00 25.42 427 SER A CA 1
ATOM 3469 C C . SER A 1 427 ? -57.085 -26.307 19.292 1.00 25.42 427 SER A C 1
ATOM 3471 O O . SER A 1 427 ? -56.379 -25.315 19.141 1.00 25.42 427 SER A O 1
ATOM 3473 N N . GLU A 1 428 ? -56.553 -27.514 19.042 1.00 26.06 428 GLU A N 1
ATOM 3474 C CA . GLU A 1 428 ? -56.582 -28.278 17.762 1.00 26.06 428 GLU A CA 1
ATOM 3475 C C . GLU A 1 428 ? -55.787 -27.636 16.601 1.00 26.06 428 GLU A C 1
ATOM 3477 O O . GLU A 1 428 ? -56.068 -26.536 16.152 1.00 26.06 428 GLU A O 1
ATOM 3482 N N . ARG A 1 429 ? -54.619 -28.179 16.221 1.00 22.72 429 ARG A N 1
ATOM 3483 C CA . ARG A 1 429 ? -54.339 -29.323 15.315 1.00 22.72 429 ARG A CA 1
ATOM 3484 C C . ARG A 1 429 ? -54.592 -29.022 13.832 1.00 22.72 429 ARG A C 1
ATOM 3486 O O . ARG A 1 429 ? -55.715 -29.122 13.368 1.00 22.72 429 ARG A O 1
ATOM 3493 N N . SER A 1 430 ? -53.503 -28.950 13.061 1.00 25.17 430 SER A N 1
ATOM 3494 C CA . SER A 1 430 ? -53.450 -29.585 11.735 1.00 25.17 430 SER A CA 1
ATOM 3495 C C . SER A 1 430 ? -52.013 -29.835 11.270 1.00 25.17 430 SER A C 1
ATOM 3497 O O . SER A 1 430 ? -51.196 -28.935 11.111 1.00 25.17 430 SER A O 1
ATOM 3499 N N . ARG A 1 431 ? -51.751 -31.128 11.080 1.00 23.23 431 ARG A N 1
ATOM 3500 C CA . ARG A 1 431 ? -50.634 -31.772 10.392 1.00 23.23 431 ARG A CA 1
ATOM 3501 C C . ARG A 1 431 ? -51.109 -32.008 8.959 1.00 23.23 431 ARG A C 1
ATOM 3503 O O . ARG A 1 431 ? -52.186 -32.574 8.803 1.00 23.23 431 ARG A O 1
ATOM 3510 N N . ALA A 1 432 ? -50.315 -31.646 7.958 1.00 23.22 432 ALA A N 1
ATOM 3511 C CA . ALA A 1 432 ? -50.515 -32.092 6.583 1.00 23.22 432 ALA A CA 1
ATOM 3512 C C . ALA A 1 432 ? -49.225 -32.756 6.093 1.00 23.22 432 ALA A C 1
ATOM 3514 O O . ALA A 1 432 ? -48.208 -32.113 5.853 1.00 23.22 432 ALA A O 1
ATOM 3515 N N . THR A 1 433 ? -49.283 -34.081 6.046 1.00 21.55 433 THR A N 1
ATOM 3516 C CA . THR A 1 433 ? -48.452 -34.962 5.230 1.00 21.55 433 THR A CA 1
ATOM 3517 C C . THR A 1 433 ? -49.276 -35.305 4.000 1.00 21.55 433 THR A C 1
ATOM 3519 O O . THR A 1 433 ? -50.384 -35.806 4.174 1.00 21.55 433 THR A O 1
ATOM 3522 N N . GLU A 1 434 ? -48.725 -35.124 2.805 1.00 23.81 434 GLU A N 1
ATOM 3523 C CA . GLU A 1 434 ? -49.174 -35.838 1.610 1.00 23.81 434 GLU A CA 1
ATOM 3524 C C . GLU A 1 434 ? -47.976 -36.542 0.975 1.00 23.81 434 GLU A C 1
ATOM 3526 O O . GLU A 1 434 ? -47.014 -35.939 0.508 1.00 23.81 434 GLU A O 1
ATOM 3531 N N . THR A 1 435 ? -48.047 -37.863 1.053 1.00 22.78 435 THR A N 1
ATOM 3532 C CA . THR A 1 435 ? -47.335 -38.853 0.254 1.00 22.78 435 THR A CA 1
ATOM 3533 C C . THR A 1 435 ? -48.079 -39.067 -1.060 1.00 22.78 435 THR A C 1
ATOM 3535 O O . THR A 1 435 ? -49.302 -39.192 -1.042 1.00 22.78 435 THR A O 1
ATOM 3538 N N . SER A 1 436 ? -47.360 -39.276 -2.161 1.00 23.59 436 SER A N 1
ATOM 3539 C CA . SER A 1 436 ? -47.811 -40.214 -3.193 1.00 23.59 436 SER A CA 1
ATOM 3540 C C . SER A 1 436 ? -46.628 -41.064 -3.654 1.00 23.59 436 SER A C 1
ATOM 3542 O O . SER A 1 436 ? -45.562 -40.556 -3.997 1.00 23.59 436 SER A O 1
ATOM 3544 N N . ASN A 1 437 ? -46.833 -42.372 -3.524 1.00 25.20 437 ASN A N 1
ATOM 3545 C CA . ASN A 1 437 ? -46.000 -43.454 -4.024 1.00 25.20 437 ASN A CA 1
ATOM 3546 C C . ASN A 1 437 ? -46.235 -43.622 -5.528 1.00 25.20 437 ASN A C 1
ATOM 3548 O O . ASN A 1 437 ? -47.365 -43.432 -5.968 1.00 25.20 437 ASN A O 1
ATOM 3552 N N . GLU A 1 438 ? -45.242 -44.149 -6.243 1.00 24.61 438 GLU A N 1
ATOM 3553 C CA . GLU A 1 438 ? -45.454 -45.310 -7.113 1.00 24.61 438 GLU A CA 1
ATOM 3554 C C . GLU A 1 438 ? -44.138 -46.093 -7.284 1.00 24.61 438 GLU A C 1
ATOM 3556 O O . GLU A 1 438 ? -43.079 -45.531 -7.559 1.00 24.61 438 GLU A O 1
ATOM 3561 N N . ASP A 1 439 ? -44.244 -47.395 -7.016 1.00 25.00 439 ASP A N 1
ATOM 3562 C CA . ASP A 1 439 ? -43.219 -48.444 -6.999 1.00 25.00 439 ASP A CA 1
ATOM 3563 C C . ASP A 1 439 ? -43.171 -49.225 -8.330 1.00 25.00 439 ASP A C 1
ATOM 3565 O O . ASP A 1 439 ? -44.162 -49.246 -9.061 1.00 25.00 439 ASP A O 1
ATOM 3569 N N . ARG A 1 440 ? -42.093 -50.032 -8.467 1.00 26.94 440 ARG A N 1
ATOM 3570 C CA . ARG A 1 440 ? -41.851 -51.252 -9.303 1.00 26.94 440 ARG A CA 1
ATOM 3571 C C . ARG A 1 440 ? -40.940 -51.025 -10.521 1.00 26.94 440 ARG A C 1
ATOM 3573 O O . ARG A 1 440 ? -41.141 -50.071 -11.253 1.00 26.94 440 ARG A O 1
ATOM 3580 N N . GLU A 1 441 ? -39.887 -51.811 -10.800 1.00 23.58 441 GLU A N 1
ATOM 3581 C CA . GLU A 1 441 ? -39.560 -53.255 -10.618 1.00 23.58 441 GLU A CA 1
ATOM 3582 C C . GLU A 1 441 ? -37.999 -53.419 -10.689 1.00 23.58 441 GLU A C 1
ATOM 3584 O O . GLU A 1 441 ? -37.374 -52.712 -11.473 1.00 23.58 441 GLU A O 1
ATOM 3589 N N . LEU A 1 442 ? -37.245 -54.081 -9.779 1.00 23.56 442 LEU A N 1
ATOM 3590 C CA . LEU A 1 442 ? -36.833 -55.517 -9.695 1.00 23.56 442 LEU A CA 1
ATOM 3591 C C . LEU A 1 442 ? -36.626 -56.202 -11.072 1.00 23.56 442 LEU A C 1
ATOM 3593 O O . LEU A 1 442 ? -37.535 -56.136 -11.879 1.00 23.56 442 LEU A O 1
ATOM 3597 N N . THR A 1 443 ? -35.548 -56.895 -11.481 1.00 22.56 443 THR A N 1
ATOM 3598 C CA . THR A 1 443 ? -34.374 -57.619 -10.918 1.00 22.56 443 THR A CA 1
ATOM 3599 C C . THR A 1 443 ? -33.357 -57.820 -12.079 1.00 22.56 443 THR A C 1
ATOM 3601 O O . THR A 1 443 ? -33.781 -57.847 -13.225 1.00 22.56 443 THR A O 1
ATOM 3604 N N . GLU A 1 444 ? -32.031 -57.905 -11.900 1.00 24.09 444 GLU A N 1
ATOM 3605 C CA . GLU A 1 444 ? -31.287 -59.180 -11.777 1.00 24.09 444 GLU A CA 1
ATOM 3606 C C . GLU A 1 444 ? -29.794 -58.952 -11.430 1.00 24.09 444 GLU A C 1
ATOM 3608 O O . GLU A 1 444 ? -29.096 -58.124 -12.014 1.00 24.09 444 GLU A O 1
ATOM 3613 N N . THR A 1 445 ? -29.312 -59.757 -10.484 1.00 21.89 445 THR A N 1
ATOM 3614 C CA . THR A 1 445 ? -27.912 -60.078 -10.138 1.00 21.89 445 THR A CA 1
ATOM 3615 C C . THR A 1 445 ? -27.422 -61.140 -11.156 1.00 21.89 445 THR A C 1
ATOM 3617 O O . THR A 1 445 ? -28.222 -61.985 -11.533 1.00 21.89 445 THR A O 1
ATOM 3620 N N . ILE A 1 446 ? -26.197 -61.236 -11.697 1.00 23.17 446 ILE A N 1
ATOM 3621 C CA . ILE A 1 446 ? -24.874 -61.575 -11.126 1.00 23.17 446 ILE A CA 1
ATOM 3622 C C . ILE A 1 446 ? -23.867 -61.515 -12.307 1.00 23.17 446 ILE A C 1
ATOM 3624 O O . ILE A 1 446 ? -24.123 -62.130 -13.336 1.00 23.17 446 ILE A O 1
ATOM 3628 N N . THR A 1 447 ? -22.702 -60.867 -12.165 1.00 23.11 447 THR A N 1
ATOM 3629 C CA . THR A 1 447 ? -21.347 -61.467 -12.336 1.00 23.11 447 THR A CA 1
ATOM 3630 C C . THR A 1 447 ? -20.238 -60.409 -12.347 1.00 23.11 447 THR A C 1
ATOM 3632 O O . THR A 1 447 ? -20.338 -59.336 -12.928 1.00 23.11 447 THR A O 1
ATOM 3635 N N . ALA A 1 448 ? -19.182 -60.745 -11.612 1.00 22.45 448 ALA A N 1
ATOM 3636 C CA . ALA A 1 448 ? -18.028 -59.936 -11.260 1.00 22.45 448 ALA A CA 1
ATOM 3637 C C . ALA A 1 448 ? -17.077 -59.641 -12.433 1.00 22.45 448 ALA A C 1
ATOM 3639 O O . ALA A 1 448 ? -16.881 -60.490 -13.298 1.00 22.45 448 ALA A O 1
ATOM 3640 N N . SER A 1 449 ? -16.347 -58.521 -12.366 1.00 23.19 449 SER A N 1
ATOM 3641 C CA . SER A 1 449 ? -14.884 -58.546 -12.147 1.00 23.19 449 SER A CA 1
ATOM 3642 C C . SER A 1 449 ? -14.270 -57.138 -12.004 1.00 23.19 449 SER A C 1
ATOM 3644 O O . SER A 1 449 ? -14.235 -56.347 -12.935 1.00 23.19 449 SER A O 1
ATOM 3646 N N . ASN A 1 450 ? -13.752 -56.890 -10.796 1.00 23.81 450 ASN A N 1
ATOM 3647 C CA . ASN A 1 450 ? -12.576 -56.097 -10.411 1.00 23.81 450 ASN A CA 1
ATOM 3648 C C . ASN A 1 450 ? -12.385 -54.652 -10.918 1.00 23.81 450 ASN A C 1
ATOM 3650 O O . ASN A 1 450 ? -11.892 -54.408 -12.016 1.00 23.81 450 ASN A O 1
ATOM 3654 N N . SER A 1 451 ? -12.532 -53.703 -9.986 1.00 23.36 451 SER A N 1
ATOM 3655 C CA . SER A 1 451 ? -11.757 -52.455 -9.963 1.00 23.36 451 SER A CA 1
ATOM 3656 C C . SER A 1 451 ? -11.381 -52.111 -8.509 1.00 23.36 451 SER A C 1
ATOM 3658 O O . SER A 1 451 ? -12.234 -52.266 -7.634 1.00 23.36 451 SER A O 1
ATOM 3660 N N . PRO A 1 452 ? -10.125 -51.724 -8.203 1.00 28.02 452 PRO A N 1
ATOM 3661 C CA . PRO A 1 452 ? -9.654 -51.592 -6.828 1.00 28.02 452 PRO A CA 1
ATOM 3662 C C . PRO A 1 452 ? -9.951 -50.215 -6.218 1.00 28.02 452 PRO A C 1
ATOM 3664 O O . PRO A 1 452 ? -9.678 -49.169 -6.809 1.00 28.02 452 PRO A O 1
ATOM 3667 N N . ASP A 1 453 ? -10.432 -50.254 -4.975 1.00 24.92 453 ASP A N 1
ATOM 3668 C CA . ASP A 1 453 ? -10.526 -49.143 -4.029 1.00 24.92 453 ASP A CA 1
ATOM 3669 C C . ASP A 1 453 ? -9.196 -48.386 -3.873 1.00 24.92 453 ASP A C 1
ATOM 3671 O O . ASP A 1 453 ? -8.167 -48.967 -3.518 1.00 24.92 453 ASP A O 1
ATOM 3675 N N . LYS A 1 454 ? -9.232 -47.054 -4.005 1.00 27.88 454 LYS A N 1
ATOM 3676 C CA . LYS A 1 454 ? -8.204 -46.163 -3.444 1.00 27.88 454 LYS A CA 1
ATOM 3677 C C . LYS A 1 454 ? -8.744 -45.475 -2.193 1.00 27.88 454 LYS A C 1
ATOM 3679 O O . LYS A 1 454 ? -9.348 -44.407 -2.255 1.00 27.88 454 LYS A O 1
ATOM 3684 N N . LYS A 1 455 ? -8.452 -46.073 -1.034 1.00 26.19 455 LYS A N 1
ATOM 3685 C CA . LYS A 1 455 ? -8.451 -45.385 0.264 1.00 26.19 455 LYS A CA 1
ATOM 3686 C C . LYS A 1 455 ? -7.408 -44.260 0.233 1.00 26.19 455 LYS A C 1
ATOM 3688 O O . LYS A 1 455 ? -6.248 -44.505 -0.090 1.00 26.19 455 LYS A O 1
ATOM 3693 N N . LYS A 1 456 ? -7.807 -43.036 0.598 1.00 30.09 456 LYS A N 1
ATOM 3694 C CA . LYS A 1 456 ? -6.880 -41.931 0.894 1.00 30.09 456 LYS A CA 1
ATOM 3695 C C . LYS A 1 456 ? -6.059 -42.299 2.136 1.00 30.09 456 LYS A C 1
ATOM 3697 O O . LYS A 1 456 ? -6.599 -42.370 3.236 1.00 30.09 456 LYS A O 1
ATOM 3702 N N . GLN A 1 457 ? -4.773 -42.571 1.935 1.00 24.72 457 GLN A N 1
ATOM 3703 C CA . GLN A 1 457 ? -3.789 -42.782 2.994 1.00 24.72 457 GLN A CA 1
ATOM 3704 C C . GLN A 1 457 ? -3.464 -41.453 3.683 1.00 24.72 457 GLN A C 1
ATOM 3706 O O . GLN A 1 457 ? -3.142 -40.460 3.032 1.00 24.72 457 GLN A O 1
ATOM 3711 N N . ARG A 1 458 ? -3.536 -41.459 5.013 1.00 26.55 458 ARG A N 1
ATOM 3712 C CA . ARG A 1 458 ? -2.930 -40.458 5.886 1.00 26.55 458 ARG A CA 1
ATOM 3713 C C . ARG A 1 458 ? -1.464 -40.865 6.048 1.00 26.55 458 ARG A C 1
ATOM 3715 O O . ARG A 1 458 ? -1.198 -41.933 6.591 1.00 26.55 458 ARG A O 1
ATOM 3722 N N . ASN A 1 459 ? -0.534 -40.075 5.519 1.00 26.48 459 ASN A N 1
ATOM 3723 C CA . ASN A 1 459 ? 0.894 -40.324 5.711 1.00 26.48 459 ASN A CA 1
ATOM 3724 C C . ASN A 1 459 ? 1.277 -39.866 7.124 1.00 26.48 459 ASN A C 1
ATOM 3726 O O . ASN A 1 459 ? 1.352 -38.666 7.376 1.00 26.48 459 ASN A O 1
ATOM 3730 N N . GLU A 1 460 ? 1.480 -40.808 8.044 1.00 27.31 460 GLU A N 1
ATOM 3731 C CA . GLU A 1 460 ? 1.995 -40.533 9.389 1.00 27.31 460 GLU A CA 1
ATOM 3732 C C . GLU A 1 460 ? 3.517 -40.764 9.394 1.00 27.31 460 GLU A C 1
ATOM 3734 O O . GLU A 1 460 ? 3.988 -41.895 9.284 1.00 27.31 460 GLU A O 1
ATOM 3739 N N . LEU A 1 461 ? 4.287 -39.673 9.470 1.00 36.53 461 LEU A N 1
ATOM 3740 C CA . LEU A 1 461 ? 5.713 -39.687 9.818 1.00 36.53 461 LEU A CA 1
ATOM 3741 C C . LEU A 1 461 ? 5.840 -39.601 11.351 1.00 36.53 461 LEU A C 1
ATOM 3743 O O . LEU A 1 461 ? 5.064 -38.871 11.968 1.00 36.53 461 LEU A O 1
ATOM 3747 N N . PRO A 1 462 ? 6.799 -40.299 11.984 1.00 42.34 462 PRO A N 1
ATOM 3748 C CA . PRO A 1 462 ? 6.973 -40.246 13.433 1.00 42.34 462 PRO A CA 1
ATOM 3749 C C . PRO A 1 462 ? 7.493 -38.876 13.898 1.00 42.34 462 PRO A C 1
ATOM 3751 O O . PRO A 1 462 ? 8.476 -38.363 13.351 1.00 42.34 462 PRO A O 1
ATOM 3754 N N . ASP A 1 463 ? 6.851 -38.325 14.930 1.00 49.66 463 ASP A N 1
ATOM 3755 C CA . ASP A 1 463 ? 7.184 -37.050 15.577 1.00 49.66 463 ASP A CA 1
ATOM 3756 C C . ASP A 1 463 ? 8.648 -37.016 16.093 1.00 49.66 463 ASP A C 1
ATOM 3758 O O . ASP A 1 463 ? 9.165 -38.043 16.547 1.00 49.66 463 ASP A O 1
ATOM 3762 N N . PRO A 1 464 ? 9.363 -35.874 16.011 1.00 46.88 464 PRO A N 1
ATOM 3763 C CA . PRO A 1 464 ? 10.724 -35.744 16.538 1.00 46.88 464 PRO A CA 1
ATOM 3764 C C . PRO A 1 464 ? 10.761 -35.708 18.079 1.00 46.88 464 PRO A C 1
ATOM 3766 O O . PRO A 1 464 ? 10.038 -34.944 18.718 1.00 46.88 464 PRO A O 1
ATOM 3769 N N . GLU A 1 465 ? 11.648 -36.511 18.674 1.00 46.97 465 GLU A N 1
ATOM 3770 C CA . GLU A 1 465 ? 11.909 -36.560 20.118 1.00 46.97 465 GLU A CA 1
ATOM 3771 C C . GLU A 1 465 ? 12.893 -35.435 20.502 1.00 46.97 465 GLU A C 1
ATOM 3773 O O . GLU A 1 465 ? 14.009 -35.379 19.987 1.00 46.97 465 GLU A O 1
ATOM 3778 N N . MET A 1 466 ? 12.485 -34.500 21.368 1.00 36.84 466 MET A N 1
ATOM 3779 C CA . MET A 1 466 ? 13.310 -33.348 21.762 1.00 36.84 466 MET A CA 1
ATOM 3780 C C . MET A 1 466 ? 13.782 -33.494 23.219 1.00 36.84 466 MET A C 1
ATOM 3782 O O . MET A 1 466 ? 12.961 -33.509 24.137 1.00 36.84 466 MET A O 1
ATOM 3786 N N . VAL A 1 467 ? 15.099 -33.593 23.438 1.00 33.03 467 VAL A N 1
ATOM 3787 C CA . VAL A 1 467 ? 15.721 -33.717 24.772 1.00 33.03 467 VAL A CA 1
ATOM 3788 C C . VAL A 1 467 ? 15.814 -32.338 25.444 1.00 33.03 467 VAL A C 1
ATOM 3790 O O . VAL A 1 467 ? 16.286 -31.376 24.841 1.00 33.03 467 VAL A O 1
ATOM 3793 N N . LEU A 1 468 ? 15.344 -32.236 26.692 1.00 30.59 468 LEU A N 1
ATOM 3794 C CA . LEU A 1 468 ? 15.460 -31.045 27.545 1.00 30.59 468 LEU A CA 1
ATOM 3795 C C . LEU A 1 468 ? 16.807 -31.078 28.286 1.00 30.59 468 LEU A C 1
ATOM 3797 O O . LEU A 1 468 ? 16.970 -31.875 29.206 1.00 30.59 468 LEU A O 1
ATOM 3801 N N . GLU A 1 469 ? 17.756 -30.210 27.930 1.00 29.28 469 GLU A N 1
ATOM 3802 C CA . GLU A 1 469 ? 18.935 -29.965 28.772 1.00 29.28 469 GLU A CA 1
ATOM 3803 C C . GLU A 1 469 ? 18.553 -29.061 29.953 1.00 29.28 469 GLU A C 1
ATOM 3805 O O . GLU A 1 469 ? 18.270 -27.873 29.791 1.00 29.28 469 GLU A O 1
ATOM 3810 N N . SER A 1 470 ? 18.536 -29.635 31.157 1.00 26.03 470 SER A N 1
ATOM 3811 C CA . SER A 1 470 ? 18.508 -28.900 32.421 1.00 26.03 470 SER A CA 1
ATOM 3812 C C . SER A 1 470 ? 19.943 -28.644 32.881 1.00 26.03 470 SER A C 1
ATOM 3814 O O . SER A 1 470 ? 20.647 -29.583 33.248 1.00 26.03 470 SER A O 1
ATOM 3816 N N . SER A 1 471 ? 20.394 -27.392 32.870 1.00 26.59 471 SER A N 1
ATOM 3817 C CA . SER A 1 471 ? 21.714 -27.011 33.375 1.00 26.59 471 SER A CA 1
ATOM 3818 C C . SER A 1 471 ? 21.647 -26.629 34.858 1.00 26.59 471 SER A C 1
ATOM 3820 O O . SER A 1 471 ? 21.161 -25.562 35.231 1.00 26.59 471 SER A O 1
ATOM 3822 N N . SER A 1 472 ? 22.176 -27.512 35.703 1.00 26.42 472 SER A N 1
ATOM 3823 C CA . SER A 1 472 ? 22.502 -27.272 37.110 1.00 26.42 472 SER A CA 1
ATOM 3824 C C . SER A 1 472 ? 23.903 -27.820 37.400 1.00 26.42 472 SER A C 1
ATOM 3826 O O . SER A 1 472 ? 24.107 -29.016 37.227 1.00 26.42 472 SER A O 1
ATOM 3828 N N . GLU A 1 473 ? 24.794 -26.925 37.866 1.00 26.48 473 GLU A N 1
ATOM 3829 C CA . GLU A 1 473 ? 26.087 -27.168 38.560 1.00 26.48 473 GLU A CA 1
ATOM 3830 C C . GLU A 1 473 ? 27.201 -27.871 37.738 1.00 26.48 473 GLU A C 1
ATOM 3832 O O . GLU A 1 473 ? 26.925 -28.655 36.848 1.00 26.48 473 GLU A O 1
ATOM 3837 N N . SER A 1 474 ? 28.518 -27.689 37.907 1.00 25.50 474 SER A N 1
ATOM 3838 C CA . SER A 1 474 ? 29.414 -26.802 38.667 1.00 25.50 474 SER A CA 1
ATOM 3839 C C . SER A 1 474 ? 30.867 -27.111 38.219 1.00 25.50 474 SER A C 1
ATOM 3841 O O . SER A 1 474 ? 31.158 -28.252 37.890 1.00 25.50 474 SER A O 1
ATOM 3843 N N . ARG A 1 475 ? 31.743 -26.089 38.219 1.00 27.89 475 ARG A N 1
ATOM 3844 C CA . ARG A 1 475 ? 33.234 -26.057 38.317 1.00 27.89 475 ARG A CA 1
ATOM 3845 C C . ARG A 1 475 ? 34.081 -27.326 38.045 1.00 27.89 475 ARG A C 1
ATOM 3847 O O . ARG A 1 475 ? 33.955 -28.292 38.777 1.00 27.89 475 ARG A O 1
ATOM 3854 N N . GLU A 1 476 ? 35.094 -27.193 37.172 1.00 24.36 476 GLU A N 1
ATOM 3855 C CA . GLU A 1 476 ? 36.565 -27.271 37.436 1.00 24.36 476 GLU A CA 1
ATOM 3856 C C . GLU A 1 476 ? 37.351 -27.201 36.096 1.00 24.36 476 GLU A C 1
ATOM 3858 O O . GLU A 1 476 ? 36.937 -27.807 35.116 1.00 24.36 476 GLU A O 1
ATOM 3863 N N . ALA A 1 477 ? 38.245 -26.208 35.912 1.00 24.92 477 ALA A N 1
ATOM 3864 C CA . ALA A 1 477 ? 39.723 -26.315 35.770 1.00 24.92 477 ALA A CA 1
ATOM 3865 C C . ALA A 1 477 ? 40.209 -27.316 34.683 1.00 24.92 477 ALA A C 1
ATOM 3867 O O . ALA A 1 477 ? 39.807 -28.464 34.689 1.00 24.92 477 ALA A O 1
ATOM 3868 N N . SER A 1 478 ? 41.082 -27.002 33.714 1.00 25.27 478 SER A N 1
ATOM 3869 C CA . SER A 1 478 ? 42.394 -26.344 33.806 1.00 25.27 478 SER A CA 1
ATOM 3870 C C . SER A 1 478 ? 42.976 -26.050 32.399 1.00 25.27 478 SER A C 1
ATOM 3872 O O . SER A 1 478 ? 42.659 -26.758 31.450 1.00 25.27 478 SER A O 1
ATOM 3874 N N . SER A 1 479 ? 43.807 -24.996 32.336 1.00 24.27 479 SER A N 1
ATOM 3875 C CA . SER A 1 479 ? 44.962 -24.646 31.457 1.00 24.27 479 SER A CA 1
ATOM 3876 C C . SER A 1 479 ? 45.395 -25.614 30.326 1.00 24.27 479 SER A C 1
ATOM 3878 O O . SER A 1 479 ? 45.356 -26.820 30.508 1.00 24.27 479 SER A O 1
ATOM 3880 N N . GLU A 1 480 ? 45.879 -25.194 29.148 1.00 26.08 480 GLU A N 1
ATOM 3881 C CA . GLU A 1 480 ? 47.084 -24.383 28.833 1.00 26.08 480 GLU A CA 1
ATOM 3882 C C . GLU A 1 480 ? 46.988 -23.881 27.364 1.00 26.08 480 GLU A C 1
ATOM 3884 O O . GLU A 1 480 ? 46.464 -24.591 26.512 1.00 26.08 480 GLU A O 1
ATOM 3889 N N . GLU A 1 481 ? 47.197 -22.582 27.081 1.00 27.58 481 GLU A N 1
ATOM 3890 C CA . GLU A 1 481 ? 48.401 -21.963 26.452 1.00 27.58 481 GLU A CA 1
ATOM 3891 C C . GLU A 1 481 ? 48.704 -22.432 25.001 1.00 27.58 481 GLU A C 1
ATOM 3893 O O . GLU A 1 481 ? 48.647 -23.611 24.709 1.00 27.58 481 GLU A O 1
ATOM 3898 N N . LEU A 1 482 ? 49.022 -21.625 23.976 1.00 24.66 482 LEU A N 1
ATOM 3899 C CA . LEU A 1 482 ? 49.694 -20.324 23.808 1.00 24.66 482 LEU A CA 1
ATOM 3900 C C . LEU A 1 482 ? 49.123 -19.624 22.544 1.00 24.66 482 LEU A C 1
ATOM 3902 O O . LEU A 1 482 ? 48.882 -20.270 21.532 1.00 24.66 482 LEU A O 1
ATOM 3906 N N . LYS A 1 483 ? 48.749 -18.335 22.568 1.00 25.61 483 LYS A N 1
ATOM 3907 C CA . LYS A 1 483 ? 49.579 -17.109 22.436 1.00 25.61 483 LYS A CA 1
ATOM 3908 C C . LYS A 1 483 ? 50.307 -16.933 21.088 1.00 25.61 483 LYS A C 1
ATOM 3910 O O . LYS A 1 483 ? 51.398 -17.445 20.893 1.00 25.61 483 LYS A O 1
ATOM 3915 N N . SER A 1 484 ? 49.780 -16.033 20.256 1.00 26.09 484 SER A N 1
ATOM 3916 C CA . SER A 1 484 ? 50.483 -14.849 19.706 1.00 26.09 484 SER A CA 1
ATOM 3917 C C . SER A 1 484 ? 49.438 -13.962 19.000 1.00 26.09 484 SER A C 1
ATOM 3919 O O . SER A 1 484 ? 48.533 -14.491 18.372 1.00 26.09 484 SER A O 1
ATOM 3921 N N . GLY A 1 485 ? 49.382 -12.634 19.067 1.00 25.95 485 GLY A N 1
ATOM 3922 C CA . GLY A 1 485 ? 50.100 -11.597 19.797 1.00 25.95 485 GLY A CA 1
ATOM 3923 C C . GLY A 1 485 ? 49.530 -10.235 19.346 1.00 25.95 485 GLY A C 1
ATOM 3924 O O . GLY A 1 485 ? 49.546 -9.950 18.159 1.00 25.95 485 GLY A O 1
ATOM 3925 N N . LEU A 1 486 ? 48.963 -9.491 20.312 1.00 23.69 486 LEU A N 1
ATOM 3926 C CA . LEU A 1 486 ? 48.812 -8.025 20.518 1.00 23.69 486 LEU A CA 1
ATOM 3927 C C . LEU A 1 486 ? 48.937 -7.038 19.322 1.00 23.69 486 LEU A C 1
ATOM 3929 O O . LEU A 1 486 ? 49.844 -7.158 18.518 1.00 23.69 486 LEU A O 1
ATOM 3933 N N . ASN A 1 487 ? 48.164 -5.945 19.185 1.00 26.34 487 ASN A N 1
ATOM 3934 C CA . ASN A 1 487 ? 47.670 -4.944 20.160 1.00 26.34 487 ASN A CA 1
ATOM 3935 C C . ASN A 1 487 ? 46.410 -4.221 19.614 1.00 26.34 487 ASN A C 1
ATOM 3937 O O . ASN A 1 487 ? 46.383 -3.829 18.455 1.00 26.34 487 ASN A O 1
ATOM 3941 N N . ARG A 1 488 ? 45.304 -4.114 20.369 1.00 24.27 488 ARG A N 1
ATOM 3942 C CA . ARG A 1 488 ? 44.903 -2.993 21.260 1.00 24.27 488 ARG A CA 1
ATOM 3943 C C . ARG A 1 488 ? 44.873 -1.591 20.624 1.00 24.27 488 ARG A C 1
ATOM 3945 O O . ARG A 1 488 ? 45.858 -0.864 20.688 1.00 24.27 488 ARG A O 1
ATOM 3952 N N . SER A 1 489 ? 43.667 -1.144 20.265 1.00 25.00 489 SER A N 1
ATOM 3953 C CA . SER A 1 489 ? 43.168 0.190 20.632 1.00 25.00 489 SER A CA 1
ATOM 3954 C C . SER A 1 489 ? 41.625 0.240 20.643 1.00 25.00 489 SER A C 1
ATOM 3956 O O . SER A 1 489 ? 40.959 -0.303 19.772 1.00 25.00 489 SER A O 1
ATOM 3958 N N . ALA A 1 490 ? 41.092 0.889 21.686 1.00 24.67 490 ALA A N 1
ATOM 3959 C CA . ALA A 1 490 ? 39.739 1.442 21.847 1.00 24.67 490 ALA A CA 1
ATOM 3960 C C . ALA A 1 490 ? 38.514 0.499 21.925 1.00 24.67 490 ALA A C 1
ATOM 3962 O O . ALA A 1 490 ? 37.686 0.407 21.025 1.00 24.67 490 ALA A O 1
ATOM 3963 N N . LEU A 1 491 ? 38.325 -0.066 23.121 1.00 23.30 491 LEU A N 1
ATOM 3964 C CA . LEU A 1 491 ? 37.042 -0.528 23.647 1.00 23.30 491 LEU A CA 1
ATOM 3965 C C . LEU A 1 491 ? 36.278 0.674 24.248 1.00 23.30 491 LEU A C 1
ATOM 3967 O O . LEU A 1 491 ? 36.755 1.277 25.210 1.00 23.30 491 LEU A O 1
ATOM 3971 N N . LYS A 1 492 ? 35.084 0.997 23.739 1.00 25.80 492 LYS A N 1
ATOM 3972 C CA . LYS A 1 492 ? 34.021 1.671 24.510 1.00 25.80 492 LYS A CA 1
ATOM 3973 C C . LYS A 1 492 ? 32.676 1.007 24.215 1.00 25.80 492 LYS A C 1
ATOM 3975 O O . LYS A 1 492 ? 32.017 1.300 23.229 1.00 25.80 492 LYS A O 1
ATOM 3980 N N . SER A 1 493 ? 32.345 0.071 25.104 1.00 23.66 493 SER A N 1
ATOM 3981 C CA . SER A 1 493 ? 31.013 -0.228 25.641 1.00 23.66 493 SER A CA 1
ATOM 3982 C C . SER A 1 493 ? 29.800 0.002 24.730 1.00 23.66 493 SER A C 1
ATOM 3984 O O . SER A 1 493 ? 29.241 1.097 24.687 1.00 23.66 493 SER A O 1
ATOM 3986 N N . THR A 1 494 ? 29.269 -1.080 24.169 1.00 24.45 494 THR A N 1
ATOM 3987 C CA . THR A 1 494 ? 27.825 -1.194 23.934 1.00 24.45 494 THR A CA 1
ATOM 3988 C C . THR A 1 494 ? 27.331 -2.309 24.843 1.00 24.45 494 THR A C 1
ATOM 3990 O O . THR A 1 494 ? 27.599 -3.486 24.610 1.00 24.45 494 THR A O 1
ATOM 3993 N N . GLN A 1 495 ? 26.700 -1.928 25.954 1.00 25.33 495 GLN A N 1
ATOM 3994 C CA . GLN A 1 495 ? 26.023 -2.865 26.842 1.00 25.33 495 GLN A CA 1
ATOM 3995 C C . GLN A 1 495 ? 24.927 -3.572 26.043 1.00 25.33 495 GLN A C 1
ATOM 3997 O O . GLN A 1 495 ? 23.903 -2.981 25.701 1.00 25.33 495 GLN A O 1
ATOM 4002 N N . LYS A 1 496 ? 25.157 -4.852 25.750 1.00 25.22 496 LYS A N 1
ATOM 4003 C CA . LYS A 1 496 ? 24.137 -5.792 25.302 1.00 25.22 496 LYS A CA 1
ATOM 4004 C C . LYS A 1 496 ? 23.201 -6.004 26.492 1.00 25.22 496 LYS A C 1
ATOM 4006 O O . LYS A 1 496 ? 23.510 -6.746 27.418 1.00 25.22 496 LYS A O 1
ATOM 4011 N N . LYS A 1 497 ? 22.108 -5.243 26.523 1.00 23.14 497 LYS A N 1
ATOM 4012 C CA . LYS A 1 497 ? 21.064 -5.361 27.538 1.00 23.14 497 LYS A CA 1
ATOM 4013 C C . LYS A 1 497 ? 20.231 -6.592 27.184 1.00 23.14 497 LYS A C 1
ATOM 4015 O O . LYS A 1 497 ? 19.271 -6.500 26.427 1.00 23.14 497 LYS A O 1
ATOM 4020 N N . GLU A 1 498 ? 20.645 -7.751 27.687 1.00 27.77 498 GLU A N 1
ATOM 4021 C CA . GLU A 1 498 ? 19.765 -8.911 27.809 1.00 27.77 498 GLU A CA 1
ATOM 4022 C C . GLU A 1 498 ? 18.568 -8.491 28.669 1.00 27.77 498 GLU A C 1
ATOM 4024 O O . GLU A 1 498 ? 18.689 -8.245 29.868 1.00 27.77 498 GLU A O 1
ATOM 4029 N N . ARG A 1 499 ? 17.410 -8.317 28.029 1.00 24.19 499 ARG A N 1
ATOM 4030 C CA . ARG A 1 499 ? 16.123 -8.208 28.710 1.00 24.19 499 ARG A CA 1
ATOM 4031 C C . ARG A 1 499 ? 15.468 -9.579 28.664 1.00 24.19 499 ARG A C 1
ATOM 4033 O O . ARG A 1 499 ? 14.872 -9.969 27.666 1.00 24.19 499 ARG A O 1
ATOM 4040 N N . SER A 1 500 ? 15.608 -10.296 29.767 1.00 34.09 500 SER A N 1
ATOM 4041 C CA . SER A 1 500 ? 14.708 -11.364 30.168 1.00 34.09 500 SER A CA 1
ATOM 4042 C C . SER A 1 500 ? 13.358 -10.748 30.556 1.00 34.09 500 SER A C 1
ATOM 4044 O O . SER A 1 500 ? 13.305 -10.039 31.555 1.00 34.09 500 SER A O 1
ATOM 4046 N N . ASP A 1 501 ? 12.312 -10.971 29.761 1.00 33.38 501 ASP A N 1
ATOM 4047 C CA . ASP A 1 501 ? 10.983 -11.408 30.229 1.00 33.38 501 ASP A CA 1
ATOM 4048 C C . ASP A 1 501 ? 10.082 -11.639 29.001 1.00 33.38 501 ASP A C 1
ATOM 4050 O O . ASP A 1 501 ? 9.462 -10.726 28.457 1.00 33.38 501 ASP A O 1
ATOM 4054 N N . GLY A 1 502 ? 10.106 -12.860 28.466 1.00 39.97 502 GLY A N 1
ATOM 4055 C CA . GLY A 1 502 ? 9.164 -13.283 27.436 1.00 39.97 502 GLY A CA 1
ATOM 4056 C C . GLY A 1 502 ? 7.986 -13.947 28.126 1.00 39.97 502 GLY A C 1
ATOM 4057 O O . GLY A 1 502 ? 8.204 -14.915 28.860 1.00 39.97 502 GLY A O 1
ATOM 4058 N N . SER A 1 503 ? 6.768 -13.455 27.876 1.00 59.66 503 SER A N 1
ATOM 4059 C CA . SER A 1 503 ? 5.549 -14.101 28.361 1.00 59.66 503 SER A CA 1
ATOM 4060 C C . SER A 1 503 ? 5.611 -15.602 28.067 1.00 59.66 503 SER A C 1
ATOM 4062 O O . SER A 1 503 ? 6.085 -16.043 27.015 1.00 59.66 503 SER A O 1
ATOM 4064 N N . GLU A 1 504 ? 5.146 -16.411 29.014 1.00 64.69 504 GLU A N 1
ATOM 4065 C CA . GLU A 1 504 ? 5.094 -17.869 28.881 1.00 64.69 504 GLU A CA 1
ATOM 4066 C C . GLU A 1 504 ? 4.391 -18.334 27.595 1.00 64.69 504 GLU A C 1
ATOM 4068 O O . GLU A 1 504 ? 4.626 -19.446 27.138 1.00 64.69 504 GLU A O 1
ATOM 4073 N N . GLU A 1 505 ? 3.546 -17.492 27.002 1.00 67.12 505 GLU A N 1
ATOM 4074 C CA . GLU A 1 505 ? 2.876 -17.706 25.718 1.00 67.12 505 GLU A CA 1
ATOM 4075 C C . GLU A 1 505 ? 3.841 -17.581 24.535 1.00 67.12 505 GLU A C 1
ATOM 4077 O O . GLU A 1 505 ? 3.922 -18.497 23.717 1.00 67.12 505 GLU A O 1
ATOM 4082 N N . ARG A 1 506 ? 4.670 -16.532 24.507 1.00 76.44 506 ARG A N 1
ATOM 4083 C CA . ARG A 1 506 ? 5.668 -16.317 23.450 1.00 76.44 506 ARG A CA 1
ATOM 4084 C C . ARG A 1 506 ? 6.727 -17.419 23.421 1.00 76.44 506 ARG A C 1
ATOM 4086 O O . ARG A 1 506 ? 7.183 -17.818 22.353 1.00 76.44 506 ARG A O 1
ATOM 4093 N N . LYS A 1 507 ? 7.095 -17.960 24.589 1.00 82.12 507 LYS A N 1
ATOM 4094 C CA . LYS A 1 507 ? 7.999 -19.121 24.670 1.00 82.12 507 LYS A CA 1
ATOM 4095 C C . LYS A 1 507 ? 7.399 -20.362 24.000 1.00 82.12 507 LYS A C 1
ATOM 4097 O O . LYS A 1 507 ? 8.133 -21.108 23.364 1.00 82.12 507 LYS A O 1
ATOM 4102 N N . ILE A 1 508 ? 6.086 -20.587 24.126 1.00 84.06 508 ILE A N 1
ATOM 4103 C CA . ILE A 1 508 ? 5.391 -21.731 23.504 1.00 84.06 508 ILE A CA 1
ATOM 4104 C C . ILE A 1 508 ? 5.279 -21.553 21.991 1.00 84.06 508 ILE A C 1
ATOM 4106 O O . ILE A 1 508 ? 5.421 -22.529 21.257 1.00 84.06 508 ILE A O 1
ATOM 4110 N N . GLU A 1 509 ? 4.985 -20.336 21.535 1.00 83.00 509 GLU A N 1
ATOM 4111 C CA . GLU A 1 509 ? 4.878 -20.009 20.109 1.00 83.00 509 GLU A CA 1
ATOM 4112 C C . GLU A 1 509 ? 6.207 -20.292 19.402 1.00 83.00 509 GLU A C 1
ATOM 4114 O O . GLU A 1 509 ? 6.256 -21.188 18.558 1.00 83.00 509 GLU A O 1
ATOM 4119 N N . ILE A 1 510 ? 7.303 -19.692 19.886 1.00 86.06 510 ILE A N 1
ATOM 4120 C CA . ILE A 1 510 ? 8.661 -19.921 19.362 1.00 86.06 510 ILE A CA 1
ATOM 4121 C C . ILE A 1 510 ? 9.048 -21.405 19.436 1.00 86.06 510 ILE A C 1
ATOM 4123 O O . ILE A 1 510 ? 9.652 -21.948 18.510 1.00 86.06 510 ILE A O 1
ATOM 4127 N N . TRP A 1 511 ? 8.707 -22.089 20.535 1.00 92.00 511 TRP A N 1
ATOM 4128 C CA . TRP A 1 511 ? 8.994 -23.517 20.679 1.00 92.00 511 TRP A CA 1
ATOM 4129 C C . TRP A 1 511 ? 8.292 -24.348 19.604 1.00 92.00 511 TRP A C 1
ATOM 4131 O O . TRP A 1 511 ? 8.896 -25.249 19.026 1.00 92.00 511 TRP A O 1
ATOM 4141 N N . GLY A 1 512 ? 7.021 -24.057 19.322 1.00 91.69 512 GLY A N 1
ATOM 4142 C CA . GLY A 1 512 ? 6.275 -24.794 18.310 1.00 91.69 512 GLY A CA 1
ATOM 4143 C C . GLY A 1 512 ? 6.708 -24.475 16.885 1.00 91.69 512 GLY A C 1
ATOM 4144 O O . GLY A 1 512 ? 6.744 -25.388 16.066 1.00 91.69 512 GLY A O 1
ATOM 4145 N N . GLU A 1 513 ? 7.108 -23.237 16.595 1.00 93.25 513 GLU A N 1
ATOM 4146 C CA . GLU A 1 513 ? 7.733 -22.880 15.315 1.00 93.25 513 GLU A CA 1
ATOM 4147 C C . GLU A 1 513 ? 9.041 -23.654 15.102 1.00 93.25 513 GLU A C 1
ATOM 4149 O O . GLU A 1 513 ? 9.238 -24.269 14.052 1.00 93.25 513 GLU A O 1
ATOM 4154 N N . LYS A 1 514 ? 9.891 -23.737 16.136 1.00 92.88 514 LYS A N 1
ATOM 4155 C CA . LYS A 1 514 ? 11.106 -24.564 16.107 1.00 92.88 514 LYS A CA 1
ATOM 4156 C C . LYS A 1 514 ? 10.782 -26.043 15.880 1.00 92.88 514 LYS A C 1
ATOM 4158 O O . LYS A 1 514 ? 11.445 -26.707 15.088 1.00 92.88 514 LYS A O 1
ATOM 4163 N N . TYR A 1 515 ? 9.756 -26.558 16.553 1.00 94.31 515 TYR A N 1
ATOM 4164 C CA . TYR A 1 515 ? 9.305 -27.939 16.386 1.00 94.31 515 TYR A CA 1
ATOM 4165 C C . TYR A 1 515 ? 8.817 -28.217 14.954 1.00 94.31 515 TYR A C 1
ATOM 4167 O O . TYR A 1 515 ? 9.172 -29.233 14.360 1.00 94.31 515 TYR A O 1
ATOM 4175 N N . ALA A 1 516 ? 8.049 -27.294 14.370 1.00 95.62 516 ALA A N 1
ATOM 4176 C CA . ALA A 1 516 ? 7.606 -27.366 12.981 1.00 95.62 516 ALA A CA 1
ATOM 4177 C C . ALA A 1 516 ? 8.782 -27.334 11.989 1.00 95.62 516 ALA A C 1
ATOM 4179 O O . ALA A 1 516 ? 8.775 -28.082 11.010 1.00 95.62 516 ALA A O 1
ATOM 4180 N N . LEU A 1 517 ? 9.811 -26.522 12.255 1.00 95.19 517 LEU A N 1
ATOM 4181 C CA . LEU A 1 517 ? 11.027 -26.480 11.444 1.00 95.19 517 LEU A CA 1
ATOM 4182 C C . LEU A 1 517 ? 11.778 -27.822 11.470 1.00 95.19 517 LEU A C 1
ATOM 4184 O O . LEU A 1 517 ? 12.140 -28.334 10.412 1.00 95.19 517 LEU A O 1
ATOM 4188 N N . GLU A 1 518 ? 11.966 -28.424 12.648 1.00 94.19 518 GLU A N 1
ATOM 4189 C CA . GLU A 1 518 ? 12.603 -29.746 12.777 1.00 94.19 518 GLU A CA 1
ATOM 4190 C C . GLU A 1 518 ? 11.768 -30.858 12.121 1.00 94.19 518 GLU A C 1
ATOM 4192 O O . GLU A 1 518 ? 12.313 -31.751 11.468 1.00 94.19 518 GLU A O 1
ATOM 4197 N N . TYR A 1 519 ? 10.436 -30.775 12.207 1.00 95.62 519 TYR A N 1
ATOM 4198 C CA . TYR A 1 519 ? 9.541 -31.673 11.477 1.00 95.62 519 TYR A CA 1
ATOM 4199 C C . TYR A 1 519 ? 9.742 -31.567 9.956 1.00 95.62 519 TYR A C 1
ATOM 4201 O O . TYR A 1 519 ? 9.877 -32.589 9.281 1.00 95.62 519 TYR A O 1
ATOM 4209 N N . LEU A 1 520 ? 9.808 -30.349 9.404 1.00 96.81 520 LEU A N 1
ATOM 4210 C CA . LEU A 1 520 ? 10.067 -30.132 7.975 1.00 96.81 520 LEU A CA 1
ATOM 4211 C C . LEU A 1 520 ? 11.449 -30.637 7.562 1.00 96.81 520 LEU A C 1
ATOM 4213 O O . LEU A 1 520 ? 11.581 -31.245 6.501 1.00 96.81 520 LEU A O 1
ATOM 4217 N N . LYS A 1 521 ? 12.461 -30.413 8.402 1.00 95.25 521 LYS A N 1
ATOM 4218 C CA . LYS A 1 521 ? 13.825 -30.897 8.186 1.00 95.25 521 LYS A CA 1
ATOM 4219 C C . LYS A 1 521 ? 13.841 -32.412 8.029 1.00 95.25 521 LYS A C 1
ATOM 4221 O O . LYS A 1 521 ? 14.302 -32.904 7.006 1.00 95.25 521 LYS A O 1
ATOM 4226 N N . LYS A 1 522 ? 13.222 -33.142 8.963 1.00 94.44 522 LYS A N 1
ATOM 4227 C CA . LYS A 1 522 ? 13.066 -34.601 8.874 1.00 94.44 522 LYS A CA 1
ATOM 4228 C C . LYS A 1 522 ? 12.265 -35.021 7.636 1.00 94.44 522 LYS A C 1
ATOM 4230 O O . LYS A 1 522 ? 12.753 -35.819 6.844 1.00 94.44 522 LYS A O 1
ATOM 4235 N N . LYS A 1 523 ? 11.085 -34.422 7.414 1.00 95.12 523 LYS A N 1
ATOM 4236 C CA . LYS A 1 523 ? 10.207 -34.700 6.259 1.00 95.12 523 LYS A CA 1
ATOM 4237 C C . LYS A 1 523 ? 10.960 -34.599 4.931 1.00 95.12 523 LYS A C 1
ATOM 4239 O O . LYS A 1 523 ? 10.799 -35.462 4.070 1.00 95.12 523 LYS A O 1
ATOM 4244 N N . PHE A 1 524 ? 11.754 -33.546 4.741 1.00 95.81 524 PHE A N 1
ATOM 4245 C CA . PHE A 1 524 ? 12.464 -33.322 3.486 1.00 95.81 524 PHE A CA 1
ATOM 4246 C C . PHE A 1 524 ? 13.775 -34.101 3.382 1.00 95.81 524 PHE A C 1
ATOM 4248 O O . PHE A 1 524 ? 14.098 -34.541 2.281 1.00 95.81 524 PHE A O 1
ATOM 4255 N N . SER A 1 525 ? 14.485 -34.346 4.486 1.00 93.81 525 SER A N 1
ATOM 4256 C CA . SER A 1 525 ? 15.630 -35.266 4.497 1.00 93.81 525 SER A CA 1
ATOM 4257 C C . SER A 1 525 ? 15.210 -36.692 4.130 1.00 93.81 525 SER A C 1
ATOM 4259 O O . SER A 1 525 ? 15.870 -37.324 3.310 1.00 93.81 525 SER A O 1
ATOM 4261 N N . ASP A 1 526 ? 14.071 -37.165 4.644 1.00 94.00 526 ASP A N 1
ATOM 4262 C CA . ASP A 1 526 ? 13.519 -38.481 4.299 1.00 94.00 526 ASP A CA 1
ATOM 4263 C C . ASP A 1 526 ? 13.036 -38.530 2.838 1.00 94.00 526 ASP A C 1
ATOM 4265 O O . ASP A 1 526 ? 13.183 -39.546 2.157 1.00 94.00 526 ASP A O 1
ATOM 4269 N N . LYS A 1 527 ? 12.478 -37.421 2.327 1.00 95.19 527 LYS A N 1
ATOM 4270 C CA . LYS A 1 527 ? 12.025 -37.301 0.929 1.00 95.19 527 LYS A CA 1
ATOM 4271 C C . LYS A 1 527 ? 13.190 -37.232 -0.066 1.00 95.19 527 LYS A C 1
ATOM 4273 O O . LYS A 1 527 ? 13.065 -37.737 -1.181 1.00 95.19 527 LYS A O 1
ATOM 4278 N N . TYR A 1 528 ? 14.309 -36.627 0.329 1.00 93.88 528 TYR A N 1
ATOM 4279 C CA . TYR A 1 528 ? 15.494 -36.419 -0.503 1.00 93.88 528 TYR A CA 1
ATOM 4280 C C . TYR A 1 528 ? 16.766 -36.934 0.186 1.00 93.88 528 TYR A C 1
ATOM 4282 O O . TYR A 1 528 ? 17.670 -36.149 0.470 1.00 93.88 528 TYR A O 1
ATOM 4290 N N . PRO A 1 529 ? 16.901 -38.256 0.390 1.00 92.12 529 PRO A N 1
ATOM 4291 C CA . PRO A 1 529 ? 18.023 -38.833 1.139 1.00 92.12 529 PRO A CA 1
ATOM 4292 C C . PRO A 1 529 ? 19.382 -38.659 0.441 1.00 92.12 529 PRO A C 1
ATOM 4294 O O . PRO A 1 529 ? 20.423 -38.839 1.060 1.00 92.12 529 PRO A O 1
ATOM 4297 N N . GLN A 1 530 ? 19.374 -38.332 -0.855 1.00 91.75 530 GLN A N 1
ATOM 4298 C CA . GLN A 1 530 ? 20.573 -38.053 -1.655 1.00 91.75 530 GLN A CA 1
ATOM 4299 C C . GLN A 1 530 ? 20.969 -36.568 -1.647 1.00 91.75 530 GLN A C 1
ATOM 4301 O O . GLN A 1 530 ? 21.993 -36.206 -2.220 1.00 91.75 530 GLN A O 1
ATOM 4306 N N . GLY A 1 531 ? 20.125 -35.698 -1.087 1.00 91.38 531 GLY A N 1
ATOM 4307 C CA . GLY A 1 531 ? 20.385 -34.268 -1.005 1.00 91.38 531 GLY A CA 1
ATOM 4308 C C . GLY A 1 531 ? 21.172 -33.918 0.253 1.00 91.38 531 GLY A C 1
ATOM 4309 O O . GLY A 1 531 ? 20.943 -34.479 1.323 1.00 91.38 531 GLY A O 1
ATOM 4310 N N . GLU A 1 532 ? 22.087 -32.965 0.133 1.00 93.69 532 GLU A N 1
ATOM 4311 C CA . GLU A 1 532 ? 22.840 -32.431 1.261 1.00 93.69 532 GLU A CA 1
ATOM 4312 C C . GLU A 1 532 ? 21.989 -31.409 2.021 1.00 93.69 532 GLU A C 1
ATOM 4314 O O . GLU A 1 532 ? 21.482 -30.452 1.434 1.00 93.69 532 GLU A O 1
ATOM 4319 N N . LEU A 1 533 ? 21.833 -31.609 3.330 1.00 93.75 533 LEU A N 1
ATOM 4320 C CA . LEU A 1 533 ? 21.158 -30.664 4.212 1.00 93.75 533 LEU A CA 1
ATOM 4321 C C . LEU A 1 533 ? 22.124 -29.544 4.609 1.00 93.75 533 LEU A C 1
ATOM 4323 O O . LEU A 1 533 ? 23.090 -29.777 5.333 1.00 93.75 533 LEU A O 1
ATOM 4327 N N . VAL A 1 534 ? 21.817 -28.321 4.193 1.00 93.00 534 VAL A N 1
ATOM 4328 C CA . VAL A 1 534 ? 22.635 -27.132 4.445 1.00 93.00 534 VAL A CA 1
ATOM 4329 C C . VAL A 1 534 ? 21.847 -26.161 5.318 1.00 93.00 534 VAL A C 1
ATOM 4331 O O . VAL A 1 534 ? 20.722 -25.795 4.984 1.00 93.00 534 VAL A O 1
ATOM 4334 N N . ALA A 1 535 ? 22.414 -25.733 6.445 1.00 89.81 535 ALA A N 1
ATOM 4335 C CA . ALA A 1 535 ? 21.813 -24.675 7.257 1.00 89.81 535 ALA A CA 1
ATOM 4336 C C . ALA A 1 535 ? 21.916 -23.323 6.530 1.00 89.81 535 ALA A C 1
ATOM 4338 O O . ALA A 1 535 ? 22.955 -23.008 5.949 1.00 89.81 535 ALA A O 1
ATOM 4339 N N . THR A 1 536 ? 20.856 -22.519 6.576 1.00 87.31 536 THR A N 1
ATOM 4340 C CA . THR A 1 536 ? 20.836 -21.150 6.036 1.00 87.31 536 THR A CA 1
ATOM 4341 C C . THR A 1 536 ? 20.707 -20.143 7.178 1.00 87.31 536 THR A C 1
ATOM 4343 O O . THR A 1 536 ? 20.489 -20.525 8.328 1.00 87.31 536 THR A O 1
ATOM 4346 N N . GLU A 1 537 ? 20.834 -18.846 6.885 1.00 79.38 537 GLU A N 1
ATOM 4347 C CA . GLU A 1 537 ? 20.714 -17.788 7.904 1.00 79.38 537 GLU A CA 1
ATOM 4348 C C . GLU A 1 537 ? 19.372 -17.818 8.653 1.00 79.38 537 GLU A C 1
ATOM 4350 O O . GLU A 1 537 ? 19.318 -17.467 9.828 1.00 79.38 537 GLU A O 1
ATOM 4355 N N . SER A 1 538 ? 18.304 -18.262 7.987 1.00 81.12 538 SER A N 1
ATOM 4356 C CA . SER A 1 538 ? 16.933 -18.253 8.500 1.00 81.12 538 SER A CA 1
ATOM 4357 C C . SER A 1 538 ? 16.266 -19.632 8.491 1.00 81.12 538 SER A C 1
ATOM 4359 O O . SER A 1 538 ? 15.065 -19.722 8.709 1.00 81.12 538 SER A O 1
ATOM 4361 N N . GLY A 1 539 ? 16.988 -20.729 8.254 1.00 91.50 539 GLY A N 1
ATOM 4362 C CA . GLY A 1 539 ? 16.391 -22.065 8.203 1.00 91.50 539 GLY A CA 1
ATOM 4363 C C . GLY A 1 539 ? 17.330 -23.119 7.626 1.00 91.50 539 GLY A C 1
ATOM 4364 O O . GLY A 1 539 ? 18.431 -23.325 8.140 1.00 91.50 539 GLY A O 1
ATOM 4365 N N . PHE A 1 540 ? 16.892 -23.830 6.587 1.00 94.75 540 PHE A N 1
ATOM 4366 C CA . PHE A 1 540 ? 17.718 -24.835 5.917 1.00 94.75 540 PHE A CA 1
ATOM 4367 C C . PHE A 1 540 ? 17.355 -24.999 4.440 1.00 94.75 540 PHE A C 1
ATOM 4369 O O . PHE A 1 540 ? 16.254 -24.671 4.004 1.00 94.75 540 PHE A O 1
ATOM 4376 N N . ALA A 1 541 ? 18.270 -25.579 3.675 1.00 94.88 541 ALA A N 1
ATOM 4377 C CA . ALA A 1 541 ? 18.053 -26.009 2.306 1.00 94.88 541 ALA A CA 1
ATOM 4378 C C . ALA A 1 541 ? 18.478 -27.469 2.127 1.00 94.88 541 ALA A C 1
ATOM 4380 O O . ALA A 1 541 ? 19.331 -27.974 2.856 1.00 94.88 541 ALA A O 1
ATOM 4381 N N . ILE A 1 542 ? 17.892 -28.142 1.139 1.00 95.31 542 ILE A N 1
ATOM 4382 C CA . ILE A 1 542 ? 18.403 -29.411 0.623 1.00 95.31 542 ILE A CA 1
ATOM 4383 C C . ILE A 1 542 ? 18.968 -29.159 -0.767 1.00 95.31 542 ILE A C 1
ATOM 4385 O O . ILE A 1 542 ? 18.252 -28.712 -1.670 1.00 95.31 542 ILE A O 1
ATOM 4389 N N . VAL A 1 543 ? 20.254 -29.452 -0.930 1.00 92.62 543 VAL A N 1
ATOM 4390 C CA . VAL A 1 543 ? 21.003 -29.252 -2.168 1.00 92.62 543 VAL A CA 1
ATOM 4391 C C . VAL A 1 543 ? 21.228 -30.601 -2.836 1.00 92.62 543 VAL A C 1
ATOM 4393 O O . VAL A 1 543 ? 21.848 -31.495 -2.269 1.00 92.62 543 VAL A O 1
ATOM 4396 N N . LEU A 1 544 ? 20.744 -30.760 -4.065 1.00 91.44 544 LEU A N 1
ATOM 4397 C CA . LEU A 1 544 ? 20.950 -31.965 -4.865 1.00 91.44 544 LEU A CA 1
ATOM 4398 C C . LEU A 1 544 ? 21.592 -31.572 -6.194 1.00 91.44 544 LEU A C 1
ATOM 4400 O O . LEU A 1 544 ? 21.075 -30.715 -6.911 1.00 91.44 544 LEU A O 1
ATOM 4404 N N . ALA A 1 545 ? 22.734 -32.184 -6.519 1.00 87.81 545 ALA A N 1
ATOM 4405 C CA . ALA A 1 545 ? 23.500 -31.889 -7.736 1.00 87.81 545 ALA A CA 1
ATOM 4406 C C . ALA A 1 545 ? 23.791 -30.381 -7.936 1.00 87.81 545 ALA A C 1
ATOM 4408 O O . ALA A 1 545 ? 23.676 -29.850 -9.041 1.00 87.81 545 ALA A O 1
ATOM 4409 N N . GLY A 1 546 ? 24.133 -29.679 -6.847 1.00 84.31 546 GLY A N 1
ATOM 4410 C CA . GLY A 1 546 ? 24.455 -28.247 -6.861 1.00 84.31 546 GLY A CA 1
ATOM 4411 C C . GLY A 1 546 ? 23.252 -27.309 -7.020 1.00 84.31 546 GLY A C 1
ATOM 4412 O O . GLY A 1 546 ? 23.447 -26.122 -7.272 1.00 84.31 546 GLY A O 1
ATOM 4413 N N . LYS A 1 547 ? 22.015 -27.811 -6.898 1.00 87.81 547 LYS A N 1
ATOM 4414 C CA . LYS A 1 547 ? 20.784 -27.008 -6.946 1.00 87.81 547 LYS A CA 1
ATOM 4415 C C . LYS A 1 547 ? 19.993 -27.136 -5.649 1.00 87.81 547 LYS A C 1
ATOM 4417 O O . LYS A 1 547 ? 19.805 -28.246 -5.155 1.00 87.81 547 LYS A O 1
ATOM 4422 N N . ASN A 1 548 ? 19.466 -26.018 -5.153 1.00 89.62 548 ASN A N 1
ATOM 4423 C CA . ASN A 1 548 ? 18.531 -26.004 -4.027 1.00 89.62 548 ASN A CA 1
ATOM 4424 C C . ASN A 1 548 ? 17.189 -26.579 -4.498 1.00 89.62 548 ASN A C 1
ATOM 4426 O O . ASN A 1 548 ? 16.461 -25.930 -5.251 1.00 89.62 548 ASN A O 1
ATOM 4430 N N . ILE A 1 549 ? 16.886 -27.811 -4.093 1.00 94.56 549 ILE A N 1
ATOM 4431 C CA . ILE A 1 549 ? 15.616 -28.479 -4.417 1.00 94.56 549 ILE A CA 1
ATOM 4432 C C . ILE A 1 549 ? 14.545 -28.202 -3.365 1.00 94.56 549 ILE A C 1
ATOM 4434 O O . ILE A 1 549 ? 13.358 -28.199 -3.683 1.00 94.56 549 ILE A O 1
ATOM 4438 N N . VAL A 1 550 ? 14.964 -27.929 -2.130 1.00 95.88 550 VAL A N 1
ATOM 4439 C CA . VAL A 1 550 ? 14.104 -27.478 -1.038 1.00 95.88 550 VAL A CA 1
ATOM 4440 C C . VAL A 1 550 ? 14.797 -26.315 -0.351 1.00 95.88 550 VAL A C 1
ATOM 4442 O O . VAL A 1 550 ? 15.985 -26.401 -0.054 1.00 95.88 550 VAL A O 1
ATOM 4445 N N . GLU A 1 551 ? 14.054 -25.258 -0.065 1.00 96.00 551 GLU A N 1
ATOM 4446 C CA . GLU A 1 551 ? 14.485 -24.160 0.794 1.00 96.00 551 GLU A CA 1
ATOM 4447 C C . GLU A 1 551 ? 13.380 -23.872 1.809 1.00 96.00 551 GLU A C 1
ATOM 4449 O O . GLU A 1 551 ? 12.235 -23.625 1.433 1.00 96.00 551 GLU A O 1
ATOM 4454 N N . VAL A 1 552 ? 13.706 -23.939 3.096 1.00 95.56 552 VAL A N 1
ATOM 4455 C CA . VAL A 1 552 ? 12.791 -23.640 4.196 1.00 95.56 552 VAL A CA 1
ATOM 4456 C C . VAL A 1 552 ? 13.328 -22.444 4.960 1.00 95.56 552 VAL A C 1
ATOM 4458 O O . VAL A 1 552 ? 14.410 -22.507 5.538 1.00 95.56 552 VAL A O 1
ATOM 4461 N N . ASN A 1 553 ? 12.540 -21.375 4.984 1.00 91.81 553 ASN A N 1
ATOM 4462 C CA . ASN A 1 553 ? 12.869 -20.120 5.643 1.00 91.81 553 ASN A CA 1
ATOM 4463 C C . ASN A 1 553 ? 11.897 -19.878 6.800 1.00 91.81 553 ASN A C 1
ATOM 4465 O O . ASN A 1 553 ? 10.683 -19.811 6.597 1.00 91.81 553 ASN A O 1
ATOM 4469 N N . TRP A 1 554 ? 12.435 -19.719 8.004 1.00 89.88 554 TRP A N 1
ATOM 4470 C CA . TRP A 1 554 ? 11.737 -19.238 9.186 1.00 89.88 554 TRP A CA 1
ATOM 4471 C C . TRP A 1 554 ? 11.708 -17.711 9.151 1.00 89.88 554 TRP A C 1
ATOM 4473 O O . TRP A 1 554 ? 12.701 -17.032 9.405 1.00 89.88 554 TRP A O 1
ATOM 4483 N N . VAL A 1 555 ? 10.561 -17.163 8.760 1.00 80.00 555 VAL A N 1
ATOM 4484 C CA . VAL A 1 555 ? 10.430 -15.747 8.390 1.00 80.00 555 VAL A CA 1
ATOM 4485 C C . VAL A 1 555 ? 10.312 -14.836 9.617 1.00 80.00 555 VAL A C 1
ATOM 4487 O O . VAL A 1 555 ? 10.787 -13.701 9.576 1.00 80.00 555 VAL A O 1
ATOM 4490 N N . ASN A 1 556 ? 9.780 -15.352 10.731 1.00 66.38 556 ASN A N 1
ATOM 4491 C CA . ASN A 1 556 ? 9.484 -14.589 11.952 1.00 66.38 556 ASN A CA 1
ATOM 4492 C C . ASN A 1 556 ? 10.425 -14.900 13.137 1.00 66.38 556 ASN A C 1
ATOM 4494 O O . ASN A 1 556 ? 10.020 -14.833 14.294 1.00 66.38 556 ASN A O 1
ATOM 4498 N N . GLN A 1 557 ? 11.700 -15.212 12.883 1.00 55.22 557 GLN A N 1
ATOM 4499 C CA . GLN A 1 557 ? 12.646 -15.655 13.923 1.00 55.22 557 GLN A CA 1
ATOM 4500 C C . GLN A 1 557 ? 12.908 -14.613 15.039 1.00 55.22 557 GLN A C 1
ATOM 4502 O O . GLN A 1 557 ? 13.280 -14.970 16.158 1.00 55.22 557 GLN A O 1
ATOM 4507 N N . ILE A 1 558 ? 12.729 -13.318 14.754 1.00 42.44 558 ILE A N 1
ATOM 4508 C CA . ILE A 1 558 ? 12.916 -12.200 15.689 1.00 42.44 558 ILE A CA 1
ATOM 4509 C C . ILE A 1 558 ? 11.801 -11.190 15.404 1.00 42.44 558 ILE A C 1
ATOM 4511 O O . ILE A 1 558 ? 11.631 -10.772 14.262 1.00 42.44 558 ILE A O 1
ATOM 4515 N N . GLY A 1 559 ? 11.015 -10.849 16.431 1.00 45.59 559 GLY A N 1
ATOM 4516 C CA . GLY A 1 559 ? 9.808 -10.027 16.296 1.00 45.59 559 GLY A CA 1
ATOM 4517 C C . GLY A 1 559 ? 10.026 -8.743 15.489 1.00 45.59 559 GLY A C 1
ATOM 4518 O O . GLY A 1 559 ? 10.967 -8.017 15.784 1.00 45.59 559 GLY A O 1
ATOM 4519 N N . ASP A 1 560 ? 9.157 -8.544 14.486 1.00 39.84 560 ASP A N 1
ATOM 4520 C CA . ASP A 1 560 ? 8.730 -7.274 13.847 1.00 39.84 560 ASP A CA 1
ATOM 4521 C C . ASP A 1 560 ? 8.394 -7.381 12.345 1.00 39.84 560 ASP A C 1
ATOM 4523 O O . ASP A 1 560 ? 8.353 -6.377 11.633 1.00 39.84 560 ASP A O 1
ATOM 4527 N N . LYS A 1 561 ? 8.055 -8.567 11.824 1.00 43.88 561 LYS A N 1
ATOM 4528 C CA . LYS A 1 561 ? 7.437 -8.667 10.491 1.00 43.88 561 LYS A CA 1
ATOM 4529 C C . LYS A 1 561 ? 6.111 -9.409 10.572 1.00 43.88 561 LYS A C 1
ATOM 4531 O O . LYS A 1 561 ? 6.058 -10.597 10.839 1.00 43.88 561 LYS A O 1
ATOM 4536 N N . GLY A 1 562 ? 5.022 -8.664 10.393 1.00 54.66 562 GLY A N 1
ATOM 4537 C CA . GLY A 1 562 ? 3.655 -9.180 10.339 1.00 54.66 562 GLY A CA 1
ATOM 4538 C C . GLY A 1 562 ? 3.359 -9.888 9.017 1.00 54.66 562 GLY A C 1
ATOM 4539 O O . GLY A 1 562 ? 2.481 -9.449 8.281 1.00 54.66 562 GLY A O 1
ATOM 4540 N N . GLU A 1 563 ? 4.110 -10.943 8.701 1.00 65.81 563 GLU A N 1
ATOM 4541 C CA . GLU A 1 563 ? 3.827 -11.844 7.579 1.00 65.81 563 GLU A CA 1
ATOM 4542 C C . GLU A 1 563 ? 2.788 -12.892 7.991 1.00 65.81 563 GLU A C 1
ATOM 4544 O O . GLU A 1 563 ? 2.708 -13.289 9.149 1.00 65.81 563 GLU A O 1
ATOM 4549 N N . ALA A 1 564 ? 1.942 -13.323 7.053 1.00 82.25 564 ALA A N 1
ATOM 4550 C CA . ALA A 1 564 ? 0.731 -14.101 7.357 1.00 82.25 564 ALA A CA 1
ATOM 4551 C C . ALA A 1 564 ? 0.990 -15.591 7.651 1.00 82.25 564 ALA A C 1
ATOM 4553 O O . ALA A 1 564 ? 0.054 -16.391 7.607 1.00 82.25 564 ALA A O 1
ATOM 4554 N N . TYR A 1 565 ? 2.258 -15.938 7.848 1.00 89.81 565 TYR A N 1
ATOM 4555 C CA . TYR A 1 565 ? 2.808 -17.274 8.009 1.00 89.81 565 TYR A CA 1
ATOM 4556 C C . TYR A 1 565 ? 4.166 -17.167 8.722 1.00 89.81 565 TYR A C 1
ATOM 4558 O O . TYR A 1 565 ? 4.845 -16.141 8.625 1.00 89.81 565 TYR A O 1
ATOM 4566 N N . ASP A 1 566 ? 4.593 -18.247 9.372 1.00 91.00 566 ASP A N 1
ATOM 4567 C CA . ASP A 1 566 ? 5.842 -18.309 10.141 1.00 91.00 566 ASP A CA 1
ATOM 4568 C C . ASP A 1 566 ? 6.972 -18.974 9.352 1.00 91.00 566 ASP A C 1
ATOM 4570 O O . ASP A 1 566 ? 8.136 -18.573 9.451 1.00 91.00 566 ASP A O 1
ATOM 4574 N N . LEU A 1 567 ? 6.631 -19.970 8.525 1.00 93.31 567 LEU A N 1
ATOM 4575 C CA . LEU A 1 567 ? 7.579 -20.709 7.693 1.00 93.31 567 LEU A CA 1
ATOM 4576 C C . LEU A 1 567 ? 7.177 -20.624 6.218 1.00 93.31 567 LEU A C 1
ATOM 4578 O O . LEU A 1 567 ? 6.007 -20.783 5.859 1.00 93.31 567 LEU A O 1
ATOM 4582 N N . LYS A 1 568 ? 8.166 -20.424 5.348 1.00 95.25 568 LYS A N 1
ATOM 4583 C CA . LYS A 1 568 ? 8.025 -20.546 3.895 1.00 95.25 568 LYS A CA 1
ATOM 4584 C C . LYS A 1 568 ? 8.835 -21.732 3.415 1.00 95.25 568 LYS A C 1
ATOM 4586 O O . LYS A 1 568 ? 10.030 -21.802 3.682 1.00 95.25 568 LYS A O 1
ATOM 4591 N N . VAL A 1 569 ? 8.198 -22.614 2.662 1.00 96.69 569 VAL A N 1
ATOM 4592 C CA . VAL A 1 569 ? 8.840 -23.765 2.030 1.00 96.69 569 VAL A CA 1
ATOM 4593 C C . VAL A 1 569 ? 8.832 -23.537 0.529 1.00 96.69 569 VAL A C 1
ATOM 4595 O O . VAL A 1 569 ? 7.799 -23.199 -0.031 1.00 96.69 569 VAL A O 1
ATOM 4598 N N . VAL A 1 570 ? 9.964 -23.702 -0.140 1.00 95.56 570 VAL A N 1
ATOM 4599 C CA . VAL A 1 570 ? 10.060 -23.676 -1.600 1.00 95.56 570 VAL A CA 1
ATOM 4600 C C . VAL A 1 570 ? 10.614 -25.014 -2.049 1.00 95.56 570 VAL A C 1
ATOM 4602 O O . VAL A 1 570 ? 11.802 -25.275 -1.897 1.00 95.56 570 VAL A O 1
ATOM 4605 N N . GLU A 1 571 ? 9.757 -25.863 -2.604 1.00 95.38 571 GLU A N 1
ATOM 4606 C CA . GLU A 1 571 ? 10.144 -27.165 -3.144 1.00 95.38 571 GLU A CA 1
ATOM 4607 C C . GLU A 1 571 ? 10.098 -27.127 -4.676 1.00 95.38 571 GLU A C 1
ATOM 4609 O O . GLU A 1 571 ? 9.049 -26.893 -5.276 1.00 95.38 571 GLU A O 1
ATOM 4614 N N . ASN A 1 572 ? 11.239 -27.352 -5.333 1.00 90.25 572 ASN A N 1
ATOM 4615 C CA . ASN A 1 572 ? 11.384 -27.307 -6.793 1.00 90.25 572 ASN A CA 1
ATOM 4616 C C . ASN A 1 572 ? 10.806 -26.019 -7.420 1.00 90.25 572 ASN A C 1
ATOM 4618 O O . ASN A 1 572 ? 10.179 -26.049 -8.478 1.00 90.25 572 ASN A O 1
ATOM 4622 N N . GLY A 1 573 ? 10.985 -24.883 -6.738 1.00 85.50 573 GLY A N 1
ATOM 4623 C CA . GLY A 1 573 ? 10.459 -23.580 -7.155 1.00 85.50 573 GLY A CA 1
ATOM 4624 C C . GLY A 1 573 ? 8.985 -23.329 -6.813 1.00 85.50 573 GLY A C 1
ATOM 4625 O O . GLY A 1 573 ? 8.492 -22.235 -7.085 1.00 85.50 573 GLY A O 1
ATOM 4626 N N . ASN A 1 574 ? 8.283 -24.283 -6.195 1.00 90.19 574 ASN A N 1
ATOM 4627 C CA . ASN A 1 574 ? 6.897 -24.117 -5.763 1.00 90.19 574 ASN A CA 1
ATOM 4628 C C . ASN A 1 574 ? 6.837 -23.689 -4.292 1.00 90.19 574 ASN A C 1
ATOM 4630 O O . ASN A 1 574 ? 7.276 -24.451 -3.430 1.00 90.19 574 ASN A O 1
ATOM 4634 N N . PRO A 1 575 ? 6.317 -22.485 -3.988 1.00 95.06 575 PRO A N 1
ATOM 4635 C CA . PRO A 1 575 ? 6.208 -22.017 -2.618 1.00 95.06 575 PRO A CA 1
ATOM 4636 C C . PRO A 1 575 ? 4.948 -22.549 -1.919 1.00 95.06 575 PRO A C 1
ATOM 4638 O O . PRO A 1 575 ? 3.853 -22.490 -2.481 1.00 95.06 575 PRO A O 1
ATOM 4641 N N . GLU A 1 576 ? 5.118 -22.953 -0.666 1.00 96.31 576 GLU A N 1
ATOM 4642 C CA . GLU A 1 576 ? 4.089 -23.215 0.340 1.00 96.31 576 GLU A CA 1
ATOM 4643 C C . GLU A 1 576 ? 4.334 -22.318 1.565 1.00 96.31 576 GLU A C 1
ATOM 4645 O O . GLU A 1 576 ? 5.471 -21.948 1.885 1.00 96.31 576 GLU A O 1
ATOM 4650 N N . TYR A 1 577 ? 3.253 -21.956 2.248 1.00 95.94 577 TYR A N 1
ATOM 4651 C CA . TYR A 1 577 ? 3.242 -21.022 3.370 1.00 95.94 577 TYR A CA 1
ATOM 4652 C C . TYR A 1 577 ? 2.592 -21.685 4.578 1.00 95.94 577 TYR A C 1
ATOM 4654 O O . TYR A 1 577 ? 1.502 -22.248 4.463 1.00 95.94 577 TYR A O 1
ATOM 4662 N N . ILE A 1 578 ? 3.255 -21.618 5.728 1.00 95.94 578 ILE A N 1
ATOM 4663 C CA . ILE A 1 578 ? 2.858 -22.360 6.922 1.00 95.94 578 ILE A CA 1
ATOM 4664 C C . ILE A 1 578 ? 2.724 -21.400 8.099 1.00 95.94 578 ILE A C 1
ATOM 4666 O O . ILE A 1 578 ? 3.700 -20.789 8.528 1.00 95.94 578 ILE A O 1
ATOM 4670 N N . GLU A 1 579 ? 1.520 -21.322 8.651 1.00 95.00 579 GLU A N 1
ATOM 4671 C CA . GLU A 1 579 ? 1.242 -20.696 9.945 1.00 95.00 579 GLU A CA 1
ATOM 4672 C C . GLU A 1 579 ? 1.303 -21.757 11.051 1.00 95.00 579 GLU A C 1
ATOM 4674 O O . GLU A 1 579 ? 0.629 -22.788 10.964 1.00 95.00 579 GLU A O 1
ATOM 4679 N N . VAL A 1 580 ? 2.065 -21.515 12.115 1.00 93.12 580 VAL A N 1
ATOM 4680 C CA . VAL A 1 580 ? 2.244 -22.466 13.215 1.00 93.12 580 VAL A CA 1
ATOM 4681 C C . VAL A 1 580 ? 1.392 -22.049 14.411 1.00 93.12 580 VAL A C 1
ATOM 4683 O O . VAL A 1 580 ? 1.498 -20.950 14.942 1.00 93.12 580 VAL A O 1
ATOM 4686 N N . LYS A 1 581 ? 0.526 -22.950 14.890 1.00 91.50 581 LYS A N 1
ATOM 4687 C CA . LYS A 1 581 ? -0.313 -22.713 16.075 1.00 91.50 581 LYS A CA 1
ATOM 4688 C C . LYS A 1 581 ? -0.039 -23.742 17.156 1.00 91.50 581 LYS A C 1
ATOM 4690 O O . LYS A 1 581 ? -0.405 -24.911 17.024 1.00 91.50 581 LYS A O 1
ATOM 4695 N N . SER A 1 582 ? 0.468 -23.289 18.295 1.00 90.19 582 SER A N 1
ATOM 4696 C CA . SER A 1 582 ? 0.934 -24.158 19.384 1.00 90.19 582 SER A CA 1
ATOM 4697 C C . SER A 1 582 ? -0.032 -24.208 20.572 1.00 90.19 582 SER A C 1
ATOM 4699 O O . SER A 1 582 ? -0.888 -23.337 20.740 1.00 90.19 582 SER A O 1
ATOM 4701 N N . SER A 1 583 ? 0.030 -25.264 21.386 1.00 84.19 583 SER A N 1
ATOM 4702 C CA . SER A 1 583 ? -0.747 -25.378 22.632 1.00 84.19 583 SER A CA 1
ATOM 4703 C C . SER A 1 583 ? -0.023 -26.199 23.696 1.00 84.19 583 SER A C 1
ATOM 4705 O O . SER A 1 583 ? 0.613 -27.204 23.384 1.00 84.19 583 SER A O 1
ATOM 4707 N N . LYS A 1 584 ? -0.144 -25.780 24.962 1.00 83.12 584 LYS A N 1
ATOM 4708 C CA . LYS A 1 584 ? 0.375 -26.504 26.136 1.00 83.12 584 LYS A CA 1
ATOM 4709 C C . LYS A 1 584 ? -0.428 -27.795 26.403 1.00 83.12 584 LYS A C 1
ATOM 4711 O O . LYS A 1 584 ? -1.602 -27.850 26.036 1.00 83.12 584 LYS A O 1
ATOM 4716 N N . PRO A 1 585 ? 0.138 -28.789 27.118 1.00 71.62 585 PRO A N 1
ATOM 4717 C CA . PRO A 1 585 ? -0.520 -30.075 27.399 1.00 71.62 585 PRO A CA 1
ATOM 4718 C C . PRO A 1 585 ? -1.905 -29.992 28.066 1.00 71.62 585 PRO A C 1
ATOM 4720 O O . PRO A 1 585 ? -2.792 -30.777 27.752 1.00 71.62 585 PRO A O 1
ATOM 4723 N N . ALA A 1 586 ? -2.122 -29.018 28.958 1.00 59.03 586 ALA A N 1
ATOM 4724 C CA . ALA A 1 586 ? -3.419 -28.784 29.610 1.00 59.03 586 ALA A CA 1
ATOM 4725 C C . ALA A 1 586 ? -4.371 -27.890 28.786 1.00 59.03 586 ALA A C 1
ATOM 4727 O O . ALA A 1 586 ? -5.525 -27.687 29.150 1.00 59.03 586 ALA A O 1
ATOM 4728 N N . GLY A 1 587 ? -3.888 -27.329 27.676 1.00 54.44 587 GLY A N 1
ATOM 4729 C CA . GLY A 1 587 ? -4.589 -26.367 26.835 1.00 54.44 587 GLY A CA 1
ATOM 4730 C C . GLY A 1 587 ? -5.178 -26.999 25.584 1.00 54.44 587 GLY A C 1
ATOM 4731 O O . GLY A 1 587 ? -5.098 -26.370 24.532 1.00 54.44 587 GLY A O 1
ATOM 4732 N N . ASN A 1 588 ? -5.732 -28.215 25.688 1.00 52.56 588 ASN A N 1
ATOM 4733 C CA . ASN A 1 588 ? -6.305 -28.997 24.585 1.00 52.56 588 ASN A CA 1
ATOM 4734 C C . ASN A 1 588 ? -7.594 -28.338 24.042 1.00 52.56 588 ASN A C 1
ATOM 4736 O O . ASN A 1 588 ? -8.698 -28.868 24.116 1.00 52.56 588 ASN A O 1
ATOM 4740 N N . LYS A 1 589 ? -7.452 -27.107 23.550 1.00 59.44 589 LYS A N 1
ATOM 4741 C CA . LYS A 1 589 ? -8.459 -26.350 22.831 1.00 59.44 589 LYS A CA 1
ATOM 4742 C C . LYS A 1 589 ? -8.380 -26.815 21.383 1.00 59.44 589 LYS A C 1
ATOM 4744 O O . LYS A 1 589 ? -7.359 -26.630 20.713 1.00 59.44 589 LYS A O 1
ATOM 4749 N N . ASN A 1 590 ? -9.475 -27.402 20.910 1.00 66.50 590 ASN A N 1
ATOM 4750 C CA . ASN A 1 590 ? -9.676 -27.718 19.495 1.00 66.50 590 ASN A CA 1
ATOM 4751 C C . ASN A 1 590 ? -9.838 -26.455 18.630 1.00 66.50 590 ASN A C 1
ATOM 4753 O O . ASN A 1 590 ? -9.945 -26.563 17.415 1.00 66.50 590 ASN A O 1
ATOM 4757 N N . SER A 1 591 ? -9.832 -25.269 19.242 1.00 74.00 591 SER A N 1
ATOM 4758 C CA . SER A 1 591 ? -9.883 -23.980 18.571 1.00 74.00 591 SER A CA 1
ATOM 4759 C C . SER A 1 591 ? -8.534 -23.262 18.633 1.00 74.00 591 SER A C 1
ATOM 4761 O O . SER A 1 591 ? -7.837 -23.259 19.652 1.00 74.00 591 SER A O 1
ATOM 4763 N N . VAL A 1 592 ? -8.175 -22.632 17.517 1.00 82.62 592 VAL A N 1
ATOM 4764 C CA . VAL A 1 592 ? -7.039 -21.714 17.395 1.00 82.62 592 VAL A CA 1
ATOM 4765 C C . VAL A 1 592 ? -7.536 -20.379 16.876 1.00 82.62 592 VAL A C 1
ATOM 4767 O O . VAL A 1 592 ? -8.463 -20.327 16.070 1.00 82.62 592 VAL A O 1
ATOM 4770 N N . LYS A 1 593 ? -6.922 -19.290 17.339 1.00 83.25 593 LYS A N 1
ATOM 4771 C CA . LYS A 1 593 ? -7.216 -17.956 16.820 1.00 83.25 593 LYS A CA 1
ATOM 4772 C C . LYS A 1 593 ? -6.389 -17.719 15.559 1.00 83.25 593 LYS A C 1
ATOM 4774 O O . LYS A 1 593 ? -5.168 -17.855 15.593 1.00 83.25 593 LYS A O 1
ATOM 4779 N N . LEU A 1 594 ? -7.058 -17.326 14.482 1.00 83.06 594 LEU A N 1
ATOM 4780 C CA . LEU A 1 594 ? -6.439 -16.776 13.279 1.00 83.06 594 LEU A CA 1
ATOM 4781 C C . LEU A 1 594 ? -6.849 -15.315 13.154 1.00 83.06 594 LEU A C 1
ATOM 4783 O O . LEU A 1 594 ? -8.011 -14.970 13.374 1.00 83.06 594 LEU A O 1
ATOM 4787 N N . TYR A 1 595 ? -5.899 -14.451 12.817 1.00 82.81 595 TYR A N 1
ATOM 4788 C CA . TYR A 1 595 ? -6.213 -13.058 12.529 1.00 82.81 595 TYR A CA 1
ATOM 4789 C C . TYR A 1 595 ? -6.857 -12.931 11.140 1.00 82.81 595 TYR A C 1
ATOM 4791 O O . TYR A 1 595 ? -6.566 -13.713 10.236 1.00 82.81 595 TYR A O 1
ATOM 4799 N N . GLY A 1 596 ? -7.709 -11.920 10.937 1.00 82.00 596 GLY A N 1
ATOM 4800 C CA . GLY A 1 596 ? -8.443 -11.753 9.672 1.00 82.00 596 GLY A CA 1
ATOM 4801 C C . GLY A 1 596 ? -7.536 -11.644 8.438 1.00 82.00 596 GLY A C 1
ATOM 4802 O O . GLY A 1 596 ? -7.858 -12.171 7.377 1.00 82.00 596 GLY A O 1
ATOM 4803 N N . TRP A 1 597 ? -6.362 -11.029 8.583 1.00 80.31 597 TRP A N 1
ATOM 4804 C CA . TRP A 1 597 ? -5.374 -10.921 7.510 1.00 80.31 597 TRP A CA 1
ATOM 4805 C C . TRP A 1 597 ? -4.665 -12.257 7.212 1.00 80.31 597 TRP A C 1
ATOM 4807 O O . TRP A 1 597 ? -4.441 -12.554 6.040 1.00 80.31 597 TRP A O 1
ATOM 4817 N N . GLN A 1 598 ? -4.424 -13.107 8.223 1.00 88.06 598 GLN A N 1
ATOM 4818 C CA . GLN A 1 598 ? -3.950 -14.488 8.029 1.00 88.06 598 GLN A CA 1
ATOM 4819 C C . GLN A 1 598 ? -4.993 -15.319 7.280 1.00 88.06 598 GLN A C 1
ATOM 4821 O O . GLN A 1 598 ? -4.666 -16.022 6.330 1.00 88.06 598 GLN A O 1
ATOM 4826 N N . TRP A 1 599 ? -6.271 -15.179 7.645 1.00 88.56 599 TRP A N 1
ATOM 4827 C CA . TRP A 1 599 ? -7.366 -15.869 6.960 1.00 88.56 599 TRP A CA 1
ATOM 4828 C C . TRP A 1 599 ? -7.519 -15.422 5.501 1.00 88.56 599 TRP A C 1
ATOM 4830 O O . TRP A 1 599 ? -7.680 -16.247 4.602 1.00 88.56 599 TRP A O 1
ATOM 4840 N N . LYS A 1 600 ? -7.416 -14.114 5.239 1.00 88.00 600 LYS A N 1
ATOM 4841 C CA . LYS A 1 600 ? -7.445 -13.554 3.880 1.00 88.00 600 LYS A CA 1
ATOM 4842 C C . LYS A 1 600 ? -6.269 -14.050 3.035 1.00 88.00 600 LYS A C 1
ATOM 4844 O O . LYS A 1 600 ? -6.444 -14.346 1.852 1.00 88.00 600 LYS A O 1
ATOM 4849 N N . PHE A 1 601 ? -5.083 -14.153 3.630 1.00 89.75 601 PHE A N 1
ATOM 4850 C CA . PHE A 1 601 ? -3.908 -14.704 2.962 1.00 89.75 601 PHE A CA 1
ATOM 4851 C C . PHE A 1 601 ? -4.073 -16.201 2.672 1.00 89.75 601 PHE A C 1
ATOM 4853 O O . PHE A 1 601 ? -3.856 -16.617 1.536 1.00 89.75 601 PHE A O 1
ATOM 4860 N N . ALA A 1 602 ? -4.565 -16.981 3.640 1.00 91.81 602 ALA A N 1
ATOM 4861 C CA . ALA A 1 602 ? -4.891 -18.393 3.455 1.00 91.81 602 ALA A CA 1
ATOM 4862 C C . ALA A 1 602 ? -5.872 -18.607 2.292 1.00 91.81 602 ALA A C 1
ATOM 4864 O O . ALA A 1 602 ? -5.619 -19.430 1.417 1.00 91.81 602 ALA A O 1
ATOM 4865 N N . ALA A 1 603 ? -6.930 -17.792 2.213 1.00 89.81 603 ALA A N 1
ATOM 4866 C CA . ALA A 1 603 ? -7.889 -17.837 1.110 1.00 89.81 603 ALA A CA 1
ATOM 4867 C C . ALA A 1 603 ? -7.266 -17.472 -0.250 1.00 89.81 603 ALA A C 1
ATOM 4869 O O . ALA A 1 603 ? -7.688 -17.994 -1.277 1.00 89.81 603 ALA A O 1
ATOM 4870 N N . SER A 1 604 ? -6.257 -16.594 -0.262 1.00 92.94 604 SER A N 1
ATOM 4871 C CA . SER A 1 604 ? -5.560 -16.178 -1.488 1.00 92.94 604 SER A CA 1
ATOM 4872 C C . SER A 1 604 ? -4.573 -17.237 -1.992 1.00 92.94 604 SER A C 1
ATOM 4874 O O . SER A 1 604 ? -4.390 -17.382 -3.197 1.00 92.94 604 SER A O 1
ATOM 4876 N N . MET A 1 605 ? -3.933 -17.968 -1.076 1.00 93.69 605 MET A N 1
ATOM 4877 C CA . MET A 1 605 ? -2.939 -18.999 -1.392 1.00 93.69 605 MET A CA 1
ATOM 4878 C C . MET A 1 605 ? -3.556 -20.393 -1.587 1.00 93.69 605 MET A C 1
ATOM 4880 O O . MET A 1 605 ? -2.971 -21.225 -2.282 1.00 93.69 605 MET A O 1
ATOM 4884 N N . GLY A 1 606 ? -4.742 -20.644 -1.022 1.00 93.81 606 GLY A N 1
ATOM 4885 C CA . GLY A 1 606 ? -5.512 -21.872 -1.209 1.00 93.81 606 GLY A CA 1
ATOM 4886 C C . GLY A 1 606 ? -4.732 -23.119 -0.795 1.00 93.81 606 GLY A C 1
ATOM 4887 O O . GLY A 1 606 ? -4.326 -23.255 0.356 1.00 93.81 606 GLY A O 1
ATOM 4888 N N . GLU A 1 607 ? -4.497 -24.021 -1.751 1.00 93.12 607 GLU A N 1
ATOM 4889 C CA . GLU A 1 607 ? -3.759 -25.279 -1.542 1.00 93.12 607 GLU A CA 1
ATOM 4890 C C . GLU A 1 607 ? -2.302 -25.081 -1.112 1.00 93.12 607 GLU A C 1
ATOM 4892 O O . GLU A 1 607 ? -1.713 -25.998 -0.560 1.00 93.12 607 GLU A O 1
ATOM 4897 N N . LYS A 1 608 ? -1.732 -23.888 -1.324 1.00 95.81 608 LYS A N 1
ATOM 4898 C CA . LYS A 1 608 ? -0.357 -23.558 -0.920 1.00 95.81 608 LYS A CA 1
ATOM 4899 C C . LYS A 1 608 ? -0.250 -23.078 0.527 1.00 95.81 608 LYS A C 1
ATOM 4901 O O . LYS A 1 608 ? 0.843 -22.716 0.955 1.00 95.81 608 LYS A O 1
ATOM 4906 N N . PHE A 1 609 ? -1.363 -22.983 1.256 1.00 96.44 609 PHE A N 1
ATOM 4907 C CA . PHE A 1 609 ? -1.379 -22.523 2.641 1.00 96.44 609 PHE A CA 1
ATOM 4908 C C . PHE A 1 609 ? -1.738 -23.646 3.605 1.00 96.44 609 PHE A C 1
ATOM 4910 O O . PHE A 1 609 ? -2.734 -24.352 3.428 1.00 96.44 609 PHE A O 1
ATOM 4917 N N . HIS A 1 610 ? -0.950 -23.743 4.668 1.00 96.69 610 HIS A N 1
ATOM 4918 C CA . HIS A 1 610 ? -1.071 -24.760 5.696 1.00 96.69 610 HIS A CA 1
ATOM 4919 C C . HIS A 1 610 ? -1.135 -24.115 7.076 1.00 96.69 610 HIS A C 1
ATOM 4921 O O . HIS A 1 610 ? -0.460 -23.122 7.351 1.00 96.69 610 HIS A O 1
ATOM 4927 N N . ILE A 1 611 ? -1.912 -24.721 7.971 1.00 94.94 611 ILE A N 1
ATOM 4928 C CA . ILE A 1 611 ? -1.795 -24.465 9.406 1.00 94.94 611 ILE A CA 1
ATOM 4929 C C . ILE A 1 611 ? -1.164 -25.692 10.045 1.00 94.94 611 ILE A C 1
ATOM 4931 O O . ILE A 1 611 ? -1.748 -26.776 10.038 1.00 94.94 611 ILE A O 1
ATOM 4935 N N . TYR A 1 612 ? 0.012 -25.518 10.633 1.00 95.75 612 TYR A N 1
ATOM 4936 C CA . TYR A 1 612 ? 0.663 -26.550 11.426 1.00 95.75 612 TYR A CA 1
ATOM 4937 C C . TYR A 1 612 ? 0.231 -26.412 12.880 1.00 95.75 612 TYR A C 1
ATOM 4939 O O . TYR A 1 612 ? 0.639 -25.503 13.606 1.00 95.75 612 TYR A O 1
ATOM 4947 N N . ARG A 1 613 ? -0.634 -27.326 13.321 1.00 93.19 613 ARG A N 1
ATOM 4948 C CA . ARG A 1 613 ? -1.134 -27.366 14.693 1.00 93.19 613 ARG A CA 1
ATOM 4949 C C . ARG A 1 613 ? -0.217 -28.222 15.561 1.00 93.19 613 ARG A C 1
ATOM 4951 O O . ARG A 1 613 ? -0.236 -29.446 15.455 1.00 93.19 613 ARG A O 1
ATOM 4958 N N . VAL A 1 614 ? 0.533 -27.581 16.455 1.00 93.06 614 VAL A N 1
ATOM 4959 C CA . VAL A 1 614 ? 1.425 -28.251 17.413 1.00 93.06 614 VAL A CA 1
ATOM 4960 C C . VAL A 1 614 ? 0.705 -28.433 18.752 1.00 93.06 614 VAL A C 1
ATOM 4962 O O . VAL A 1 614 ? 0.343 -27.470 19.439 1.00 93.06 614 VAL A O 1
ATOM 4965 N N . TYR A 1 615 ? 0.475 -29.685 19.132 1.00 88.81 615 TYR A N 1
ATOM 4966 C CA . TYR A 1 615 ? -0.107 -30.062 20.422 1.00 88.81 615 TYR A CA 1
ATOM 4967 C C . TYR A 1 615 ? 0.990 -30.397 21.428 1.00 88.81 615 TYR A C 1
ATOM 4969 O O . TYR A 1 615 ? 2.064 -30.834 21.032 1.00 88.81 615 TYR A O 1
ATOM 4977 N N . ASN A 1 616 ? 0.701 -30.244 22.725 1.00 88.06 616 ASN A N 1
ATOM 4978 C CA . ASN A 1 616 ? 1.621 -30.560 23.829 1.00 88.06 616 ASN A CA 1
ATOM 4979 C C . ASN A 1 616 ? 3.007 -29.900 23.687 1.00 88.06 616 ASN A C 1
ATOM 4981 O O . ASN A 1 616 ? 4.026 -30.492 24.056 1.00 88.06 616 ASN A O 1
ATOM 4985 N N . ALA A 1 617 ? 3.034 -28.681 23.149 1.00 87.81 617 ALA A N 1
ATOM 4986 C CA . ALA A 1 617 ? 4.252 -27.919 22.933 1.00 87.81 617 ALA A CA 1
ATOM 4987 C C . ALA A 1 617 ? 5.029 -27.742 24.247 1.00 87.81 617 ALA A C 1
ATOM 4989 O O . ALA A 1 617 ? 4.436 -27.499 25.304 1.00 87.81 617 ALA A O 1
ATOM 4990 N N . GLY A 1 618 ? 6.353 -27.883 24.173 1.00 85.75 618 GLY A N 1
ATOM 4991 C CA . GLY A 1 618 ? 7.242 -27.871 25.336 1.00 85.75 618 GLY A CA 1
ATOM 4992 C C . GLY A 1 618 ? 7.421 -29.232 26.014 1.00 85.75 618 GLY A C 1
ATOM 4993 O O . GLY A 1 618 ? 8.013 -29.285 27.088 1.00 85.75 618 GLY A O 1
ATOM 4994 N N . THR A 1 619 ? 6.915 -30.327 25.432 1.00 86.06 619 THR A N 1
ATOM 4995 C CA . THR A 1 619 ? 7.039 -31.676 26.013 1.00 86.06 619 THR A CA 1
ATOM 4996 C C . THR A 1 619 ? 7.475 -32.724 24.986 1.00 86.06 619 THR A C 1
ATOM 4998 O O . THR A 1 619 ? 7.240 -32.533 23.794 1.00 86.06 619 THR A O 1
ATOM 5001 N N . PRO A 1 620 ? 8.007 -33.880 25.429 1.00 82.38 620 PRO A N 1
ATOM 5002 C CA . PRO A 1 620 ? 8.316 -35.005 24.540 1.00 82.38 620 PRO A CA 1
ATOM 5003 C C . PRO A 1 620 ? 7.091 -35.623 23.848 1.00 82.38 620 PRO A C 1
ATOM 5005 O O . PRO A 1 620 ? 7.235 -36.364 22.888 1.00 82.38 620 PRO A O 1
ATOM 5008 N N . ARG A 1 621 ? 5.871 -35.331 24.325 1.00 85.12 621 ARG A N 1
ATOM 5009 C CA . ARG A 1 621 ? 4.609 -35.797 23.718 1.00 85.12 621 ARG A CA 1
ATOM 5010 C C . ARG A 1 621 ? 4.055 -34.812 22.688 1.00 85.12 621 ARG A C 1
ATOM 5012 O O . ARG A 1 621 ? 2.857 -34.858 22.379 1.00 85.12 621 ARG A O 1
ATOM 5019 N N . ALA A 1 622 ? 4.877 -33.859 22.253 1.00 89.50 622 ALA A N 1
ATOM 5020 C CA . ALA A 1 622 ? 4.500 -32.930 21.210 1.00 89.50 622 ALA A CA 1
ATOM 5021 C C . ALA A 1 622 ? 4.207 -33.680 19.915 1.00 89.50 622 ALA A C 1
ATOM 5023 O O . ALA A 1 622 ? 4.881 -34.656 19.600 1.00 89.50 622 ALA A O 1
ATOM 5024 N N . ARG A 1 623 ? 3.177 -33.222 19.205 1.00 90.19 623 ARG A N 1
ATOM 5025 C CA . ARG A 1 623 ? 2.780 -33.777 17.910 1.00 90.19 623 ARG A CA 1
ATOM 5026 C C . ARG A 1 623 ? 2.267 -32.690 16.991 1.00 90.19 623 ARG A C 1
ATOM 5028 O O . ARG A 1 623 ? 1.619 -31.745 17.461 1.00 90.19 623 ARG A O 1
ATOM 5035 N N . LEU A 1 624 ? 2.496 -32.853 15.694 1.00 93.75 624 LEU A N 1
ATOM 5036 C CA . LEU A 1 624 ? 2.076 -31.900 14.670 1.00 93.75 624 LEU A CA 1
ATOM 5037 C C . LEU A 1 624 ? 0.919 -32.453 13.833 1.00 93.75 624 LEU A C 1
ATOM 5039 O O . LEU A 1 624 ? 0.919 -33.609 13.422 1.00 93.75 624 LEU A O 1
ATOM 5043 N N . ALA A 1 625 ? -0.082 -31.616 13.566 1.00 92.25 625 ALA A N 1
ATOM 5044 C CA . ALA A 1 625 ? -1.109 -31.888 12.568 1.00 92.25 625 ALA A CA 1
ATOM 5045 C C . ALA A 1 625 ? -1.054 -30.832 11.461 1.00 92.25 625 ALA A C 1
ATOM 5047 O O . ALA A 1 625 ? -1.113 -29.636 11.744 1.00 92.25 625 ALA A O 1
ATOM 5048 N N . ASP A 1 626 ? -0.960 -31.288 10.214 1.00 94.31 626 ASP A N 1
ATOM 5049 C CA . ASP A 1 626 ? -1.035 -30.442 9.024 1.00 94.31 626 ASP A CA 1
ATOM 5050 C C . ASP A 1 626 ? -2.500 -30.240 8.612 1.00 94.31 626 ASP A C 1
ATOM 5052 O O . ASP A 1 626 ? -3.233 -31.202 8.364 1.00 94.31 626 ASP A O 1
ATOM 5056 N N . ILE A 1 627 ? -2.927 -28.981 8.564 1.00 93.44 627 ILE A N 1
ATOM 5057 C CA . ILE A 1 627 ? -4.238 -28.548 8.086 1.00 93.44 627 ILE A CA 1
ATOM 5058 C C . ILE A 1 627 ? -4.015 -27.792 6.770 1.00 93.44 627 ILE A C 1
ATOM 5060 O O . ILE A 1 627 ? -3.874 -26.567 6.756 1.00 93.44 627 ILE A O 1
ATOM 5064 N N . ALA A 1 628 ? -3.976 -28.538 5.668 1.00 94.06 628 ALA A N 1
ATOM 5065 C CA . ALA A 1 628 ? -3.837 -27.990 4.323 1.00 94.06 628 ALA A CA 1
ATOM 5066 C C . ALA A 1 628 ? -5.144 -27.336 3.847 1.00 94.06 628 ALA A C 1
ATOM 5068 O O . ALA A 1 628 ? -6.230 -27.875 4.071 1.00 94.06 628 ALA A O 1
ATOM 5069 N N . ASN A 1 629 ? -5.033 -26.194 3.164 1.00 93.94 629 ASN A N 1
ATOM 5070 C CA . ASN A 1 629 ? -6.156 -25.431 2.611 1.00 93.94 629 ASN A CA 1
ATOM 5071 C C . ASN A 1 629 ? -7.313 -25.226 3.619 1.00 93.94 629 ASN A C 1
ATOM 5073 O O . ASN A 1 629 ? -8.436 -25.710 3.415 1.00 93.94 629 ASN A O 1
ATOM 5077 N N . PRO A 1 630 ? -7.073 -24.503 4.730 1.00 92.19 630 PRO A N 1
ATOM 5078 C CA . PRO A 1 630 ? -8.077 -24.312 5.777 1.00 92.19 630 PRO A CA 1
ATOM 5079 C C . PRO A 1 630 ? -9.354 -23.629 5.264 1.00 92.19 630 PRO A C 1
ATOM 5081 O O . PRO A 1 630 ? -10.440 -23.885 5.786 1.00 92.19 630 PRO A O 1
ATOM 5084 N N . THR A 1 631 ? -9.255 -22.805 4.215 1.00 89.88 631 THR A N 1
ATOM 5085 C CA . THR A 1 631 ? -10.408 -22.165 3.568 1.00 89.88 631 THR A CA 1
ATOM 5086 C C . THR A 1 631 ? -11.328 -23.190 2.908 1.00 89.88 631 THR A C 1
ATOM 5088 O O . THR A 1 631 ? -12.541 -23.135 3.114 1.00 89.88 631 THR A O 1
ATOM 5091 N N . GLN A 1 632 ? -10.775 -24.155 2.168 1.00 90.81 632 GLN A N 1
ATOM 5092 C CA . GLN A 1 632 ? -11.561 -25.235 1.570 1.00 90.81 632 GLN A CA 1
ATOM 5093 C C . GLN A 1 632 ? -12.166 -26.151 2.639 1.00 90.81 632 GLN A C 1
ATOM 5095 O O . GLN A 1 632 ? -13.333 -26.525 2.532 1.00 90.81 632 GLN A O 1
ATOM 5100 N N . LEU A 1 633 ? -11.410 -26.483 3.692 1.00 89.12 633 LEU A N 1
ATOM 5101 C CA . LEU A 1 633 ? -11.930 -27.292 4.798 1.00 89.12 633 LEU A CA 1
ATOM 5102 C C . LEU A 1 633 ? -13.107 -26.608 5.498 1.00 89.12 633 LEU A C 1
ATOM 5104 O O . LEU A 1 633 ? -14.080 -27.275 5.842 1.00 89.12 633 LEU A O 1
ATOM 5108 N N . TRP A 1 634 ? -13.057 -25.285 5.660 1.00 89.25 634 TRP A N 1
ATOM 5109 C CA . TRP A 1 634 ? -14.178 -24.513 6.193 1.00 89.25 634 TRP A CA 1
ATOM 5110 C C . TRP A 1 634 ? -15.392 -24.530 5.258 1.00 89.25 634 TRP A C 1
ATOM 5112 O O . TRP A 1 634 ? -16.496 -24.833 5.704 1.00 89.25 634 TRP A O 1
ATOM 5122 N N . GLN A 1 635 ? -15.195 -24.304 3.954 1.00 85.62 635 GLN A N 1
ATOM 5123 C CA . GLN A 1 635 ? -16.273 -24.358 2.954 1.00 85.62 635 GLN A CA 1
ATOM 5124 C C . GLN A 1 635 ? -16.961 -25.730 2.883 1.00 85.62 635 GLN A C 1
ATOM 5126 O O . GLN A 1 635 ? -18.160 -25.809 2.635 1.00 85.62 635 GLN A O 1
ATOM 5131 N N . GLN A 1 636 ? -16.211 -26.808 3.113 1.00 85.81 636 GLN A N 1
ATOM 5132 C CA . GLN A 1 636 ? -16.720 -28.183 3.133 1.00 85.81 636 GLN A CA 1
ATOM 5133 C C . GLN A 1 636 ? -17.328 -28.594 4.485 1.00 85.81 636 GLN A C 1
ATOM 5135 O O . GLN A 1 636 ? -17.793 -29.722 4.618 1.00 85.81 636 GLN A O 1
ATOM 5140 N N . GLY A 1 637 ? -17.304 -27.718 5.496 1.00 82.56 637 GLY A N 1
ATOM 5141 C CA . GLY A 1 637 ? -17.799 -28.011 6.845 1.00 82.56 637 GLY A CA 1
ATOM 5142 C C . GLY A 1 637 ? -16.869 -28.879 7.705 1.00 82.56 637 GLY A C 1
ATOM 5143 O O . GLY A 1 637 ? -17.246 -29.265 8.808 1.00 82.56 637 GLY A O 1
ATOM 5144 N N . ASN A 1 638 ? -15.648 -29.161 7.239 1.00 82.19 638 ASN A N 1
ATOM 5145 C CA . ASN A 1 638 ? -14.629 -29.935 7.962 1.00 82.19 638 ASN A CA 1
ATOM 5146 C C . ASN A 1 638 ? -13.821 -29.085 8.958 1.00 82.19 638 ASN A C 1
ATOM 5148 O O . ASN A 1 638 ? -13.156 -29.625 9.840 1.00 82.19 638 ASN A O 1
ATOM 5152 N N . LEU A 1 639 ? -13.876 -27.759 8.824 1.00 85.38 639 LEU A N 1
ATOM 5153 C CA . LEU A 1 639 ? -13.348 -26.799 9.787 1.00 85.38 639 LEU A CA 1
ATOM 5154 C C . LEU A 1 639 ? -14.485 -25.874 10.225 1.00 85.38 639 LEU A C 1
ATOM 5156 O O . LEU A 1 639 ? -15.216 -25.345 9.391 1.00 85.38 639 LEU A O 1
ATOM 5160 N N . ARG A 1 640 ? -14.640 -25.664 11.533 1.00 81.62 640 ARG A N 1
ATOM 5161 C CA . ARG A 1 640 ? -15.668 -24.778 12.091 1.00 81.62 640 ARG A CA 1
ATOM 5162 C C . ARG A 1 640 ? -15.041 -23.463 12.540 1.00 81.62 640 ARG A C 1
ATOM 5164 O O . ARG A 1 640 ? -13.978 -23.459 13.153 1.00 81.62 640 ARG A O 1
ATOM 5171 N N . VAL A 1 641 ? -15.723 -22.356 12.259 1.00 81.00 641 VAL A N 1
ATOM 5172 C CA . VAL A 1 641 ? -15.382 -21.033 12.792 1.00 81.00 641 VAL A CA 1
ATOM 5173 C C . VAL A 1 641 ? -16.373 -20.714 13.905 1.00 81.00 641 VAL A C 1
ATOM 5175 O O . VAL A 1 641 ? -17.558 -20.530 13.644 1.00 81.00 641 VAL A O 1
ATOM 5178 N N . ASP A 1 642 ? -15.891 -20.692 15.147 1.00 73.00 642 ASP A N 1
ATOM 5179 C CA . ASP A 1 642 ? -16.736 -20.479 16.332 1.00 73.00 642 ASP A CA 1
ATOM 5180 C C . ASP A 1 642 ? -16.905 -18.999 16.697 1.00 73.00 642 ASP A C 1
ATOM 5182 O O . ASP A 1 642 ? -17.824 -18.632 17.426 1.00 73.00 642 ASP A O 1
ATOM 5186 N N . SER A 1 643 ? -16.009 -18.129 16.231 1.00 70.06 643 SER A N 1
ATOM 5187 C CA . SER A 1 643 ? -16.066 -16.692 16.500 1.00 70.06 643 SER A CA 1
ATOM 5188 C C . SER A 1 643 ? -15.429 -15.921 15.351 1.00 70.06 643 SER A C 1
ATOM 5190 O O . SER A 1 643 ? -14.314 -16.236 14.933 1.00 70.06 643 SER A O 1
ATOM 5192 N N . VAL A 1 644 ? -16.133 -14.905 14.858 1.00 63.47 644 VAL A N 1
ATOM 5193 C CA . VAL A 1 644 ? -15.639 -13.955 13.857 1.00 63.47 644 VAL A CA 1
ATOM 5194 C C . VAL A 1 644 ? -15.628 -12.581 14.505 1.00 63.47 644 VAL A C 1
ATOM 5196 O O . VAL A 1 644 ? -16.641 -12.141 15.038 1.00 63.47 644 VAL A O 1
ATOM 5199 N N . TYR A 1 645 ? -14.480 -11.913 14.458 1.00 63.94 645 TYR A N 1
ATOM 5200 C CA . TYR A 1 645 ? -14.377 -10.504 14.818 1.00 63.94 645 TYR A CA 1
ATOM 5201 C C . TYR A 1 645 ? -14.559 -9.702 13.535 1.00 63.94 645 TYR A C 1
ATOM 5203 O O . TYR A 1 645 ? -13.682 -9.716 12.667 1.00 63.94 645 TYR A O 1
ATOM 5211 N N . ILE A 1 646 ? -15.717 -9.067 13.385 1.00 49.44 646 ILE A N 1
ATOM 5212 C CA . ILE A 1 646 ? -15.962 -8.131 12.293 1.00 49.44 646 ILE A CA 1
ATOM 5213 C C . ILE A 1 646 ? -15.352 -6.806 12.738 1.00 49.44 646 ILE A C 1
ATOM 5215 O O . ILE A 1 646 ? -15.785 -6.232 13.730 1.00 49.44 646 ILE A O 1
ATOM 5219 N N . ARG A 1 647 ? -14.308 -6.358 12.040 1.00 43.94 647 ARG A N 1
ATOM 5220 C CA . ARG A 1 647 ? -13.880 -4.961 12.124 1.00 43.94 647 ARG A CA 1
ATOM 5221 C C . ARG A 1 647 ? -14.774 -4.187 11.171 1.00 43.94 647 ARG A C 1
ATOM 5223 O O . ARG A 1 647 ? -14.676 -4.421 9.965 1.00 43.94 647 ARG A O 1
ATOM 5230 N N . MET A 1 648 ? -15.684 -3.399 11.731 1.00 34.09 648 MET A N 1
ATOM 5231 C CA . MET A 1 648 ? -16.465 -2.422 10.977 1.00 34.09 648 MET A CA 1
ATOM 5232 C C . MET A 1 648 ? -15.614 -1.187 10.714 1.00 34.09 648 MET A C 1
ATOM 5234 O O . MET A 1 648 ? -14.860 -0.795 11.636 1.00 34.09 648 MET A O 1
#

Foldseek 3Di:
DVVLLVVLLVVLQVCLVCVVVCVVQQKDWDWDQDPVVRDTDTDDIDGDPVNVCLLPDFRFAFPVGGTGHQLQEEAPDPQCCVQLPPPGTYGPHDGDDPVSSVSSNHHDDPPPLVSLLVVLVVLQPDLDDDPSSQSNLLSSLLSCLVCVVPLLPDPCNVVSQQDQRFAWPVGHGDHQVQEAAEPDVVLCVQCVVPGTYRDDPPPSCVSNVSVNVSSVRYHPVVQKDKDFPDDPVQKAWDVVVLVLVVVCLQVLLLCCCPPVVVLSVVCVVVVLNLQSLLATEIEGQWGKMWIDGPPDIDIDTAQWADDSNYIYGHPPHDQLSVLQRVCVSSVNDPCSSVVSSVCVVVSDPVVSVVVCVVVVRDGDPPVVVVVVVVSSVVPPPPDDDDDDDDDDDDYDDDDDDDDDDDDDDDDDDDDDDDDDDDDDDDDDDDDDDDDDDDDDDDDDDDDDDDDDDDDDDDDDDDADFDDDDDDDDDDDDDDDDDDDDDDDDDDDDDPPPPDDDDPPVVVLQLLQLVSVLVVVVVVVCVVCVQFDWAADPAHIFTHDPNDGQKDKGQPCNDDDDPDLAGIWIQGNNDIAGEHEAEDAQVGPDPDDDHDPVNVVVLVVCFQRYWYWYWYNGPDSPIDTDIDGRVVVCVVVVVDDDPDDDDND

Sequence (648 aa):
MLIAKLGCTQLAKILDKNWNYYQQYKQWTYYYFDRAKNSWEPGRTSDADWFAQLKTVAWLPTTNGNMAKPGELFLSKPETVSILGDTVPYLAIALQKEEFIQDLGIKAKMTDPKDYADLLLELSQNKQSSAKSEQILIKIYQELNNHISTISQAAWWRSFISKPIFWTEKSGFCAAGNLFVNDNEEIYQLFRAQIAFLKLPNNYYPQIQQLIKAAGIRYLSQAVKMELATESAAIMAEPSLTSQIKRFTPYIWRYLYQLEYDTYEQLKGDGSLVKFNNLTCYQVDRLEIKYTLNQQSAKTQRGAFLDNSKLYIRSDGDTDSLAVELSKLFGNPKGLDEFLMLLFYKQNPAEIERLMKTKQIQSLPTAEISWWEMISTETDDTDVPGSLEGSRVTETERVTETEGERVTETSERSRVLSERSRVTETSERSRATETSNEDRELTETITASNSPDKKKQRNELPDPEMVLESSSESREASSEELKSGLNRSALKSTQKKERSDGSEERKIEIWGEKYALEYLKKKFSDKYPQGELVATESGFAIVLAGKNIVEVNWVNQIGDKGEAYDLKVVENGNPEYIEVKSSKPAGNKNSVKLYGWQWKFAASMGEKFHIYRVYNAGTPRARLADIANPTQLWQQGNLRVDSVYIRM

Radius of gyration: 38.83 Å; chains: 1; bounding box: 111×104×125 Å